Protein AF-A0A521UTF2-F1 (afdb_monomer)

Structure (mmCIF, N/CA/C/O backbone):
data_AF-A0A521UTF2-F1
#
_entry.id   AF-A0A521UTF2-F1
#
loop_
_atom_site.group_PDB
_atom_site.id
_atom_site.type_symbol
_atom_site.label_atom_id
_atom_site.label_alt_id
_atom_site.label_comp_id
_atom_site.label_asym_id
_atom_site.label_entity_id
_atom_site.label_seq_id
_atom_site.pdbx_PDB_ins_code
_atom_site.Cartn_x
_atom_site.Cartn_y
_atom_site.Cartn_z
_atom_site.occupancy
_atom_site.B_iso_or_equiv
_atom_site.auth_seq_id
_atom_site.auth_comp_id
_atom_site.auth_asym_id
_atom_site.auth_atom_id
_atom_site.pdbx_PDB_model_num
ATOM 1 N N . MET A 1 1 ? 46.729 -41.712 20.797 1.00 55.28 1 MET A N 1
ATOM 2 C CA . MET A 1 1 ? 45.863 -40.650 21.369 1.00 55.28 1 MET A CA 1
ATOM 3 C C . MET A 1 1 ? 45.502 -39.550 20.370 1.00 55.28 1 MET A C 1
ATOM 5 O O . MET A 1 1 ? 44.317 -39.401 20.122 1.00 55.28 1 MET A O 1
ATOM 9 N N . ARG A 1 2 ? 46.451 -38.824 19.748 1.00 53.19 2 ARG A N 1
ATOM 10 C CA . ARG A 1 2 ? 46.138 -37.731 18.790 1.00 53.19 2 ARG A CA 1
ATOM 11 C C . ARG A 1 2 ? 45.192 -38.124 17.644 1.00 53.19 2 ARG A C 1
ATOM 13 O O . ARG A 1 2 ? 44.242 -37.402 17.390 1.00 53.19 2 ARG A O 1
ATOM 20 N N . GLN A 1 3 ? 45.408 -39.277 17.011 1.00 50.97 3 GLN A N 1
ATOM 21 C CA . GLN A 1 3 ? 44.581 -39.743 15.888 1.00 50.97 3 GLN A CA 1
ATOM 22 C C . GLN A 1 3 ? 43.122 -40.018 16.299 1.00 50.97 3 GLN A C 1
ATOM 24 O O . GLN A 1 3 ? 42.204 -39.526 15.656 1.00 50.97 3 GLN A O 1
ATOM 29 N N . ARG A 1 4 ? 42.911 -40.663 17.457 1.00 54.97 4 ARG A N 1
ATOM 30 C CA . ARG A 1 4 ? 41.569 -40.903 18.022 1.00 54.97 4 ARG A CA 1
ATOM 31 C C . ARG A 1 4 ? 40.842 -39.603 18.408 1.00 54.97 4 ARG A C 1
ATOM 33 O O . ARG A 1 4 ? 39.630 -39.521 18.269 1.00 54.97 4 ARG A O 1
ATOM 40 N N . TYR A 1 5 ? 41.562 -38.573 18.863 1.00 56.09 5 TYR A N 1
ATOM 41 C CA . TYR A 1 5 ? 40.971 -37.253 19.141 1.00 56.09 5 TYR A CA 1
ATOM 42 C C . TYR A 1 5 ? 40.547 -36.516 17.866 1.00 56.09 5 TYR A C 1
ATOM 44 O O . TYR A 1 5 ? 39.496 -35.881 17.853 1.00 56.09 5 TYR A O 1
ATOM 52 N N . VAL A 1 6 ? 41.339 -36.621 16.796 1.00 61.47 6 VAL A N 1
ATOM 53 C CA . VAL A 1 6 ? 40.999 -36.044 15.487 1.00 61.47 6 VAL A CA 1
ATOM 54 C C . VAL A 1 6 ? 39.773 -36.741 14.894 1.00 61.47 6 VAL A C 1
ATOM 56 O O . VAL A 1 6 ? 38.877 -36.063 14.404 1.00 61.47 6 VAL A O 1
ATOM 59 N N . GLU A 1 7 ? 39.669 -38.066 15.009 1.00 56.97 7 GLU A N 1
ATOM 60 C CA . GLU A 1 7 ? 38.496 -38.833 14.559 1.00 56.97 7 GLU A CA 1
ATOM 61 C C . GLU A 1 7 ? 37.216 -38.428 15.307 1.00 56.97 7 GLU A C 1
ATOM 63 O O . GLU A 1 7 ? 36.192 -38.167 14.676 1.00 56.97 7 GLU A O 1
ATOM 68 N N . ILE A 1 8 ? 37.286 -38.280 16.636 1.00 62.22 8 ILE A N 1
ATOM 69 C CA . ILE A 1 8 ? 36.154 -37.821 17.457 1.00 62.22 8 ILE A CA 1
ATOM 70 C C . ILE A 1 8 ? 35.746 -36.391 17.079 1.00 62.22 8 ILE A C 1
ATOM 72 O O . ILE A 1 8 ? 34.563 -36.125 16.880 1.00 62.22 8 ILE A O 1
ATOM 76 N N . LEU A 1 9 ? 36.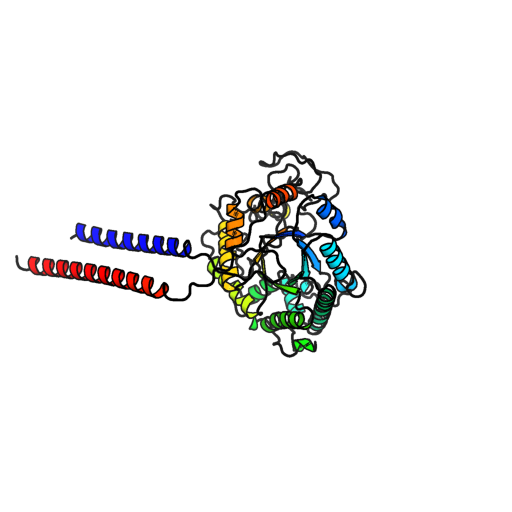706 -35.473 16.935 1.00 59.62 9 LEU A N 1
ATOM 77 C CA . LEU A 1 9 ? 36.421 -34.084 16.572 1.00 59.62 9 LEU A CA 1
ATOM 78 C C . LEU A 1 9 ? 35.811 -33.979 15.165 1.00 59.62 9 LEU A C 1
ATOM 80 O O . LEU A 1 9 ? 34.864 -33.226 14.957 1.00 59.62 9 LEU A O 1
ATOM 84 N N . THR A 1 10 ? 36.303 -34.780 14.219 1.00 63.09 10 THR A N 1
ATOM 85 C CA . THR A 1 10 ? 35.790 -34.820 12.842 1.00 63.09 10 THR A CA 1
ATOM 86 C C . THR A 1 10 ? 34.373 -35.391 12.794 1.00 63.09 10 THR A C 1
ATOM 88 O O . THR A 1 10 ? 33.523 -34.852 12.089 1.00 63.09 10 THR A O 1
ATOM 91 N N . MET A 1 11 ? 34.074 -36.428 13.587 1.00 60.47 11 MET A N 1
ATOM 92 C CA . MET A 1 11 ? 32.711 -36.958 13.717 1.00 60.47 11 MET A CA 1
ATOM 93 C C . MET A 1 11 ? 31.749 -35.942 14.343 1.00 60.47 11 MET A C 1
ATOM 95 O O . MET A 1 11 ? 30.615 -35.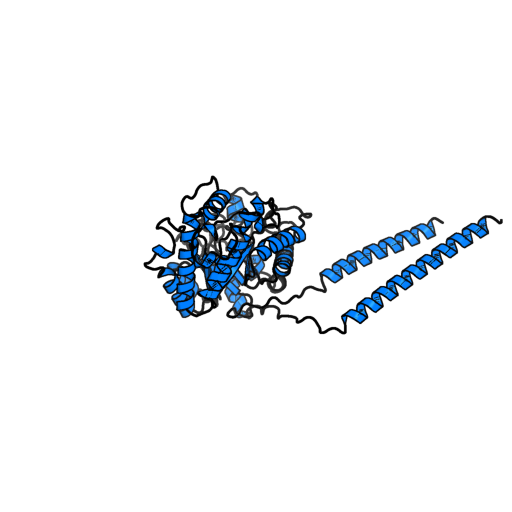827 13.885 1.00 60.47 11 MET A O 1
ATOM 99 N N . VAL A 1 12 ? 32.190 -35.177 15.348 1.00 68.44 12 VAL A N 1
ATOM 100 C CA . VAL A 1 12 ? 31.371 -34.123 15.971 1.00 68.44 12 VAL A CA 1
ATOM 101 C C . VAL A 1 12 ? 31.117 -32.973 14.996 1.00 68.44 12 VAL A C 1
ATOM 103 O O . VAL A 1 12 ? 29.979 -32.535 14.867 1.00 68.44 12 VAL A O 1
ATOM 106 N N . LEU A 1 13 ? 32.134 -32.517 14.259 1.00 62.38 13 LEU A N 1
ATOM 107 C CA . LEU A 1 13 ? 31.978 -31.457 13.257 1.00 62.38 13 LEU A CA 1
ATOM 108 C C . LEU A 1 13 ? 31.089 -31.897 12.089 1.00 62.38 13 LEU A C 1
ATOM 110 O O . LEU A 1 13 ? 30.228 -31.128 11.671 1.00 62.38 13 LEU A O 1
ATOM 114 N N . MET A 1 14 ? 31.226 -33.139 11.608 1.00 60.06 14 MET A N 1
ATOM 115 C CA . MET A 1 14 ? 30.304 -33.691 10.611 1.00 60.06 14 MET A CA 1
ATOM 116 C C . MET A 1 14 ? 28.886 -33.819 11.163 1.00 60.06 14 MET A C 1
ATOM 118 O O . MET A 1 14 ? 27.944 -33.480 10.459 1.00 60.06 14 MET A O 1
ATOM 122 N N . ALA A 1 15 ? 28.709 -34.240 12.417 1.00 59.12 15 ALA A N 1
ATOM 123 C CA . ALA A 1 15 ? 27.390 -34.302 13.035 1.00 59.12 15 ALA A CA 1
ATOM 124 C C . ALA A 1 15 ? 26.753 -32.910 13.144 1.00 59.12 15 ALA A C 1
ATOM 126 O O . ALA A 1 15 ? 25.582 -32.775 12.819 1.00 59.12 15 ALA A O 1
ATOM 127 N N . VAL A 1 16 ? 27.510 -31.874 13.521 1.00 63.78 16 VAL A N 1
ATOM 128 C CA . VAL A 1 16 ? 27.030 -30.482 13.573 1.00 63.78 16 VAL A CA 1
ATOM 129 C C . VAL A 1 16 ? 26.718 -29.943 12.176 1.00 63.78 16 VAL A C 1
ATOM 131 O O . VAL A 1 16 ? 25.666 -29.339 11.993 1.00 63.78 16 VAL A O 1
ATOM 134 N N . ALA A 1 17 ? 27.570 -30.198 11.179 1.00 54.41 17 ALA A N 1
ATOM 135 C CA . ALA A 1 17 ? 27.339 -29.783 9.795 1.00 54.41 17 ALA A CA 1
ATOM 136 C C . ALA A 1 17 ? 26.118 -30.484 9.185 1.00 54.41 17 ALA A C 1
ATOM 138 O O . ALA A 1 17 ? 25.296 -29.838 8.545 1.00 54.41 17 ALA A O 1
ATOM 139 N N . VAL A 1 18 ? 25.946 -31.782 9.445 1.00 53.25 18 VAL A N 1
ATOM 140 C CA . VAL A 1 18 ? 24.755 -32.542 9.048 1.00 53.25 18 VAL A CA 1
ATOM 141 C C . VAL A 1 18 ? 23.530 -32.052 9.815 1.00 53.25 18 VAL A C 1
ATOM 143 O O . VAL A 1 18 ? 22.477 -31.925 9.216 1.00 53.25 18 VAL A O 1
ATOM 146 N N . PHE A 1 19 ? 23.636 -31.698 11.097 1.00 49.88 19 PHE A N 1
ATOM 147 C CA . PHE A 1 19 ? 22.515 -31.131 11.856 1.00 49.88 19 PHE A CA 1
ATOM 148 C C . PHE A 1 19 ? 22.122 -29.734 11.355 1.00 49.88 19 PHE A C 1
ATOM 150 O O . PHE A 1 19 ? 20.937 -29.416 11.307 1.00 49.88 19 PHE A O 1
ATOM 157 N N . ALA A 1 20 ? 23.094 -28.917 10.939 1.00 47.69 20 ALA A N 1
ATOM 158 C CA . ALA A 1 20 ? 22.869 -27.613 10.322 1.00 47.69 20 ALA A CA 1
ATOM 159 C C . ALA A 1 20 ? 22.248 -27.753 8.925 1.00 47.69 20 ALA A C 1
ATOM 161 O O . ALA A 1 20 ? 21.247 -27.103 8.646 1.00 47.69 20 ALA A O 1
ATOM 162 N N . LEU A 1 21 ? 22.761 -28.665 8.092 1.00 45.94 21 LEU A N 1
ATOM 163 C CA . LEU A 1 21 ? 22.208 -28.993 6.774 1.00 45.94 21 LEU A CA 1
ATOM 164 C C . LEU A 1 21 ? 20.837 -29.666 6.864 1.00 45.94 21 LEU A C 1
ATOM 166 O O . LEU A 1 21 ? 20.003 -29.436 6.004 1.00 45.94 21 LEU A O 1
ATOM 170 N N . VAL A 1 22 ? 20.566 -30.460 7.902 1.00 47.03 22 VAL A N 1
ATOM 171 C CA . VAL A 1 22 ? 19.247 -31.054 8.161 1.00 47.03 22 VAL A CA 1
ATOM 172 C C . VAL A 1 22 ? 18.287 -30.006 8.711 1.00 47.03 22 VAL A C 1
ATOM 174 O O . VAL A 1 22 ? 17.135 -30.022 8.305 1.00 47.03 22 VAL A O 1
ATOM 177 N N . ARG A 1 23 ? 18.724 -29.055 9.550 1.00 44.31 23 ARG A N 1
ATOM 178 C CA . ARG A 1 23 ? 17.897 -27.898 9.936 1.00 44.31 23 ARG A CA 1
ATOM 179 C C . ARG A 1 23 ? 17.569 -27.016 8.738 1.00 44.31 23 ARG A C 1
ATOM 181 O O . ARG A 1 23 ? 16.417 -26.637 8.586 1.00 44.31 23 ARG A O 1
ATOM 188 N N . GLN A 1 24 ? 18.551 -26.741 7.885 1.00 40.50 24 GLN A N 1
ATOM 189 C CA . GLN A 1 24 ? 18.365 -25.984 6.651 1.00 40.50 24 GLN A CA 1
ATOM 190 C C . GLN A 1 24 ? 17.451 -26.772 5.697 1.00 40.50 24 GLN A C 1
ATOM 192 O O . GLN A 1 24 ? 16.401 -26.297 5.311 1.00 40.50 24 GLN A O 1
ATOM 197 N N . ALA A 1 25 ? 17.695 -28.054 5.438 1.00 38.38 25 ALA A N 1
ATOM 198 C CA . ALA A 1 25 ? 16.783 -28.871 4.635 1.00 38.38 25 ALA A CA 1
ATOM 199 C C . ALA A 1 25 ? 15.377 -29.015 5.261 1.00 38.38 25 ALA A C 1
ATOM 201 O O . ALA A 1 25 ? 14.401 -29.111 4.526 1.00 38.38 25 ALA A O 1
ATOM 202 N N . GLN A 1 26 ? 15.233 -28.988 6.592 1.00 40.28 26 GLN A N 1
ATOM 203 C CA . GLN A 1 26 ? 13.938 -28.979 7.287 1.00 40.28 26 GLN A CA 1
ATOM 204 C C . GLN A 1 26 ? 13.210 -27.634 7.174 1.00 40.28 26 GLN A C 1
ATOM 206 O O . GLN A 1 26 ? 11.986 -27.648 7.089 1.00 40.28 26 GLN A O 1
ATOM 211 N N . THR A 1 27 ? 13.914 -26.497 7.124 1.00 41.16 27 THR A N 1
ATOM 212 C CA . THR A 1 27 ? 13.288 -25.191 6.854 1.00 41.16 27 THR A CA 1
ATOM 213 C C . THR A 1 27 ? 12.890 -25.023 5.387 1.00 41.16 27 THR A C 1
ATOM 215 O O . THR A 1 27 ? 11.970 -24.258 5.107 1.00 41.16 27 THR A O 1
ATOM 218 N N . TRP A 1 28 ? 13.506 -25.780 4.470 1.00 37.38 28 TRP A N 1
ATOM 219 C CA . TRP A 1 28 ? 13.184 -25.782 3.038 1.00 37.38 28 TRP A CA 1
ATOM 220 C C . TRP A 1 28 ? 12.115 -26.828 2.644 1.00 37.38 28 TRP A C 1
ATOM 222 O O . TRP A 1 28 ? 11.260 -26.532 1.815 1.00 37.38 28 TRP A O 1
ATOM 232 N N . ASN A 1 29 ? 12.073 -28.012 3.275 1.00 35.28 29 ASN A N 1
ATOM 233 C CA . ASN A 1 29 ? 11.091 -29.083 2.987 1.00 35.28 29 ASN A CA 1
ATOM 234 C C . ASN A 1 29 ? 9.815 -29.058 3.868 1.00 35.28 29 ASN A C 1
ATOM 236 O O . ASN A 1 29 ? 9.079 -30.045 3.917 1.00 35.28 29 ASN A O 1
ATOM 240 N N . GLN A 1 30 ? 9.527 -27.947 4.558 1.00 42.53 30 GLN A N 1
ATOM 241 C CA . GLN A 1 30 ? 8.309 -27.736 5.371 1.00 42.53 30 GLN A CA 1
ATOM 242 C C . GLN A 1 30 ? 7.620 -26.384 5.088 1.00 42.53 30 GLN A C 1
ATOM 244 O O . GLN A 1 30 ? 6.975 -25.830 5.973 1.00 42.53 30 GLN A O 1
ATOM 249 N N . ARG A 1 31 ? 7.740 -25.803 3.887 1.00 49.44 31 ARG A N 1
ATOM 250 C CA . ARG A 1 31 ? 7.018 -24.554 3.560 1.00 49.44 31 ARG A CA 1
ATOM 251 C C . ARG A 1 31 ? 5.841 -24.805 2.608 1.00 49.44 31 ARG A C 1
ATOM 253 O O . ARG A 1 31 ? 5.917 -24.479 1.427 1.00 49.44 31 ARG A O 1
ATOM 260 N N . PRO A 1 32 ? 4.742 -25.396 3.110 1.00 46.03 32 PRO A N 1
ATOM 261 C CA . PRO A 1 32 ? 3.440 -24.798 2.804 1.00 46.03 32 PRO A CA 1
ATOM 262 C C . PRO A 1 32 ? 2.499 -24.734 4.021 1.00 46.03 32 PRO A C 1
ATOM 264 O O . PRO A 1 32 ? 2.302 -25.725 4.722 1.00 46.03 32 PRO A O 1
ATOM 267 N N . GLY A 1 33 ? 1.854 -23.577 4.218 1.00 44.78 33 GLY A N 1
ATOM 268 C CA . GLY A 1 33 ? 0.746 -23.383 5.158 1.00 44.78 33 GLY A CA 1
ATOM 269 C C . GLY A 1 33 ? -0.438 -22.662 4.485 1.00 44.78 33 GLY A C 1
ATOM 270 O O . GLY A 1 33 ? -0.227 -21.599 3.910 1.00 44.78 33 GLY A O 1
ATOM 271 N N . PRO A 1 34 ? -1.667 -23.212 4.517 1.00 54.62 34 PRO A N 1
ATOM 272 C CA . PRO A 1 34 ? -2.881 -22.573 4.012 1.00 54.62 34 PRO A CA 1
ATOM 273 C C . PRO A 1 34 ? -3.152 -21.198 4.606 1.00 54.62 34 PRO A C 1
ATOM 275 O O . PRO A 1 34 ? -3.450 -21.109 5.794 1.00 54.62 34 PRO A O 1
ATOM 278 N N . PHE A 1 35 ? -3.248 -20.160 3.787 1.00 72.19 35 PHE A N 1
ATOM 279 C CA . PHE A 1 35 ? -4.102 -19.030 4.151 1.00 72.19 35 PHE A CA 1
ATOM 280 C C . PHE A 1 35 ? -5.300 -19.041 3.227 1.00 72.19 35 PHE A C 1
ATOM 282 O O . PHE A 1 35 ? -5.159 -19.134 1.999 1.00 72.19 35 PHE A O 1
ATOM 289 N N . VAL A 1 36 ? -6.475 -19.051 3.855 1.00 82.25 36 VAL A N 1
ATOM 290 C CA . VAL A 1 36 ? -7.761 -19.023 3.172 1.00 82.25 36 VAL A CA 1
ATOM 291 C C . VAL A 1 36 ? -7.768 -17.782 2.298 1.00 82.25 36 VAL A C 1
ATOM 293 O O . VAL A 1 36 ? -7.482 -16.687 2.771 1.00 82.25 36 VAL A O 1
ATOM 296 N N . ILE A 1 37 ? -8.044 -17.980 1.016 1.00 91.50 37 ILE A N 1
ATOM 297 C CA . ILE A 1 37 ? -8.314 -16.877 0.105 1.00 91.50 37 ILE A CA 1
ATOM 298 C C . ILE A 1 37 ? -9.635 -16.263 0.577 1.00 91.50 37 ILE A C 1
ATOM 300 O O . ILE A 1 37 ? -10.625 -17.003 0.648 1.00 91.50 37 ILE A O 1
ATOM 304 N N . PRO A 1 38 ? -9.665 -14.973 0.968 1.00 92.56 38 PRO A N 1
ATOM 305 C CA . PRO A 1 38 ? -10.907 -14.320 1.350 1.00 92.56 38 PRO A CA 1
ATOM 306 C C . PRO A 1 38 ? -11.984 -14.536 0.290 1.00 92.56 38 PRO A C 1
ATOM 308 O O . PRO A 1 38 ? -11.724 -14.475 -0.914 1.00 92.56 38 PRO A O 1
ATOM 311 N N . ARG A 1 39 ? -13.205 -14.830 0.740 1.00 91.12 39 ARG A N 1
ATOM 312 C CA . ARG A 1 39 ? -14.325 -15.089 -0.164 1.00 91.12 39 ARG A CA 1
ATOM 313 C C . ARG A 1 39 ? -14.530 -13.882 -1.081 1.00 91.12 39 ARG A C 1
ATOM 315 O O . ARG A 1 39 ? -14.626 -12.762 -0.600 1.00 91.12 39 ARG A O 1
ATOM 322 N N . GLY A 1 40 ? -14.660 -14.140 -2.378 1.00 91.12 40 GLY A N 1
ATOM 323 C CA . GLY A 1 40 ? -14.853 -13.098 -3.387 1.00 91.12 40 GLY A CA 1
ATOM 324 C C . GLY A 1 40 ? -13.574 -12.686 -4.110 1.00 91.12 40 GLY A C 1
ATOM 325 O O . GLY A 1 40 ? -13.674 -12.036 -5.142 1.00 91.12 40 GLY A O 1
ATOM 326 N N . LEU A 1 41 ? -12.399 -13.104 -3.627 1.00 96.25 41 LEU A N 1
ATOM 327 C CA . LEU A 1 41 ? -11.150 -12.953 -4.372 1.00 96.25 41 LEU A CA 1
ATOM 328 C C . LEU A 1 41 ? -10.918 -14.138 -5.319 1.00 96.25 41 LEU A C 1
ATOM 330 O O . LEU A 1 41 ? -11.353 -15.255 -5.006 1.00 96.25 41 LEU A O 1
ATOM 334 N N . PRO A 1 42 ? -10.238 -13.912 -6.458 1.00 95.12 42 PRO A N 1
ATOM 335 C CA . PRO A 1 42 ? -9.853 -14.981 -7.368 1.00 95.12 42 PRO A CA 1
ATOM 336 C C . PRO A 1 42 ? -8.868 -15.958 -6.714 1.00 95.12 42 PRO A C 1
ATOM 338 O O . PRO A 1 42 ? -8.195 -15.646 -5.729 1.00 95.12 42 PRO A O 1
ATOM 341 N N . ASP A 1 43 ? -8.779 -17.163 -7.278 1.00 94.12 43 ASP A N 1
ATOM 342 C CA . ASP A 1 43 ? -7.858 -18.207 -6.831 1.00 94.12 43 ASP A CA 1
ATOM 343 C C . ASP A 1 43 ? -6.496 -18.186 -7.544 1.00 94.12 43 ASP A C 1
ATOM 345 O O . ASP A 1 43 ? -5.699 -19.115 -7.387 1.00 94.12 43 ASP A O 1
ATOM 349 N N . HIS A 1 44 ? -6.194 -17.096 -8.252 1.00 96.25 44 HIS A N 1
ATOM 350 C CA . HIS A 1 44 ? -4.900 -16.789 -8.858 1.00 96.25 44 HIS A CA 1
ATOM 351 C C . HIS A 1 44 ? -4.288 -15.504 -8.281 1.00 96.25 44 HIS A C 1
ATOM 353 O O . HIS A 1 44 ? -4.968 -14.702 -7.642 1.00 96.25 44 HIS A O 1
ATOM 359 N N . LEU A 1 45 ? -2.977 -15.332 -8.466 1.00 97.25 45 LEU A N 1
ATOM 360 C CA . LEU A 1 45 ? -2.251 -14.144 -8.019 1.00 97.25 45 LEU A CA 1
ATOM 361 C C . LEU A 1 45 ? -2.685 -12.921 -8.834 1.00 97.25 45 LEU A C 1
ATOM 363 O O . LEU A 1 45 ? -2.478 -12.876 -10.040 1.00 97.25 45 LEU A O 1
ATOM 367 N N . MET A 1 46 ? -3.263 -11.926 -8.169 1.00 98.38 46 MET A N 1
ATOM 368 C CA . MET A 1 46 ? -3.836 -10.765 -8.848 1.00 98.38 46 MET A CA 1
ATOM 369 C C . MET A 1 46 ? -2.781 -9.759 -9.302 1.00 98.38 46 MET A C 1
ATOM 371 O O . MET A 1 46 ? -1.854 -9.466 -8.542 1.00 98.38 46 MET A O 1
ATOM 375 N N . LEU A 1 47 ? -2.976 -9.133 -10.466 1.00 98.69 47 LEU A N 1
ATOM 376 C CA . LEU A 1 47 ? -2.280 -7.886 -10.822 1.00 98.69 47 LEU A CA 1
ATOM 377 C C . LEU A 1 47 ? -3.269 -6.720 -10.895 1.00 98.69 47 LEU A C 1
ATOM 379 O O . LEU A 1 47 ? -4.330 -6.842 -11.512 1.00 98.69 47 LEU A O 1
ATOM 383 N N . GLY A 1 48 ? -2.900 -5.574 -10.324 1.00 98.38 48 GLY A N 1
ATOM 384 C CA . GLY A 1 48 ? -3.729 -4.371 -10.368 1.00 98.38 48 GLY A CA 1
ATOM 385 C C . GLY A 1 48 ? -2.952 -3.060 -10.377 1.00 98.38 48 GLY A C 1
ATOM 386 O O . GLY A 1 48 ? -1.734 -3.055 -10.210 1.00 98.38 48 GLY A O 1
ATOM 387 N N . LEU A 1 49 ? -3.666 -1.952 -10.582 1.00 97.94 49 LEU A N 1
ATOM 388 C CA . LEU A 1 49 ? -3.088 -0.619 -10.803 1.00 97.94 49 LEU A CA 1
ATOM 389 C C . LEU A 1 49 ? -3.721 0.458 -9.914 1.00 97.94 49 LEU A C 1
ATOM 391 O O . LEU A 1 49 ? -4.915 0.394 -9.616 1.00 97.94 49 LEU A O 1
ATOM 395 N N . SER A 1 50 ? -2.946 1.487 -9.567 1.00 97.12 50 SER A N 1
ATOM 396 C CA . SER A 1 50 ? -3.465 2.768 -9.073 1.00 97.12 50 SER A CA 1
ATOM 397 C C . SER A 1 50 ? -4.167 3.483 -10.217 1.00 97.12 50 SER A C 1
ATOM 399 O O . SER A 1 50 ? -3.502 4.087 -11.050 1.00 97.12 50 SER A O 1
ATOM 401 N N . ASN A 1 51 ? -5.492 3.426 -10.289 1.00 96.00 51 ASN A N 1
ATOM 402 C CA . ASN A 1 51 ? -6.223 3.943 -11.444 1.00 96.00 51 ASN A CA 1
ATOM 403 C C . ASN A 1 51 ? -7.149 5.078 -11.038 1.00 96.00 51 ASN A C 1
ATOM 405 O O . ASN A 1 51 ? -8.151 4.847 -10.350 1.00 96.00 51 ASN A O 1
ATOM 409 N N . HIS A 1 52 ? -6.814 6.294 -11.472 1.00 93.62 52 HIS A N 1
ATOM 410 C CA . HIS A 1 52 ? -7.690 7.446 -11.321 1.00 93.62 52 HIS A CA 1
ATOM 411 C C . HIS A 1 52 ? -8.895 7.319 -12.277 1.00 93.62 52 HIS A C 1
ATOM 413 O O . HIS A 1 52 ? -8.759 6.739 -13.355 1.00 93.62 52 HIS A O 1
ATOM 419 N N . PRO A 1 53 ? -10.103 7.807 -11.918 1.00 93.25 53 PRO A N 1
ATOM 420 C CA . PRO A 1 53 ? -11.275 7.712 -12.795 1.00 93.25 53 PRO A CA 1
ATOM 421 C C . PRO A 1 53 ? -11.079 8.179 -14.247 1.00 93.25 53 PRO A C 1
ATOM 423 O O . PRO A 1 53 ? -11.692 7.619 -15.151 1.00 93.25 53 PRO A O 1
ATOM 426 N N . ASP A 1 54 ? -10.239 9.186 -14.482 1.00 92.56 54 ASP A N 1
ATOM 427 C CA . ASP A 1 54 ? -9.906 9.715 -15.813 1.00 92.56 54 ASP A CA 1
ATOM 428 C C . ASP A 1 54 ? -8.850 8.885 -16.564 1.00 92.56 54 ASP A C 1
ATOM 430 O O . ASP A 1 54 ? -8.672 9.072 -17.765 1.00 92.56 54 ASP A O 1
ATOM 434 N N . GLU A 1 55 ? -8.212 7.920 -15.901 1.00 94.12 55 GLU A N 1
ATOM 435 C CA . GLU A 1 55 ? -7.260 6.964 -16.479 1.00 94.12 55 GLU A CA 1
ATOM 436 C C . GLU A 1 55 ? -7.921 5.607 -16.795 1.00 94.12 55 GLU A C 1
ATOM 438 O O . GLU A 1 55 ? -7.262 4.672 -17.255 1.00 94.12 55 GLU A O 1
ATOM 443 N N . LEU A 1 56 ? -9.227 5.447 -16.542 1.00 95.88 56 LEU A N 1
ATOM 444 C CA . LEU A 1 56 ? -9.931 4.177 -16.765 1.00 95.88 56 LEU A CA 1
ATOM 445 C C . LEU A 1 56 ? -9.892 3.733 -18.234 1.00 95.88 56 LEU A C 1
ATOM 447 O O . LEU A 1 56 ? -9.763 2.539 -18.502 1.00 95.88 56 LEU A O 1
ATOM 451 N N . SER A 1 57 ? -9.978 4.667 -19.187 1.00 95.94 57 SER A N 1
ATOM 452 C CA . SER A 1 57 ? -9.916 4.328 -20.615 1.00 95.94 57 SER A CA 1
ATOM 453 C C . SER A 1 57 ? -8.605 3.636 -20.969 1.00 95.94 57 SER A C 1
ATOM 455 O O . SER A 1 57 ? -8.638 2.612 -21.642 1.00 95.94 57 SER A O 1
ATOM 457 N N . TRP A 1 58 ? -7.472 4.116 -20.440 1.00 96.38 58 TRP A N 1
ATOM 458 C CA . TRP A 1 58 ? -6.176 3.471 -20.647 1.00 96.38 58 TRP A CA 1
ATOM 459 C C . TRP A 1 58 ? -6.206 2.023 -20.157 1.00 96.38 58 TRP A C 1
ATOM 461 O O . TRP A 1 58 ? -5.785 1.125 -20.878 1.00 96.38 58 TRP A O 1
ATOM 471 N N . MET A 1 59 ? -6.754 1.777 -18.963 1.00 96.38 59 MET A N 1
ATOM 472 C CA . MET A 1 59 ? -6.785 0.439 -18.362 1.00 96.38 59 MET A CA 1
ATOM 473 C C . MET A 1 59 ? -7.661 -0.541 -19.155 1.00 96.38 59 MET A C 1
ATOM 475 O O . MET A 1 59 ? -7.295 -1.706 -19.301 1.00 96.38 59 MET A O 1
ATOM 479 N N . VAL A 1 60 ? -8.782 -0.067 -19.705 1.00 96.19 60 VAL A N 1
ATOM 480 C CA . VAL A 1 60 ? -9.668 -0.859 -20.577 1.00 96.19 60 VAL A CA 1
ATOM 481 C C . VAL A 1 60 ? -9.017 -1.118 -21.940 1.00 96.19 60 VAL A C 1
ATOM 483 O O . VAL A 1 60 ? -9.085 -2.225 -22.472 1.00 96.19 60 VAL A O 1
ATOM 486 N N . GLU A 1 61 ? -8.358 -0.110 -22.506 1.00 95.56 61 GLU A N 1
ATOM 487 C CA . GLU A 1 61 ? -7.737 -0.163 -23.832 1.00 95.56 61 GLU A CA 1
ATOM 488 C C . GLU A 1 61 ? -6.349 -0.823 -23.821 1.00 95.56 61 GLU A C 1
ATOM 490 O O . GLU A 1 61 ? -5.821 -1.163 -24.882 1.00 95.56 61 GLU A O 1
ATOM 495 N N . SER A 1 62 ? -5.764 -1.083 -22.643 1.00 93.88 62 SER A N 1
ATOM 496 C CA . SER A 1 62 ? -4.445 -1.715 -22.517 1.00 93.88 62 SER A CA 1
ATOM 497 C C . SER A 1 62 ? -4.421 -3.164 -23.009 1.00 93.88 62 SER A C 1
ATOM 499 O O . SER A 1 62 ? -3.342 -3.746 -23.087 1.00 93.88 62 SER A O 1
ATOM 501 N N . ASN A 1 63 ? -5.580 -3.762 -23.315 1.00 87.31 63 ASN A N 1
ATOM 502 C CA . ASN A 1 63 ? -5.732 -5.154 -23.749 1.00 87.31 63 ASN A CA 1
ATOM 503 C C . ASN A 1 63 ? -5.123 -6.168 -22.756 1.00 87.31 63 ASN A C 1
ATOM 505 O O . ASN A 1 63 ? -4.595 -7.209 -23.147 1.00 87.31 63 ASN A O 1
ATOM 509 N N . THR A 1 64 ? -5.174 -5.842 -21.464 1.00 94.31 64 THR A N 1
ATOM 510 C CA . THR A 1 64 ? -4.681 -6.679 -20.367 1.00 94.31 64 THR A CA 1
ATOM 511 C C . THR A 1 64 ? -5.841 -7.037 -19.450 1.00 94.31 64 THR A C 1
ATOM 513 O O . THR A 1 64 ? -6.629 -6.170 -19.079 1.00 94.31 64 THR A O 1
ATOM 516 N N . SER A 1 65 ? -5.910 -8.294 -19.020 1.00 94.88 65 SER A N 1
ATOM 517 C CA . SER A 1 65 ? -6.921 -8.781 -18.075 1.00 94.88 65 SER A CA 1
ATOM 518 C C . SER A 1 65 ? -6.598 -8.403 -16.625 1.00 94.88 65 SER A C 1
ATOM 520 O O . SER A 1 65 ? -6.511 -9.278 -15.774 1.00 94.88 65 SER A O 1
ATOM 522 N N . TRP A 1 66 ? -6.358 -7.119 -16.343 1.00 98.06 66 TRP A N 1
ATOM 523 C CA . TRP A 1 66 ? -6.120 -6.641 -14.978 1.00 98.06 66 TRP A CA 1
ATOM 524 C C . TRP A 1 66 ? -7.229 -7.105 -14.023 1.00 98.06 66 TRP A C 1
ATOM 526 O O . TRP A 1 66 ? -8.406 -7.000 -14.359 1.00 98.06 66 TRP A O 1
ATOM 536 N N . ASP A 1 67 ? -6.864 -7.570 -12.827 1.00 98.50 67 ASP A N 1
ATOM 537 C CA . ASP A 1 67 ? -7.831 -8.089 -11.852 1.00 98.50 67 ASP A CA 1
ATOM 538 C C . ASP A 1 67 ? -8.410 -6.988 -10.967 1.00 98.50 67 ASP A C 1
ATOM 540 O O . ASP A 1 67 ? -9.581 -7.028 -10.591 1.00 98.50 67 ASP A O 1
ATOM 544 N N . ALA A 1 68 ? -7.579 -6.017 -10.587 1.00 98.50 68 ALA A N 1
ATOM 545 C CA . ALA A 1 68 ? -7.922 -5.036 -9.570 1.00 98.50 68 ALA A CA 1
ATOM 546 C C . ALA A 1 68 ? -7.512 -3.625 -9.974 1.00 98.50 68 ALA A C 1
ATOM 548 O O . ALA A 1 68 ? -6.490 -3.405 -10.628 1.00 98.50 68 ALA A O 1
ATOM 549 N N . ARG A 1 69 ? -8.277 -2.650 -9.496 1.00 97.81 69 ARG A N 1
ATOM 550 C CA . ARG A 1 69 ? -7.881 -1.247 -9.534 1.00 97.81 69 ARG A CA 1
ATOM 551 C C . ARG A 1 69 ? -8.051 -0.615 -8.169 1.00 97.81 69 ARG A C 1
ATOM 553 O O . ARG A 1 69 ? -9.023 -0.909 -7.466 1.00 97.81 69 ARG A O 1
ATOM 560 N N . TYR A 1 70 ? -7.094 0.226 -7.799 1.00 98.38 70 TYR A N 1
ATOM 561 C CA . TYR A 1 70 ? -7.092 0.875 -6.503 1.00 98.38 70 TYR A CA 1
ATOM 562 C C . TYR A 1 70 ? -7.085 2.393 -6.587 1.00 98.38 70 TYR A C 1
ATOM 564 O O . TYR A 1 70 ? -6.567 2.982 -7.537 1.00 98.38 70 TYR A O 1
ATOM 572 N N . TYR A 1 71 ? -7.660 3.013 -5.557 1.00 98.06 71 TYR A N 1
ATOM 573 C CA . TYR A 1 71 ? -7.679 4.458 -5.392 1.00 98.06 71 TYR A CA 1
ATOM 574 C C . TYR A 1 71 ? -7.493 4.856 -3.927 1.00 98.06 71 TYR A C 1
ATOM 576 O O . TYR A 1 71 ? -7.958 4.169 -3.013 1.00 98.06 71 TYR A O 1
ATOM 584 N N . TYR A 1 72 ? -6.814 5.977 -3.703 1.00 97.50 72 TYR A N 1
ATOM 585 C CA . TYR A 1 72 ? -6.614 6.551 -2.377 1.00 97.50 72 TYR A CA 1
ATOM 586 C C . TYR A 1 72 ? -7.828 7.378 -1.964 1.00 97.50 72 TYR A C 1
ATOM 588 O O . TYR A 1 72 ? -8.126 8.393 -2.582 1.00 97.50 72 TYR A O 1
ATOM 596 N N . MET A 1 73 ? -8.483 7.001 -0.873 1.00 97.88 73 MET A N 1
ATOM 597 C CA . MET A 1 73 ? -9.529 7.796 -0.236 1.00 97.88 73 MET A CA 1
ATOM 598 C C . MET A 1 73 ? -8.850 8.705 0.787 1.00 97.88 73 MET A C 1
ATOM 600 O O . MET A 1 73 ? -8.474 8.241 1.863 1.00 97.88 73 MET A O 1
ATOM 604 N N . THR A 1 74 ? -8.645 9.984 0.444 1.00 96.94 74 THR A N 1
ATOM 605 C CA . THR A 1 74 ? -7.824 10.941 1.227 1.00 96.94 74 THR A CA 1
ATOM 606 C C . THR A 1 74 ? -8.571 12.243 1.532 1.00 96.94 74 THR A C 1
ATOM 608 O O . THR A 1 74 ? -9.782 12.318 1.344 1.00 96.94 74 THR A O 1
ATOM 611 N N . GLY A 1 75 ? -7.873 13.249 2.068 1.00 96.44 75 GLY A N 1
ATOM 612 C CA . GLY A 1 75 ? -8.414 14.585 2.349 1.00 96.44 75 GLY A CA 1
ATOM 613 C C . GLY A 1 75 ? -8.640 14.880 3.831 1.00 96.44 75 GLY A C 1
ATOM 614 O O . GLY A 1 75 ? -8.754 16.046 4.204 1.00 96.44 75 GLY A O 1
ATOM 615 N N . GLY A 1 76 ? -8.616 13.844 4.666 1.00 97.50 76 GLY A N 1
ATOM 616 C CA . GLY A 1 76 ? -8.771 13.936 6.108 1.00 97.50 76 GLY A CA 1
ATOM 617 C C . GLY A 1 76 ? -10.215 14.149 6.528 1.00 97.50 76 GLY A C 1
ATOM 618 O O . GLY A 1 76 ? -10.949 14.940 5.930 1.00 97.50 76 GLY A O 1
ATOM 619 N N . VAL A 1 77 ? -10.627 13.476 7.600 1.00 97.62 77 VAL A N 1
ATOM 620 C CA . VAL A 1 77 ? -11.937 13.745 8.191 1.00 97.62 77 VAL A CA 1
ATOM 621 C C . VAL A 1 77 ? -11.959 15.149 8.765 1.00 97.62 77 VAL A C 1
ATOM 623 O O . VAL A 1 77 ? -10.905 15.728 8.979 1.00 97.62 77 VAL A O 1
ATOM 626 N N . ASN A 1 78 ? -13.153 15.704 8.993 1.00 96.12 78 ASN A N 1
ATOM 627 C CA . ASN A 1 78 ? -13.391 17.024 9.599 1.00 96.12 78 ASN A CA 1
ATOM 628 C C . ASN A 1 78 ? -12.711 18.250 8.928 1.00 96.12 78 ASN A C 1
ATOM 630 O O . ASN A 1 78 ? -12.794 19.349 9.471 1.00 96.12 78 ASN A O 1
ATOM 634 N N . THR A 1 79 ? -12.121 18.108 7.735 1.00 95.06 79 THR A N 1
ATOM 635 C CA . THR A 1 79 ? -11.416 19.188 7.007 1.00 95.06 79 THR A CA 1
ATOM 636 C C . THR A 1 79 ? -12.262 19.861 5.918 1.00 95.06 79 THR A C 1
ATOM 638 O O . THR A 1 79 ? -11.873 20.892 5.374 1.00 95.06 79 THR A O 1
ATOM 641 N N . GLY A 1 80 ? -13.394 19.251 5.548 1.00 93.19 80 GLY A N 1
ATOM 642 C CA . GLY A 1 80 ? -14.164 19.586 4.342 1.00 93.19 80 GLY A CA 1
ATOM 643 C C . GLY A 1 80 ? -13.569 19.034 3.037 1.00 93.19 80 GLY A C 1
ATOM 644 O O . GLY A 1 80 ? -14.249 19.057 2.017 1.00 93.19 80 GLY A O 1
ATOM 645 N N . ALA A 1 81 ? -12.346 18.494 3.067 1.00 95.69 81 ALA A N 1
ATOM 646 C CA . ALA A 1 81 ? -11.644 17.938 1.910 1.00 95.69 81 ALA A CA 1
ATOM 647 C C . ALA A 1 81 ? -11.644 16.397 1.854 1.00 95.69 81 ALA A C 1
ATOM 649 O O . ALA A 1 81 ? -11.162 15.855 0.859 1.00 95.69 81 ALA A O 1
ATOM 650 N N . SER A 1 82 ? -12.176 15.704 2.881 1.00 96.31 82 SER A N 1
ATOM 651 C CA . SER A 1 82 ? -12.398 14.240 2.871 1.00 96.31 82 SER A CA 1
ATOM 652 C C . SER A 1 82 ? -13.015 13.776 1.547 1.00 96.31 82 SER A C 1
ATOM 654 O O . SER A 1 82 ? -13.862 14.473 0.979 1.00 96.31 82 SER A O 1
ATOM 656 N N . TRP A 1 83 ? -12.655 12.565 1.116 1.00 97.56 83 TRP A N 1
ATOM 657 C CA . TRP A 1 83 ? -13.278 11.844 0.005 1.00 97.56 83 TRP A CA 1
ATOM 658 C C . TRP A 1 83 ? -14.808 11.879 0.046 1.00 97.56 83 TRP A C 1
ATOM 660 O O . TRP A 1 83 ? -15.453 11.973 -1.001 1.00 97.56 83 TRP A O 1
ATOM 670 N N . ALA A 1 84 ? -15.390 11.885 1.250 1.00 97.06 84 ALA A N 1
ATOM 671 C CA . ALA A 1 84 ? -16.827 11.962 1.476 1.00 97.06 84 ALA A CA 1
ATOM 672 C C . ALA A 1 84 ? -17.466 13.234 0.882 1.00 97.06 84 ALA A C 1
ATOM 674 O O . ALA A 1 84 ? -18.674 13.259 0.639 1.00 97.06 84 ALA A O 1
ATOM 675 N N . ASN A 1 85 ? -16.659 14.274 0.637 1.00 96.56 85 ASN A N 1
ATOM 676 C CA . ASN A 1 85 ? -17.069 15.576 0.114 1.00 96.56 85 ASN A CA 1
ATOM 677 C C . ASN A 1 85 ? -16.613 15.840 -1.329 1.00 96.56 85 ASN A C 1
ATOM 679 O O . ASN A 1 85 ? -16.980 16.876 -1.880 1.00 96.56 85 ASN A O 1
ATOM 683 N N . TRP A 1 86 ? -15.836 14.949 -1.961 1.00 96.94 86 TRP A N 1
ATOM 684 C CA . TRP A 1 86 ? -15.443 15.133 -3.369 1.00 96.94 86 TRP A CA 1
ATOM 685 C C . TRP A 1 86 ? -16.658 15.127 -4.294 1.00 96.94 86 TRP A C 1
ATOM 687 O O . TRP A 1 86 ? -16.729 15.909 -5.238 1.00 96.94 86 TRP A O 1
ATOM 697 N N . LEU A 1 87 ? -17.635 14.275 -3.975 1.00 97.06 87 LEU A N 1
ATOM 698 C CA . LEU A 1 87 ? -18.986 14.307 -4.521 1.00 97.06 87 LEU A CA 1
ATOM 699 C C . LEU A 1 87 ? -19.996 14.156 -3.373 1.00 97.06 87 LEU A C 1
ATOM 701 O O . LEU A 1 87 ? -19.680 13.490 -2.383 1.00 97.06 87 LEU A O 1
ATOM 705 N N . PRO A 1 88 ? -21.207 14.738 -3.484 1.00 95.94 88 PRO A N 1
ATOM 706 C CA . PRO A 1 88 ? -22.189 14.725 -2.402 1.00 95.94 88 PRO A CA 1
ATOM 707 C C . PRO A 1 88 ? -22.463 13.321 -1.852 1.00 95.94 88 PRO A C 1
ATOM 709 O O . PRO A 1 88 ? -22.648 12.378 -2.617 1.00 95.94 88 PRO A O 1
ATOM 712 N N . ASN A 1 89 ? -22.546 13.199 -0.524 1.00 93.19 89 ASN A N 1
ATOM 713 C CA . ASN A 1 89 ? -22.887 11.956 0.181 1.00 93.19 89 ASN A CA 1
ATOM 714 C C . ASN A 1 89 ? -21.966 10.763 -0.155 1.00 93.19 89 ASN A C 1
ATOM 716 O O . ASN A 1 89 ? -22.433 9.623 -0.208 1.00 93.19 89 ASN A O 1
ATOM 720 N N . GLY A 1 90 ? -20.680 11.011 -0.427 1.00 96.94 90 GLY A N 1
ATOM 721 C CA . GLY A 1 90 ? -19.726 9.953 -0.769 1.00 96.94 90 GLY A CA 1
ATOM 722 C C . GLY A 1 90 ? -19.977 9.288 -2.129 1.00 96.94 90 GLY A C 1
ATOM 723 O O . GLY A 1 90 ? -19.472 8.191 -2.362 1.00 96.94 90 GLY A O 1
ATOM 724 N N . GLN A 1 91 ? -20.729 9.929 -3.036 1.00 98.25 91 GLN A N 1
ATOM 725 C CA . GLN A 1 91 ? -21.091 9.370 -4.351 1.00 98.25 91 GLN A CA 1
ATOM 726 C C . GLN A 1 91 ? -19.873 8.933 -5.181 1.00 98.25 91 GLN A C 1
ATOM 728 O O . GLN A 1 91 ? -19.976 7.999 -5.971 1.00 98.25 91 GLN A O 1
ATOM 733 N N . PHE A 1 92 ? -18.705 9.540 -4.955 1.00 98.50 92 PHE A N 1
ATOM 734 C CA . PHE A 1 92 ? -17.451 9.121 -5.579 1.00 98.50 92 PHE A CA 1
ATOM 735 C C . PHE A 1 92 ? -17.160 7.628 -5.377 1.00 98.50 92 PHE A C 1
ATOM 737 O O . PHE A 1 92 ? -16.815 6.941 -6.336 1.00 98.50 92 PHE A O 1
ATOM 744 N N . ALA A 1 93 ? -17.335 7.108 -4.155 1.00 98.56 93 ALA A N 1
ATOM 745 C CA . ALA A 1 93 ? -17.079 5.699 -3.867 1.00 98.56 93 ALA A CA 1
ATOM 746 C C . ALA A 1 93 ? -18.019 4.796 -4.677 1.00 98.56 93 ALA A C 1
ATOM 748 O O . ALA A 1 93 ? -17.568 3.835 -5.299 1.00 98.56 93 ALA A O 1
ATOM 749 N N . THR A 1 94 ? -19.310 5.140 -4.719 1.00 98.50 94 THR A N 1
ATOM 750 C CA . THR A 1 94 ? -20.317 4.433 -5.519 1.00 98.50 94 THR A CA 1
ATOM 751 C C . THR A 1 94 ? -19.955 4.442 -7.001 1.00 98.50 94 THR A C 1
ATOM 753 O O . THR A 1 94 ? -19.913 3.383 -7.622 1.00 98.50 94 THR A O 1
ATOM 756 N N . ASP A 1 95 ? -19.636 5.609 -7.563 1.00 98.50 95 ASP A N 1
ATOM 757 C CA . ASP A 1 95 ? -19.306 5.745 -8.983 1.00 98.50 95 ASP A CA 1
ATOM 758 C C . ASP A 1 95 ? -18.041 4.966 -9.348 1.00 98.50 95 ASP A C 1
ATOM 760 O O . ASP A 1 95 ? -17.989 4.339 -10.409 1.00 98.50 95 ASP A O 1
ATOM 764 N N . TYR A 1 96 ? -17.031 4.975 -8.474 1.00 98.75 96 TYR A N 1
ATOM 765 C CA . TYR A 1 96 ? -15.813 4.201 -8.669 1.00 98.75 96 TYR A CA 1
ATOM 766 C C . TYR A 1 96 ? -16.105 2.697 -8.623 1.00 98.75 96 TYR A C 1
ATOM 768 O O . TYR A 1 96 ? -15.749 1.988 -9.559 1.00 98.75 96 TYR A O 1
ATOM 776 N N . MET A 1 97 ? -16.801 2.197 -7.599 1.00 98.69 97 MET A N 1
ATOM 777 C CA . MET A 1 97 ? -17.141 0.771 -7.492 1.00 98.69 97 MET A CA 1
ATOM 778 C C . MET A 1 97 ? -17.964 0.277 -8.689 1.00 98.69 97 MET A C 1
ATOM 780 O O . MET A 1 97 ? -17.653 -0.755 -9.288 1.00 98.69 97 MET A O 1
ATOM 784 N N . GLU A 1 98 ? -18.963 1.053 -9.106 1.00 98.44 98 GLU A N 1
ATOM 785 C CA . GLU A 1 98 ? -19.808 0.750 -10.260 1.00 98.44 98 GLU A CA 1
ATOM 786 C C . GLU A 1 98 ? -19.026 0.706 -11.574 1.00 98.44 98 GLU A C 1
ATOM 788 O O . GLU A 1 98 ? -19.226 -0.194 -12.394 1.00 98.44 98 GLU A O 1
ATOM 793 N N . GLN A 1 99 ? -18.107 1.649 -11.780 1.00 98.00 99 GLN A N 1
ATOM 794 C CA . GLN A 1 99 ? -17.227 1.645 -12.946 1.00 98.00 99 GLN A CA 1
ATOM 795 C C . GLN A 1 99 ? -16.258 0.458 -12.935 1.00 98.00 99 GLN A C 1
ATOM 797 O O . GLN A 1 99 ? -16.029 -0.127 -13.993 1.00 98.00 99 GLN A O 1
ATOM 802 N N . SER A 1 100 ? -15.735 0.061 -11.769 1.00 98.38 100 SER A N 1
ATOM 803 C CA . SER A 1 100 ? -14.889 -1.134 -11.644 1.00 98.38 100 SER A CA 1
ATOM 804 C C . SER A 1 100 ? -15.673 -2.377 -12.058 1.00 98.38 100 SER A C 1
ATOM 806 O O . SER A 1 100 ? -15.255 -3.106 -12.954 1.00 98.38 100 SER A O 1
ATOM 808 N N . ARG A 1 101 ? -16.865 -2.566 -11.473 1.00 97.81 101 ARG A N 1
ATOM 809 C CA . ARG A 1 101 ? -17.743 -3.717 -11.719 1.00 97.81 101 ARG A CA 1
ATOM 810 C C . ARG A 1 101 ? -18.115 -3.866 -13.187 1.00 97.81 101 ARG A C 1
ATOM 812 O O . ARG A 1 101 ? -18.040 -4.962 -13.732 1.00 97.81 101 ARG A O 1
ATOM 819 N N . ARG A 1 102 ? -18.484 -2.762 -13.848 1.00 97.56 102 ARG A N 1
ATOM 820 C CA . ARG A 1 102 ? -18.849 -2.759 -15.278 1.00 97.56 102 ARG A CA 1
ATOM 821 C C . ARG A 1 102 ? -17.711 -3.203 -16.194 1.00 97.56 102 ARG A C 1
ATOM 823 O O . ARG A 1 102 ? -17.996 -3.708 -17.274 1.00 97.56 102 ARG A O 1
ATOM 830 N N . ASN A 1 103 ? -16.463 -3.024 -15.765 1.00 96.94 103 ASN A N 1
ATOM 831 C CA . ASN A 1 103 ? -15.270 -3.401 -16.520 1.00 96.94 103 ASN A CA 1
ATOM 832 C C . ASN A 1 103 ? -14.570 -4.652 -15.954 1.00 96.94 103 ASN A C 1
ATOM 834 O O . ASN A 1 103 ? -13.502 -5.016 -16.432 1.00 96.94 103 ASN A O 1
ATOM 838 N N . GLY A 1 104 ? -15.176 -5.334 -14.974 1.00 96.50 104 GLY A N 1
ATOM 839 C CA . GLY A 1 104 ? -14.659 -6.591 -14.426 1.00 96.50 104 GLY A CA 1
ATOM 840 C C . GLY A 1 104 ? -13.498 -6.448 -13.439 1.00 96.50 104 GLY A C 1
ATOM 841 O O . GLY A 1 104 ? -12.799 -7.427 -13.208 1.00 96.50 104 GLY A O 1
ATOM 842 N N . TYR A 1 105 ? -13.296 -5.269 -12.844 1.00 98.12 105 TYR A N 1
ATOM 843 C CA . TYR A 1 105 ? -12.219 -5.030 -11.881 1.00 98.12 105 TYR A CA 1
ATOM 844 C C . TYR A 1 105 ? -12.703 -5.141 -10.432 1.00 98.12 105 TYR A C 1
ATOM 846 O O . TYR A 1 105 ? -13.723 -4.556 -10.054 1.00 98.12 105 TYR A O 1
ATOM 854 N N . LEU A 1 106 ? -11.917 -5.810 -9.589 1.00 98.56 106 LEU A N 1
ATOM 855 C CA . LEU A 1 106 ? -12.036 -5.727 -8.137 1.00 98.56 106 LEU A CA 1
ATOM 856 C C . LEU A 1 106 ? -11.686 -4.305 -7.677 1.00 98.56 106 LEU A C 1
ATOM 858 O O . LEU A 1 106 ? -10.626 -3.772 -8.014 1.00 98.56 106 LEU A O 1
ATOM 862 N N . THR A 1 107 ? -12.562 -3.700 -6.875 1.00 98.75 107 THR A N 1
ATOM 863 C CA . THR A 1 107 ? -12.291 -2.383 -6.285 1.00 98.75 107 THR A CA 1
ATOM 864 C C . THR A 1 107 ? -11.444 -2.522 -5.028 1.00 98.75 107 THR A C 1
ATOM 866 O O . THR A 1 107 ? -11.789 -3.282 -4.120 1.00 98.75 107 THR A O 1
ATOM 869 N N . VAL A 1 108 ? -10.378 -1.729 -4.952 1.00 98.88 108 VAL A N 1
ATOM 870 C CA . VAL A 1 108 ? -9.565 -1.561 -3.747 1.00 98.88 108 VAL A CA 1
ATOM 871 C C . VAL A 1 108 ? -9.549 -0.083 -3.350 1.00 98.88 108 VAL A C 1
ATOM 873 O O . VAL A 1 108 ? -9.157 0.776 -4.134 1.00 98.88 108 VAL A O 1
ATOM 876 N N . PHE A 1 109 ? -9.942 0.235 -2.123 1.00 98.88 109 PHE A N 1
ATOM 877 C CA . PHE A 1 109 ? -9.776 1.577 -1.570 1.00 98.88 109 PHE A CA 1
ATOM 878 C C . PHE A 1 109 ? -8.677 1.574 -0.517 1.00 98.88 109 PHE A C 1
ATOM 880 O O . PHE A 1 109 ? -8.795 0.885 0.495 1.00 98.88 109 PHE A O 1
ATOM 887 N N . THR A 1 110 ? -7.634 2.375 -0.731 1.00 98.62 110 THR A N 1
ATOM 888 C CA . THR A 1 110 ? -6.684 2.729 0.328 1.00 98.62 110 THR A CA 1
ATOM 889 C C . THR A 1 110 ? -7.290 3.878 1.126 1.00 98.62 110 THR A C 1
ATOM 891 O O . THR A 1 110 ? -7.263 5.027 0.689 1.00 98.62 110 THR A O 1
ATOM 894 N N . TYR A 1 111 ? -7.893 3.566 2.269 1.00 98.81 111 TYR A N 1
ATOM 895 C CA . TYR A 1 111 ? -8.506 4.532 3.172 1.00 98.81 111 TYR A CA 1
ATOM 896 C C . TYR A 1 111 ? -7.426 5.202 4.023 1.00 98.81 111 TYR A C 1
ATOM 898 O O . TYR A 1 111 ? -6.900 4.582 4.938 1.00 98.81 111 TYR A O 1
ATOM 906 N N . TYR A 1 112 ? -7.069 6.439 3.686 1.00 97.94 112 TYR A N 1
ATOM 907 C CA . TYR A 1 112 ? -5.938 7.166 4.266 1.00 97.94 112 TYR A CA 1
ATOM 908 C C . TYR A 1 112 ? -6.384 8.570 4.677 1.00 97.94 112 TYR A C 1
ATOM 910 O O . TYR A 1 112 ? -6.216 9.560 3.955 1.00 97.94 112 TYR A O 1
ATOM 918 N N . GLN A 1 113 ? -7.069 8.631 5.815 1.00 98.31 113 GLN A N 1
ATOM 919 C CA . GLN A 1 113 ? -7.707 9.837 6.325 1.00 98.31 113 GLN A CA 1
ATOM 920 C C . GLN A 1 113 ? -6.961 10.432 7.513 1.00 98.31 113 GLN A C 1
ATOM 922 O O . GLN A 1 113 ? -6.999 11.652 7.692 1.00 98.31 113 GLN A O 1
ATOM 927 N N . LEU A 1 114 ? -6.316 9.625 8.354 1.00 96.94 114 LEU A N 1
ATOM 928 C CA . LEU A 1 114 ? -5.981 10.089 9.694 1.00 96.94 114 LEU A CA 1
ATOM 929 C C . LEU A 1 114 ? -4.952 11.223 9.685 1.00 96.94 114 LEU A C 1
ATOM 931 O O . LEU A 1 114 ? -5.227 12.265 10.284 1.00 96.94 114 LEU A O 1
ATOM 935 N N . VAL A 1 115 ? -3.854 11.095 8.938 1.00 95.75 115 VAL A N 1
ATOM 936 C CA . VAL A 1 115 ? -2.784 12.107 8.887 1.00 95.75 115 VAL A CA 1
ATOM 937 C C . VAL A 1 115 ? -3.296 13.500 8.497 1.00 95.75 115 VAL A C 1
ATOM 939 O O . VAL A 1 115 ? -2.957 14.489 9.143 1.00 95.75 115 VAL A O 1
ATOM 942 N N . LYS A 1 116 ? -4.184 13.596 7.494 1.00 94.56 116 LYS A N 1
ATOM 943 C CA . LYS A 1 116 ? -4.697 14.881 6.970 1.00 94.56 116 LYS A CA 1
ATOM 944 C C . LYS A 1 116 ? -5.882 15.444 7.755 1.00 94.56 116 LYS A C 1
ATOM 946 O O . LYS A 1 116 ? -6.419 16.481 7.377 1.00 94.56 116 LYS A O 1
ATOM 951 N N . SER A 1 117 ? -6.331 14.766 8.808 1.00 98.06 117 SER A N 1
ATOM 952 C CA . SER A 1 117 ? -7.483 15.203 9.603 1.00 98.06 117 SER A CA 1
ATOM 953 C C . SER A 1 117 ? -7.116 16.354 10.542 1.00 98.06 117 SER A C 1
ATOM 955 O O . SER A 1 117 ? -5.992 16.418 11.039 1.00 98.06 117 SER A O 1
ATOM 957 N N . LEU A 1 118 ? -8.051 17.259 10.850 1.00 97.12 118 LEU A N 1
ATOM 958 C CA . LEU A 1 118 ? -7.799 18.308 11.844 1.00 97.12 118 LEU A CA 1
ATOM 959 C C . LEU A 1 118 ? -7.793 17.705 13.258 1.00 97.12 118 LEU A C 1
ATOM 961 O O . LEU A 1 118 ? -8.607 16.821 13.545 1.00 97.12 118 LEU A O 1
ATOM 965 N N . PRO A 1 119 ? -6.921 18.197 14.160 1.00 96.12 119 PRO A N 1
ATOM 966 C CA . PRO A 1 119 ? -6.157 19.443 14.038 1.00 96.12 119 PRO A CA 1
ATOM 967 C C . PRO A 1 119 ? -4.853 19.356 13.227 1.00 96.12 119 PRO A C 1
ATOM 969 O O . PRO A 1 119 ? -4.256 20.404 13.001 1.00 96.12 119 PRO A O 1
ATOM 972 N N . MET A 1 120 ? -4.419 18.167 12.785 1.00 93.50 120 MET A N 1
ATOM 973 C CA . MET A 1 120 ? -3.188 17.972 11.997 1.00 93.50 120 MET A CA 1
ATOM 974 C C . MET A 1 120 ? -1.950 18.559 12.702 1.00 93.50 120 MET A C 1
ATOM 976 O O . MET A 1 120 ? -1.169 19.324 12.138 1.00 93.50 120 MET A O 1
ATOM 980 N N . VAL A 1 121 ? -1.803 18.247 13.992 1.00 96.06 121 VAL A N 1
ATOM 981 C CA . VAL A 1 121 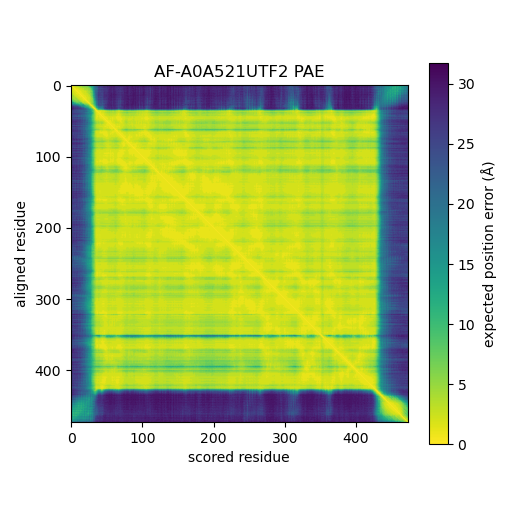? -0.721 18.772 14.839 1.00 96.06 121 VAL A CA 1
ATOM 982 C C . VAL A 1 121 ? 0.421 17.765 14.906 1.00 96.06 121 VAL A C 1
ATOM 984 O O . VAL A 1 121 ? 0.221 16.633 15.332 1.00 96.06 121 VAL A O 1
ATOM 987 N N . GLY A 1 122 ? 1.622 18.202 14.533 1.00 95.69 122 GLY A N 1
ATOM 988 C CA . GLY A 1 122 ? 2.841 17.393 14.546 1.00 95.69 122 GLY A CA 1
ATOM 989 C C . GLY A 1 122 ? 3.834 17.874 13.490 1.00 95.69 122 GLY A C 1
ATOM 990 O O . GLY A 1 122 ? 3.431 18.451 12.478 1.00 95.69 122 GLY A O 1
ATOM 991 N N . ALA A 1 123 ? 5.126 17.659 13.728 1.00 95.62 1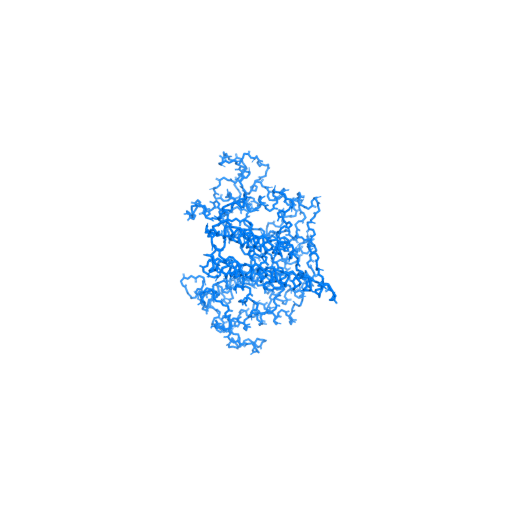23 ALA A N 1
ATOM 992 C CA . ALA A 1 123 ? 6.201 18.052 12.816 1.00 95.62 123 ALA A CA 1
ATOM 993 C C . ALA A 1 123 ? 6.316 17.136 11.587 1.00 95.62 123 ALA A C 1
ATOM 995 O O . ALA A 1 123 ? 6.890 17.527 10.573 1.00 95.62 123 ALA A O 1
ATOM 996 N N . ASN A 1 124 ? 5.792 15.918 11.686 1.00 96.19 124 ASN A N 1
ATOM 997 C CA . ASN A 1 124 ? 5.796 14.904 10.641 1.00 96.19 124 ASN A CA 1
ATOM 998 C C . ASN A 1 124 ? 4.517 14.061 10.731 1.00 96.19 124 ASN A C 1
ATOM 1000 O O . ASN A 1 124 ? 3.739 14.190 11.679 1.00 96.19 124 ASN A O 1
ATOM 1004 N N . GLU A 1 125 ? 4.326 13.189 9.747 1.00 96.06 125 GLU A N 1
ATOM 1005 C CA . GLU A 1 125 ? 3.182 12.284 9.657 1.00 96.06 125 GLU A CA 1
ATOM 1006 C C . GLU A 1 125 ? 2.984 11.439 10.919 1.00 96.06 125 GLU A C 1
ATOM 1008 O O . GLU A 1 125 ? 1.908 11.478 11.505 1.00 96.06 125 GLU A O 1
ATOM 1013 N N . ALA A 1 126 ? 4.040 10.795 11.426 1.00 97.31 126 ALA A N 1
ATOM 1014 C CA . ALA A 1 126 ? 3.966 9.965 12.629 1.00 97.31 126 ALA A CA 1
ATOM 1015 C C . ALA A 1 126 ? 3.384 10.710 13.846 1.00 97.31 126 ALA A C 1
ATOM 1017 O O . ALA A 1 126 ? 2.697 10.126 14.693 1.00 97.31 126 ALA A O 1
ATOM 1018 N N . GLU A 1 127 ? 3.704 11.999 13.992 1.00 97.88 127 GLU A N 1
ATOM 1019 C CA . GLU A 1 127 ? 3.171 12.882 15.035 1.00 97.88 127 GLU A CA 1
ATOM 1020 C C . GLU A 1 127 ? 1.740 13.340 14.764 1.00 97.88 127 GLU A C 1
ATOM 1022 O O . GLU A 1 127 ? 0.936 13.365 15.700 1.00 97.88 127 GLU A O 1
ATOM 1027 N N . GLN A 1 128 ? 1.421 13.657 13.511 1.00 98.06 128 GLN A N 1
ATOM 1028 C CA . GLN A 1 128 ? 0.079 14.060 13.092 1.00 98.06 128 GLN A CA 1
ATOM 1029 C C . GLN A 1 128 ? -0.915 12.916 13.274 1.00 98.06 128 GLN A C 1
ATOM 1031 O O . GLN A 1 128 ? -1.928 13.096 13.951 1.00 98.06 128 GLN A O 1
ATOM 1036 N N . ASP A 1 129 ? -0.572 11.725 12.791 1.00 97.81 129 ASP A N 1
ATOM 1037 C CA . ASP A 1 129 ? -1.337 10.497 12.982 1.00 97.81 129 ASP A CA 1
ATOM 1038 C C . ASP A 1 129 ? -1.611 10.227 14.450 1.00 97.81 129 ASP A C 1
ATOM 1040 O O . ASP A 1 129 ? -2.758 10.080 14.858 1.00 97.81 129 ASP A O 1
ATOM 1044 N N . PHE A 1 130 ? -0.569 10.214 15.279 1.00 98.31 130 PHE A N 1
ATOM 1045 C CA . PHE A 1 130 ? -0.729 9.929 16.700 1.00 98.31 130 PHE A CA 1
ATOM 1046 C C . PHE A 1 130 ? -1.601 10.960 17.414 1.00 98.31 130 PHE A C 1
ATOM 1048 O O . PHE A 1 130 ? -2.419 10.604 18.267 1.00 98.31 130 PHE A O 1
ATOM 1055 N N . THR A 1 131 ? -1.437 12.239 17.079 1.00 98.25 131 THR A N 1
ATOM 1056 C CA . THR A 1 131 ? -2.227 13.310 17.688 1.00 98.25 131 THR A CA 1
ATOM 1057 C C . THR A 1 131 ? -3.690 13.213 17.267 1.00 98.25 131 THR A C 1
ATOM 1059 O O . THR A 1 131 ? -4.579 13.330 18.113 1.00 98.25 131 THR A O 1
ATOM 1062 N N . ASN A 1 132 ? -3.949 12.932 15.991 1.00 98.50 132 ASN A N 1
ATOM 1063 C CA . ASN A 1 132 ? -5.291 12.738 15.453 1.00 98.50 132 ASN A CA 1
ATOM 1064 C C . ASN A 1 132 ? -5.949 11.470 16.018 1.00 98.50 132 ASN A C 1
ATOM 1066 O O . ASN A 1 132 ? -7.096 11.535 16.460 1.00 98.50 132 ASN A O 1
ATOM 1070 N N . LEU A 1 133 ? -5.198 10.369 16.137 1.00 98.44 133 LEU A N 1
ATOM 1071 C CA . LEU A 1 133 ? -5.634 9.109 16.746 1.00 98.44 133 LEU A CA 1
ATOM 1072 C C . LEU A 1 133 ? -6.103 9.295 18.195 1.00 98.44 133 LEU A C 1
ATOM 1074 O O . LEU A 1 133 ? -6.976 8.574 18.669 1.00 98.44 133 LEU A O 1
ATOM 1078 N N . ASN A 1 134 ? -5.540 10.269 18.913 1.00 98.56 134 ASN A N 1
ATOM 1079 C CA . ASN A 1 134 ? -5.878 10.576 20.305 1.00 98.56 134 ASN A CA 1
ATOM 1080 C C . ASN A 1 134 ? -6.894 11.718 20.460 1.00 98.56 134 ASN A C 1
ATOM 1082 O O . ASN A 1 134 ? -7.362 11.992 21.571 1.00 98.56 134 ASN A O 1
ATOM 1086 N N . ASN A 1 135 ? -7.275 12.383 19.369 1.00 98.75 135 ASN A N 1
ATOM 1087 C CA . ASN A 1 135 ? -8.256 13.454 19.403 1.00 98.75 135 ASN A CA 1
ATOM 1088 C C . ASN A 1 135 ? -9.678 12.886 19.295 1.00 98.75 135 ASN A C 1
ATOM 1090 O O . ASN A 1 135 ? -10.071 12.298 18.293 1.00 98.75 135 ASN A O 1
ATOM 1094 N N . ARG A 1 136 ? -10.494 13.110 20.331 1.00 98.69 136 ARG A N 1
ATOM 1095 C CA . ARG A 1 136 ? -11.864 12.570 20.411 1.00 98.69 136 ARG A CA 1
ATOM 1096 C C . ARG A 1 136 ? -12.776 13.049 19.282 1.00 98.69 136 ARG A C 1
ATOM 1098 O O . ARG A 1 136 ? -13.574 12.265 18.786 1.00 98.69 136 ARG A O 1
ATOM 1105 N N . GLN A 1 137 ? -12.672 14.320 18.894 1.00 98.56 137 GLN A N 1
ATOM 1106 C CA . GLN A 1 137 ? -13.509 14.910 17.843 1.00 98.56 137 GLN A CA 1
ATOM 1107 C C . GLN A 1 137 ? -13.087 14.390 16.470 1.00 98.56 137 GLN A C 1
ATOM 1109 O O . GLN A 1 137 ? -13.944 14.030 15.665 1.00 98.56 137 GLN A O 1
ATOM 1114 N N . THR A 1 138 ? -11.776 14.294 16.235 1.00 98.75 138 THR A N 1
ATOM 1115 C CA . THR A 1 138 ? -11.211 13.673 15.035 1.00 98.75 138 THR A CA 1
ATOM 1116 C C . THR A 1 138 ? -11.667 12.230 14.918 1.00 98.75 138 THR A C 1
ATOM 1118 O O . THR A 1 138 ? -12.254 11.870 13.907 1.00 98.75 138 THR A O 1
ATOM 1121 N N . MET A 1 139 ? -11.516 11.430 15.973 1.00 98.88 139 MET A N 1
ATOM 1122 C CA . MET A 1 139 ? -11.899 10.021 15.929 1.00 98.88 139 MET A CA 1
ATOM 1123 C C . MET A 1 139 ? -13.410 9.806 15.813 1.00 98.88 139 MET A C 1
ATOM 1125 O O . MET A 1 139 ? -13.841 8.890 15.122 1.00 98.88 139 MET A O 1
ATOM 1129 N N . ALA A 1 140 ? -14.243 10.668 16.403 1.00 98.88 140 ALA A N 1
ATOM 1130 C CA . ALA A 1 140 ? -15.687 10.609 16.177 1.00 98.88 140 ALA A CA 1
ATOM 1131 C C . ALA A 1 140 ? -16.048 10.854 14.701 1.00 98.88 140 ALA A C 1
ATOM 1133 O O . ALA A 1 140 ? -16.880 10.137 14.147 1.00 98.88 140 ALA A O 1
ATOM 1134 N N . ALA A 1 141 ? -15.406 11.840 14.062 1.00 98.69 141 ALA A N 1
ATOM 1135 C CA . ALA A 1 141 ? -15.571 12.104 12.633 1.00 98.69 141 ALA A CA 1
ATOM 1136 C C . ALA A 1 141 ? -14.999 10.965 11.774 1.00 98.69 141 ALA A C 1
ATOM 1138 O O . ALA A 1 141 ? -15.609 10.594 10.779 1.00 98.69 141 ALA A O 1
ATOM 1139 N N . TYR A 1 142 ? -13.881 10.376 12.198 1.00 98.88 142 TYR A N 1
ATOM 1140 C CA . TYR A 1 142 ? -13.230 9.245 11.548 1.00 98.88 142 TYR A CA 1
ATOM 1141 C C . TYR A 1 142 ? -14.146 8.026 11.458 1.00 98.88 142 TYR A C 1
ATOM 1143 O O . TYR A 1 142 ? -14.323 7.475 10.377 1.00 98.88 142 TYR A O 1
ATOM 1151 N N . TYR A 1 143 ? -14.771 7.620 12.569 1.00 98.94 143 TYR A N 1
ATOM 1152 C CA . TYR A 1 143 ? -15.687 6.477 12.546 1.00 98.94 143 TYR A CA 1
ATOM 1153 C C . TYR A 1 143 ? -16.936 6.758 11.705 1.00 98.94 143 TYR A C 1
ATOM 1155 O O . TYR A 1 143 ? -17.399 5.862 11.009 1.00 98.94 143 TYR A O 1
ATOM 1163 N N . ALA A 1 144 ? -17.457 7.990 11.721 1.00 98.75 144 ALA A N 1
ATOM 1164 C CA . ALA A 1 144 ? -18.593 8.370 10.882 1.00 98.75 144 ALA A CA 1
ATOM 1165 C C . ALA A 1 144 ? -18.259 8.328 9.378 1.00 98.75 144 ALA A C 1
ATOM 1167 O O . ALA A 1 144 ? -19.055 7.828 8.588 1.00 98.75 144 ALA A O 1
ATOM 1168 N N . ASP A 1 145 ? -17.087 8.834 8.993 1.00 98.75 145 ASP A N 1
ATOM 1169 C CA . ASP A 1 145 ? -16.585 8.828 7.614 1.00 98.75 145 ASP A CA 1
ATOM 1170 C C . ASP A 1 145 ? -16.300 7.395 7.130 1.00 98.75 145 ASP A C 1
ATOM 1172 O O . ASP A 1 145 ? -16.726 7.003 6.045 1.00 98.75 145 ASP A O 1
ATOM 1176 N N . PHE A 1 146 ? -15.705 6.560 7.987 1.00 98.88 146 PHE A N 1
ATOM 1177 C CA . PHE A 1 146 ? -15.489 5.146 7.695 1.00 98.88 146 PHE A CA 1
ATOM 1178 C C . PHE A 1 146 ? -16.810 4.378 7.534 1.00 98.88 146 PHE A C 1
ATOM 1180 O O . PHE A 1 146 ? -16.959 3.609 6.586 1.00 98.88 146 PHE A O 1
ATOM 1187 N N . VAL A 1 147 ? -17.800 4.614 8.405 1.00 98.88 147 VAL A N 1
ATOM 1188 C CA . VAL A 1 147 ? -19.144 4.023 8.270 1.00 98.88 147 VAL A CA 1
ATOM 1189 C C . VAL A 1 147 ? -19.820 4.455 6.973 1.00 98.88 147 VAL A C 1
ATOM 1191 O O . VAL A 1 147 ? -20.415 3.612 6.312 1.00 98.88 147 VAL A O 1
ATOM 1194 N N . LEU A 1 148 ? -19.662 5.710 6.539 1.00 98.81 148 LEU A N 1
ATOM 1195 C CA . LEU A 1 148 ? -20.176 6.144 5.238 1.00 98.81 148 LEU A CA 1
ATOM 1196 C C . LEU A 1 148 ? -19.579 5.318 4.085 1.00 98.81 148 LEU A C 1
ATOM 1198 O O . LEU A 1 148 ? -20.315 4.923 3.181 1.00 98.81 148 LEU A O 1
ATOM 1202 N N . LEU A 1 149 ? -18.272 5.026 4.109 1.00 98.88 149 LEU A N 1
ATOM 1203 C CA . LEU A 1 149 ? -17.653 4.154 3.104 1.00 98.88 149 LEU A CA 1
ATOM 1204 C C . LEU A 1 149 ? -18.235 2.738 3.150 1.00 98.88 149 LEU A C 1
ATOM 1206 O O . LEU A 1 149 ? -18.534 2.166 2.102 1.00 98.88 149 LEU A O 1
ATOM 1210 N N . LEU A 1 150 ? -18.403 2.178 4.350 1.00 98.94 150 LEU A N 1
ATOM 1211 C CA . LEU A 1 150 ? -18.975 0.845 4.528 1.00 98.94 150 LEU A CA 1
ATOM 1212 C C . LEU A 1 150 ? -20.423 0.787 4.035 1.00 98.94 150 LEU A C 1
ATOM 1214 O O . LEU A 1 150 ? -20.761 -0.118 3.282 1.00 98.94 150 LEU A O 1
ATOM 1218 N N . ASP A 1 151 ? -21.256 1.772 4.362 1.00 98.81 151 ASP A N 1
ATOM 1219 C CA . ASP A 1 151 ? -22.631 1.847 3.865 1.00 98.81 151 ASP A CA 1
ATOM 1220 C C . ASP A 1 151 ? -22.655 1.881 2.328 1.00 98.81 151 ASP A C 1
ATOM 1222 O O . ASP A 1 151 ? -23.427 1.145 1.708 1.00 98.81 151 ASP A O 1
ATOM 1226 N N . LYS A 1 152 ? -21.746 2.639 1.691 1.00 98.81 152 LYS A N 1
ATOM 1227 C CA . LYS A 1 152 ? -21.590 2.617 0.225 1.00 98.81 152 LYS A CA 1
ATOM 1228 C C . LYS A 1 152 ? -21.154 1.258 -0.306 1.00 98.81 152 LYS A C 1
ATOM 1230 O O . LYS A 1 152 ? -21.673 0.814 -1.330 1.00 98.81 152 LYS A O 1
ATOM 1235 N N . ALA A 1 153 ? -20.225 0.588 0.365 1.00 98.75 153 ALA A N 1
ATOM 1236 C CA . ALA A 1 153 ? -19.774 -0.740 -0.031 1.00 98.75 153 ALA A CA 1
ATOM 1237 C C . ALA A 1 153 ? -20.876 -1.801 0.134 1.00 98.75 153 ALA A C 1
ATOM 1239 O O . ALA A 1 153 ? -20.992 -2.707 -0.689 1.00 98.75 153 ALA A O 1
ATOM 1240 N N . ASN A 1 154 ? -21.719 -1.680 1.157 1.00 98.62 154 ASN A N 1
ATOM 1241 C CA . ASN A 1 154 ? -22.865 -2.558 1.366 1.00 98.62 154 ASN A CA 1
ATOM 1242 C C . ASN A 1 154 ? -23.969 -2.326 0.325 1.00 98.62 154 ASN A C 1
ATOM 1244 O O . ASN A 1 154 ? -24.526 -3.290 -0.193 1.00 98.62 154 ASN A O 1
ATOM 1248 N N . GLU A 1 155 ? -24.245 -1.064 -0.033 1.00 98.50 155 GLU A N 1
ATOM 1249 C CA . GLU A 1 155 ? -25.134 -0.714 -1.154 1.00 98.50 155 GLU A CA 1
ATOM 1250 C C . GLU A 1 155 ? -24.636 -1.309 -2.483 1.00 98.50 155 GLU A C 1
ATOM 1252 O O . GLU A 1 155 ? -25.441 -1.774 -3.290 1.00 98.50 155 GLU A O 1
ATOM 1257 N N . PHE A 1 156 ? -23.317 -1.314 -2.702 1.00 98.31 156 PHE A N 1
ATOM 1258 C CA . PHE A 1 156 ? -22.686 -1.915 -3.879 1.00 98.31 156 PHE A CA 1
ATOM 1259 C C . PHE A 1 156 ? -22.838 -3.447 -3.918 1.00 98.31 156 PHE A C 1
ATOM 1261 O O . PHE A 1 156 ? -23.081 -4.014 -4.982 1.00 98.31 156 PHE A O 1
ATOM 1268 N N . GLY A 1 157 ? -22.736 -4.118 -2.767 1.00 97.56 157 GLY A N 1
ATOM 1269 C CA . GLY A 1 157 ? -23.076 -5.535 -2.579 1.00 97.56 157 GLY A CA 1
ATOM 1270 C C . GLY A 1 157 ? -22.044 -6.557 -3.076 1.00 97.56 157 GLY A C 1
ATOM 1271 O O . GLY A 1 157 ? -22.019 -7.681 -2.568 1.00 97.56 157 GLY A O 1
ATOM 1272 N N . ASP A 1 158 ? -21.164 -6.184 -4.006 1.00 97.25 158 ASP A N 1
ATOM 1273 C CA . ASP A 1 158 ? -20.071 -7.044 -4.474 1.00 97.25 158 ASP A CA 1
ATOM 1274 C C . ASP A 1 158 ? -18.857 -6.997 -3.518 1.00 97.25 158 ASP A C 1
ATOM 1276 O O . ASP A 1 158 ? -18.683 -6.030 -2.765 1.00 97.25 158 ASP A O 1
ATOM 1280 N N . PRO A 1 159 ? -17.994 -8.032 -3.513 1.00 97.50 159 PRO A N 1
ATOM 1281 C CA . PRO A 1 159 ? -16.751 -8.013 -2.749 1.00 97.50 159 PRO A CA 1
ATOM 1282 C C . PRO A 1 159 ? -15.825 -6.869 -3.177 1.00 97.50 159 PRO A C 1
ATOM 1284 O O . PRO A 1 159 ? -15.617 -6.627 -4.366 1.00 97.50 159 PRO A O 1
ATOM 1287 N N . MET A 1 160 ? -15.220 -6.197 -2.201 1.00 98.38 160 MET A N 1
ATOM 1288 C CA . MET A 1 160 ? -14.218 -5.152 -2.425 1.00 98.38 160 MET A CA 1
ATOM 1289 C C . MET A 1 160 ? -13.203 -5.124 -1.275 1.00 98.38 160 MET A C 1
ATOM 1291 O O . MET A 1 160 ? -13.498 -5.632 -0.193 1.00 98.38 160 MET A O 1
ATOM 1295 N N . ILE A 1 161 ? -12.019 -4.543 -1.484 1.00 98.88 161 ILE A N 1
ATOM 1296 C CA . ILE A 1 161 ? -10.976 -4.460 -0.448 1.00 98.88 161 ILE A CA 1
ATOM 1297 C C . ILE A 1 161 ? -10.870 -3.038 0.098 1.00 98.88 161 ILE A C 1
ATOM 1299 O O . ILE A 1 161 ? -10.653 -2.102 -0.667 1.00 98.88 161 ILE A O 1
ATOM 1303 N N . VAL A 1 162 ? -10.963 -2.871 1.417 1.00 98.94 162 VAL A N 1
ATOM 1304 C CA . VAL A 1 162 ? -10.565 -1.624 2.084 1.00 98.94 162 VAL A CA 1
ATOM 1305 C C . VAL A 1 162 ? -9.234 -1.860 2.792 1.00 98.94 162 VAL A C 1
ATOM 1307 O O . VAL A 1 162 ? -9.150 -2.638 3.741 1.00 98.94 162 VAL A O 1
ATOM 1310 N N . HIS A 1 163 ? -8.192 -1.194 2.310 1.00 98.81 163 HIS A N 1
ATOM 1311 C CA . HIS A 1 163 ? -6.862 -1.147 2.904 1.00 98.81 163 HIS A CA 1
ATOM 1312 C C . HIS A 1 163 ? -6.777 0.074 3.822 1.00 98.81 163 HIS A C 1
ATOM 1314 O O . HIS A 1 163 ? -6.934 1.200 3.356 1.00 98.81 163 HIS A O 1
ATOM 1320 N N . VAL A 1 164 ? -6.606 -0.146 5.127 1.00 98.69 164 VAL A N 1
ATOM 1321 C CA . VAL A 1 164 ? -6.827 0.901 6.135 1.00 98.69 164 VAL A CA 1
ATOM 1322 C C . VAL A 1 164 ? -5.528 1.524 6.618 1.00 98.69 164 VAL A C 1
ATOM 1324 O O . VAL A 1 164 ? -4.688 0.824 7.180 1.00 98.69 164 VAL A O 1
ATOM 1327 N N . GLU A 1 165 ? -5.459 2.849 6.496 1.00 98.50 165 GLU A N 1
ATOM 1328 C CA . GLU A 1 165 ? -4.443 3.745 7.051 1.00 98.50 165 GLU A CA 1
ATOM 1329 C C . GLU A 1 165 ? -3.025 3.209 6.815 1.00 98.50 165 GLU A C 1
ATOM 1331 O O . GLU A 1 165 ? -2.395 2.709 7.754 1.00 98.50 165 GLU A O 1
ATOM 1336 N N . PRO A 1 166 ? -2.530 3.244 5.559 1.00 97.62 166 PRO A N 1
ATOM 1337 C CA . PRO A 1 166 ? -1.121 2.969 5.299 1.00 97.62 166 PRO A CA 1
ATOM 1338 C C . PRO A 1 166 ? -0.231 3.851 6.180 1.00 97.62 166 PRO A C 1
ATOM 1340 O O . PRO A 1 166 ? -0.644 4.933 6.590 1.00 97.62 166 PRO A O 1
ATOM 1343 N N . ASP A 1 167 ? 0.963 3.349 6.492 1.00 96.38 167 ASP A N 1
ATOM 1344 C CA . ASP A 1 167 ? 1.992 3.968 7.343 1.00 96.38 167 ASP A CA 1
ATOM 1345 C C . ASP A 1 167 ? 1.631 4.157 8.829 1.00 96.38 167 ASP A C 1
ATOM 1347 O O . ASP A 1 167 ? 2.480 3.897 9.691 1.00 96.38 167 ASP A O 1
ATOM 1351 N N . LEU A 1 168 ? 0.373 4.474 9.168 1.00 98.56 168 LEU A N 1
ATOM 1352 C CA . LEU A 1 168 ? -0.112 4.666 10.543 1.00 98.56 168 LEU A CA 1
ATOM 1353 C C . LEU A 1 168 ? 0.352 3.538 11.469 1.00 98.56 168 LEU A C 1
ATOM 1355 O O . LEU A 1 168 ? 0.933 3.777 12.529 1.00 98.56 168 LEU A O 1
ATOM 1359 N N . TRP A 1 169 ? 0.096 2.288 11.077 1.00 98.75 169 TRP A N 1
ATOM 1360 C CA . TRP A 1 169 ? 0.426 1.114 11.888 1.00 98.75 169 TRP A CA 1
ATOM 1361 C C . TRP A 1 169 ? 1.933 0.981 12.108 1.00 98.75 169 TRP A C 1
ATOM 1363 O O . TRP A 1 169 ? 2.360 0.666 13.222 1.00 98.75 169 TRP A O 1
ATOM 1373 N N . GLY A 1 170 ? 2.731 1.267 11.076 1.00 98.44 170 GLY A N 1
ATOM 1374 C CA . GLY A 1 170 ? 4.187 1.275 11.150 1.00 98.44 170 GLY A CA 1
ATOM 1375 C C . GLY A 1 170 ? 4.690 2.338 12.121 1.00 98.44 170 GLY A C 1
ATOM 1376 O O . GLY A 1 170 ? 5.444 2.019 13.042 1.00 98.44 170 GLY A O 1
ATOM 1377 N N . TYR A 1 171 ? 4.200 3.573 12.002 1.00 98.69 171 TYR A N 1
ATOM 1378 C CA . TYR A 1 171 ? 4.544 4.658 12.921 1.00 98.69 171 TYR A CA 1
ATOM 1379 C C . TYR A 1 171 ? 4.120 4.375 14.359 1.00 98.69 171 TYR A C 1
ATOM 1381 O O . TYR A 1 171 ? 4.863 4.659 15.300 1.00 98.69 171 TYR A O 1
ATOM 1389 N N . MET A 1 172 ? 2.949 3.773 14.560 1.00 98.81 172 MET A N 1
ATOM 1390 C CA . MET A 1 172 ? 2.516 3.360 15.889 1.00 98.81 172 MET A CA 1
ATOM 1391 C C . MET A 1 172 ? 3.456 2.293 16.466 1.00 98.81 172 MET A C 1
ATOM 1393 O O . MET A 1 172 ? 3.868 2.402 17.621 1.00 98.81 172 MET A O 1
ATOM 1397 N N . GLN A 1 173 ? 3.887 1.312 15.673 1.00 98.75 173 GLN A N 1
ATOM 1398 C CA . GLN A 1 173 ? 4.857 0.320 16.136 1.00 98.75 173 GLN A CA 1
ATOM 1399 C C . GLN A 1 173 ? 6.217 0.954 16.488 1.00 98.75 173 GLN A C 1
ATOM 1401 O O . GLN A 1 173 ? 6.819 0.620 17.515 1.00 98.75 173 GLN A O 1
ATOM 1406 N N . GLN A 1 174 ? 6.685 1.932 15.709 1.00 98.62 174 GLN A N 1
ATOM 1407 C CA . GLN A 1 174 ? 7.916 2.672 16.008 1.00 98.62 174 GLN A CA 1
ATOM 1408 C C . GLN A 1 174 ? 7.839 3.442 17.334 1.00 98.62 174 GLN A C 1
ATOM 1410 O O . GLN A 1 174 ? 8.842 3.521 18.048 1.00 98.62 174 GLN A O 1
ATOM 1415 N N . ARG A 1 175 ? 6.657 3.945 17.726 1.00 97.06 175 ARG A N 1
ATOM 1416 C CA . ARG A 1 175 ? 6.458 4.649 19.013 1.00 97.06 175 ARG A CA 1
ATOM 1417 C C . ARG A 1 175 ? 6.745 3.789 20.233 1.00 97.06 175 ARG A C 1
ATOM 1419 O O . ARG A 1 175 ? 7.128 4.318 21.272 1.00 97.06 175 ARG A O 1
ATOM 1426 N N . ILE A 1 176 ? 6.600 2.477 20.098 1.00 97.62 176 ILE A N 1
ATOM 1427 C CA . ILE A 1 176 ? 6.967 1.500 21.127 1.00 97.62 176 ILE A CA 1
ATOM 1428 C C . ILE A 1 176 ? 8.300 0.820 20.798 1.00 97.62 176 ILE A C 1
ATOM 1430 O O . ILE A 1 176 ? 8.544 -0.322 21.183 1.00 97.62 176 ILE A O 1
ATOM 1434 N N . ASN A 1 177 ? 9.166 1.533 20.072 1.00 97.19 177 ASN A N 1
ATOM 1435 C CA . ASN A 1 177 ? 10.494 1.110 19.647 1.00 97.19 177 ASN A CA 1
ATOM 1436 C C . ASN A 1 177 ? 10.496 -0.223 18.875 1.00 97.19 177 ASN A C 1
ATOM 1438 O O . ASN A 1 177 ? 11.307 -1.112 19.140 1.00 97.19 177 ASN A O 1
ATOM 1442 N N . GLY A 1 178 ? 9.540 -0.391 17.958 1.00 97.06 178 GLY A N 1
ATOM 1443 C CA . GLY A 1 178 ? 9.392 -1.627 17.191 1.00 97.06 178 GLY A CA 1
ATOM 1444 C C . GLY A 1 178 ? 8.877 -2.811 18.014 1.00 97.06 178 GLY A C 1
ATOM 1445 O O . GLY A 1 178 ? 9.053 -3.962 17.611 1.00 97.06 178 GLY A O 1
ATOM 1446 N N . GLY A 1 179 ? 8.305 -2.540 19.190 1.00 96.69 179 GLY A N 1
ATOM 1447 C CA . GLY A 1 179 ? 7.699 -3.528 20.073 1.00 96.69 179 GLY A CA 1
ATOM 1448 C C . GLY A 1 179 ? 6.402 -4.123 19.521 1.00 96.69 179 GLY A C 1
ATOM 1449 O O . GLY A 1 179 ? 5.979 -3.845 18.403 1.00 96.69 179 GLY A O 1
ATOM 1450 N N . GLU A 1 180 ? 5.768 -4.969 20.330 1.00 97.00 180 GLU A N 1
ATOM 1451 C CA . GLU A 1 180 ? 4.600 -5.769 19.927 1.00 97.00 180 GLU A CA 1
ATOM 1452 C C . GLU A 1 180 ? 3.314 -5.365 20.663 1.00 97.00 180 GLU A C 1
ATOM 1454 O O . GLU A 1 180 ? 2.220 -5.781 20.291 1.00 97.00 180 GLU A O 1
ATOM 1459 N N . ASP A 1 181 ? 3.435 -4.559 21.721 1.00 97.25 181 ASP A N 1
ATOM 1460 C CA . ASP A 1 181 ? 2.330 -4.208 22.611 1.00 97.25 181 ASP A CA 1
ATOM 1461 C C . ASP A 1 181 ? 1.499 -3.040 22.061 1.00 97.25 181 ASP A C 1
ATOM 1463 O O . ASP A 1 181 ? 1.567 -1.908 22.546 1.00 97.25 181 ASP A O 1
ATOM 1467 N N . ALA A 1 182 ? 0.678 -3.321 21.048 1.00 98.25 182 ALA A N 1
ATOM 1468 C CA . ALA A 1 182 ? -0.253 -2.348 20.479 1.00 98.25 182 ALA A CA 1
ATOM 1469 C C . ALA A 1 182 ? -1.226 -1.760 21.524 1.00 98.25 182 ALA A C 1
ATOM 1471 O O . ALA A 1 182 ? -1.725 -0.650 21.352 1.00 98.25 182 ALA A O 1
ATOM 1472 N N . ALA A 1 183 ? -1.518 -2.469 22.620 1.00 98.38 183 ALA A N 1
ATOM 1473 C CA . ALA A 1 183 ? -2.432 -1.983 23.654 1.00 98.38 183 ALA A CA 1
ATOM 1474 C C . ALA A 1 183 ? -1.838 -0.841 24.499 1.00 98.38 183 ALA A C 1
ATOM 1476 O O . ALA A 1 183 ? -2.599 -0.101 25.127 1.00 98.38 183 ALA A O 1
ATOM 1477 N N . SER A 1 184 ? -0.510 -0.676 24.488 1.00 98.44 184 SER A N 1
ATOM 1478 C CA . SER A 1 184 ? 0.185 0.436 25.150 1.00 98.44 184 SER A CA 1
ATOM 1479 C C . SER A 1 184 ? 0.056 1.777 24.414 1.00 98.44 184 SER A C 1
ATOM 1481 O O . SER A 1 184 ? 0.351 2.826 24.988 1.00 98.44 184 SER A O 1
ATOM 1483 N N . ILE A 1 185 ? -0.408 1.762 23.161 1.00 98.81 185 ILE A N 1
ATOM 1484 C CA . ILE A 1 185 ? -0.542 2.952 22.321 1.00 98.81 185 ILE A CA 1
ATOM 1485 C C . ILE A 1 185 ? -1.966 3.491 22.468 1.00 98.81 185 ILE A C 1
ATOM 1487 O O . ILE A 1 185 ? -2.910 2.800 22.077 1.00 98.81 185 ILE A O 1
ATOM 1491 N N . PRO A 1 186 ? -2.159 4.697 23.027 1.00 98.81 186 PRO A N 1
ATOM 1492 C CA . PRO A 1 186 ? -3.491 5.246 23.237 1.00 98.81 186 PRO A CA 1
ATOM 1493 C C . PRO A 1 186 ? -4.141 5.659 21.909 1.00 98.81 186 PRO A C 1
ATOM 1495 O O . PRO A 1 186 ? -3.465 6.085 20.969 1.00 98.81 186 PRO A O 1
ATOM 1498 N N . ALA A 1 187 ? -5.465 5.522 21.855 1.00 98.81 187 ALA A N 1
ATOM 1499 C CA . ALA A 1 187 ? -6.311 5.935 20.741 1.00 98.81 187 ALA A CA 1
ATOM 1500 C C . ALA A 1 187 ? -7.703 6.292 21.274 1.00 98.81 187 ALA A C 1
ATOM 1502 O O . ALA A 1 187 ? -8.218 5.611 22.159 1.00 98.81 187 ALA A O 1
ATOM 1503 N N . ALA A 1 188 ? -8.347 7.325 20.737 1.00 98.81 188 ALA A N 1
ATOM 1504 C CA . ALA A 1 188 ? -9.711 7.672 21.105 1.00 98.81 188 ALA A CA 1
ATOM 1505 C C . ALA A 1 188 ? -10.700 6.735 20.390 1.00 98.81 188 ALA A C 1
ATOM 1507 O O . ALA A 1 188 ? -11.036 6.913 19.220 1.00 98.81 188 ALA A O 1
ATOM 1508 N N . VAL A 1 189 ? -11.190 5.726 21.108 1.00 98.88 189 VAL A N 1
ATOM 1509 C CA . VAL A 1 189 ? -12.157 4.737 20.617 1.00 98.88 189 VAL A CA 1
ATOM 1510 C C . VAL A 1 189 ? -13.470 4.910 21.368 1.00 98.88 189 VAL A C 1
ATOM 1512 O O . VAL A 1 189 ? -14.346 5.626 20.889 1.00 98.88 189 VAL A O 1
ATOM 1515 N N . SER A 1 190 ? -13.602 4.374 22.583 1.00 98.69 190 SER A N 1
ATOM 1516 C CA . SER A 1 190 ? -14.785 4.603 23.424 1.00 98.69 190 SER A CA 1
ATOM 1517 C C . SER A 1 190 ? -14.917 6.074 23.823 1.00 98.69 190 SER A C 1
ATOM 1519 O O . SER A 1 190 ? -16.004 6.656 23.770 1.00 98.69 190 SER A O 1
ATOM 1521 N N . SER A 1 191 ? -13.791 6.717 24.132 1.00 98.75 191 SER A N 1
ATOM 1522 C CA . SER A 1 191 ? -13.722 8.136 24.469 1.00 98.75 191 SER A CA 1
ATOM 1523 C C . SER A 1 191 ? -14.001 9.078 23.296 1.00 98.75 191 SER A C 1
ATOM 1525 O O . SER A 1 191 ? -14.254 10.258 23.545 1.00 98.75 191 SER A O 1
ATOM 1527 N N . SER A 1 192 ? -14.017 8.590 22.045 1.00 98.75 192 SER A N 1
ATOM 1528 C CA . SER A 1 192 ? -14.468 9.389 20.892 1.00 98.75 192 SER A CA 1
ATOM 1529 C C . SER A 1 192 ? -15.929 9.830 21.041 1.00 98.75 192 SER A C 1
ATOM 1531 O O . SER A 1 192 ? -16.326 10.869 20.524 1.00 98.75 192 SER A O 1
ATOM 1533 N N . GLY A 1 193 ? -16.737 9.058 21.778 1.00 98.56 193 GLY A N 1
ATOM 1534 C CA . GLY A 1 193 ? -18.177 9.273 21.895 1.00 98.56 193 GLY A CA 1
ATOM 1535 C C . GLY A 1 193 ? -18.985 8.731 20.712 1.00 98.56 193 GLY A C 1
ATOM 1536 O O . GLY A 1 193 ? -20.213 8.825 20.743 1.00 98.56 193 GLY A O 1
ATOM 1537 N N . TYR A 1 194 ? -18.345 8.126 19.703 1.00 98.69 194 TYR A N 1
ATOM 1538 C CA . TYR A 1 194 ? -19.056 7.448 18.623 1.00 98.69 194 TYR A CA 1
ATOM 1539 C C . TYR A 1 194 ? -19.717 6.168 19.154 1.00 98.69 194 TYR A C 1
ATOM 1541 O O . TYR A 1 194 ? -19.067 5.278 19.708 1.00 98.69 194 TYR A O 1
ATOM 1549 N N . LYS A 1 195 ? -21.049 6.099 19.052 1.00 98.44 195 LYS A N 1
ATOM 1550 C CA . LYS A 1 195 ? -21.880 5.148 19.809 1.00 98.44 195 LYS A CA 1
ATOM 1551 C C . LYS A 1 195 ? -21.509 3.685 19.553 1.00 98.44 195 LYS A C 1
ATOM 1553 O O . LYS A 1 195 ? -21.503 2.895 20.496 1.00 98.44 195 LYS A O 1
ATOM 1558 N N . GLU A 1 196 ? -21.212 3.341 18.305 1.00 98.38 196 GLU A N 1
ATOM 1559 C CA . GLU A 1 196 ? -21.037 1.954 17.853 1.00 98.38 196 GLU A CA 1
ATOM 1560 C C . GLU A 1 196 ? -19.689 1.354 18.269 1.00 98.38 196 GLU A C 1
ATOM 1562 O O . GLU A 1 196 ? -19.546 0.140 18.341 1.00 98.38 196 GLU A O 1
ATOM 1567 N N . VAL A 1 197 ? -18.725 2.187 18.676 1.00 98.69 197 VAL A N 1
ATOM 1568 C CA . VAL A 1 197 ? -17.393 1.727 19.107 1.00 98.69 197 VAL A CA 1
ATOM 1569 C C . VAL A 1 197 ? -17.180 1.818 20.622 1.00 98.69 197 VAL A C 1
ATOM 1571 O O . VAL A 1 197 ? -16.105 1.502 21.127 1.00 98.69 197 VAL A O 1
ATOM 1574 N N . ARG A 1 198 ? -18.214 2.196 21.389 1.00 97.12 198 ARG A N 1
ATOM 1575 C CA . ARG A 1 198 ? -18.132 2.406 22.848 1.00 97.12 198 ARG A CA 1
ATOM 1576 C C . ARG A 1 198 ? -17.651 1.175 23.633 1.00 97.12 198 ARG A C 1
ATOM 1578 O O . ARG A 1 198 ? -17.129 1.332 24.736 1.00 97.12 198 ARG A O 1
ATOM 1585 N N . GLY A 1 199 ? -17.845 -0.029 23.089 1.00 97.75 199 GLY A N 1
ATOM 1586 C CA . GLY A 1 199 ? -17.437 -1.302 23.697 1.00 97.75 199 GLY A CA 1
ATOM 1587 C C . GLY A 1 199 ? -15.945 -1.637 23.576 1.00 97.75 199 GLY A C 1
ATOM 1588 O O . GLY A 1 199 ? -15.500 -2.606 24.190 1.00 97.75 199 GLY A O 1
ATOM 1589 N N . TYR A 1 200 ? -15.175 -0.862 22.810 1.00 98.75 200 TYR A N 1
ATOM 1590 C CA . TYR A 1 200 ? -13.758 -1.114 22.548 1.00 98.75 200 TYR A CA 1
ATOM 1591 C C . TYR A 1 200 ? -12.854 -0.202 23.385 1.00 98.75 200 TYR A C 1
ATOM 1593 O O . TYR A 1 200 ? -13.225 0.914 23.738 1.00 98.75 200 TYR A O 1
ATOM 1601 N N . ALA A 1 201 ? -11.665 -0.691 23.740 1.00 98.69 201 ALA A N 1
ATOM 1602 C CA . ALA A 1 201 ? -10.727 0.038 24.594 1.00 98.69 201 ALA A CA 1
ATOM 1603 C C . ALA A 1 201 ? -10.140 1.279 23.895 1.00 98.69 201 ALA A C 1
ATOM 1605 O O . ALA A 1 201 ? -9.939 1.265 22.687 1.00 98.69 201 ALA A O 1
ATOM 1606 N N . ASP A 1 202 ? -9.805 2.322 24.660 1.00 98.88 202 ASP A N 1
ATOM 1607 C CA . ASP A 1 202 ? -9.126 3.533 24.167 1.00 98.88 202 ASP A CA 1
ATOM 1608 C C . ASP A 1 202 ? -7.619 3.303 23.914 1.00 98.88 202 ASP A C 1
ATOM 1610 O O . ASP A 1 202 ? -6.748 3.901 24.548 1.00 98.88 202 ASP A O 1
ATOM 1614 N N . ASN A 1 203 ? -7.304 2.383 23.005 1.00 98.88 203 ASN A N 1
ATOM 1615 C CA . ASN A 1 203 ? -5.949 2.081 22.546 1.00 98.88 203 ASN A CA 1
ATOM 1616 C C . ASN A 1 203 ? -5.960 1.507 21.122 1.00 98.88 203 ASN A C 1
ATOM 1618 O O . ASN A 1 203 ? -7.020 1.202 20.573 1.00 98.88 203 ASN A O 1
ATOM 1622 N N . LEU A 1 204 ? -4.784 1.328 20.520 1.00 98.81 204 LEU A N 1
ATOM 1623 C CA . LEU A 1 204 ? -4.662 0.863 19.136 1.00 98.81 204 LEU A CA 1
ATOM 1624 C C . LEU A 1 204 ? -5.253 -0.542 18.920 1.00 98.81 204 LEU A C 1
ATOM 1626 O O . LEU A 1 204 ? -5.807 -0.837 17.862 1.00 98.81 204 LEU A O 1
ATOM 1630 N N . THR A 1 205 ? -5.208 -1.401 19.946 1.00 98.81 205 THR A N 1
ATOM 1631 C CA . THR A 1 205 ? -5.916 -2.693 19.922 1.00 98.81 205 THR A CA 1
ATOM 1632 C C . THR A 1 205 ? -7.429 -2.507 19.794 1.00 98.81 205 THR A C 1
ATOM 1634 O O . THR A 1 205 ? -8.080 -3.217 19.029 1.00 98.81 205 THR A O 1
ATOM 1637 N N . GLY A 1 206 ? -8.008 -1.567 20.542 1.00 98.88 206 GLY A N 1
ATOM 1638 C CA . GLY A 1 206 ? -9.420 -1.224 20.433 1.00 98.88 206 GLY A CA 1
ATOM 1639 C C . GLY A 1 206 ? -9.768 -0.563 19.103 1.00 98.88 206 GLY A C 1
ATOM 1640 O O . GLY A 1 206 ? -10.818 -0.876 18.555 1.00 98.88 206 GLY A O 1
ATOM 1641 N N . PHE A 1 207 ? -8.878 0.266 18.551 1.00 98.94 207 PHE A N 1
ATOM 1642 C CA . PHE A 1 207 ? -9.064 0.917 17.253 1.00 98.94 207 PHE A CA 1
ATOM 1643 C C . PHE A 1 207 ? -9.223 -0.101 16.115 1.00 98.94 207 PHE A C 1
ATOM 1645 O O . PHE A 1 207 ? -10.230 -0.076 15.409 1.00 98.94 207 PHE A O 1
ATOM 1652 N N . GLY A 1 208 ? -8.296 -1.058 15.986 1.00 98.88 208 GLY A N 1
ATOM 1653 C CA . GLY A 1 208 ? -8.405 -2.103 14.961 1.00 98.88 208 GLY A CA 1
ATOM 1654 C C . GLY A 1 208 ? -9.658 -2.973 15.127 1.00 98.88 208 GLY A C 1
ATOM 1655 O O . GLY A 1 208 ? -10.389 -3.217 14.167 1.00 98.88 208 GLY A O 1
ATOM 1656 N N . LYS A 1 209 ? -9.989 -3.369 16.363 1.00 98.94 209 LYS A N 1
ATOM 1657 C CA . LYS A 1 209 ? -11.195 -4.168 16.644 1.00 98.94 209 LYS A CA 1
ATOM 1658 C C . LYS A 1 209 ? -12.489 -3.399 16.375 1.00 98.94 209 LYS A C 1
ATOM 1660 O O . LYS A 1 209 ? -13.463 -4.008 15.939 1.00 98.94 209 LYS A O 1
ATOM 1665 N N . ALA A 1 210 ? -12.500 -2.091 16.620 1.00 98.94 210 ALA A N 1
ATOM 1666 C CA . ALA A 1 210 ? -13.625 -1.220 16.310 1.00 98.94 210 ALA A CA 1
ATOM 1667 C C . ALA A 1 210 ? -13.853 -1.121 14.795 1.00 98.94 210 ALA A C 1
ATOM 1669 O O . ALA A 1 210 ? -14.986 -1.253 14.349 1.00 98.94 210 ALA A O 1
ATOM 1670 N N . LEU A 1 211 ? -12.793 -0.973 13.996 1.00 98.94 211 LEU A N 1
ATOM 1671 C CA . LEU A 1 211 ? -12.890 -0.967 12.532 1.00 98.94 211 LEU A CA 1
ATOM 1672 C C . LEU A 1 211 ? -13.472 -2.272 11.975 1.00 98.94 211 LEU A C 1
ATOM 1674 O O . LEU A 1 211 ? -14.385 -2.242 11.151 1.00 98.94 211 LEU A O 1
ATOM 1678 N N . ILE A 1 212 ? -12.985 -3.416 12.467 1.00 98.88 212 ILE A N 1
ATOM 1679 C CA . ILE A 1 212 ? -13.507 -4.736 12.086 1.00 98.88 212 ILE A CA 1
ATOM 1680 C C . ILE A 1 212 ? -14.983 -4.862 12.477 1.00 98.88 212 ILE A C 1
ATOM 1682 O O . ILE A 1 212 ? -15.789 -5.318 11.674 1.00 98.88 212 ILE A O 1
ATOM 1686 N N . HIS A 1 213 ? -15.356 -4.406 13.675 1.00 98.81 213 HIS A N 1
ATOM 1687 C CA . HIS A 1 213 ? -16.748 -4.415 14.121 1.00 98.81 213 HIS A CA 1
ATOM 1688 C C . HIS A 1 213 ? -17.667 -3.596 13.220 1.00 98.81 213 HIS A C 1
ATOM 1690 O O . HIS A 1 213 ? -18.721 -4.087 12.824 1.00 98.81 213 HIS A O 1
ATOM 1696 N N . LEU A 1 214 ? -17.262 -2.369 12.883 1.00 98.94 214 LEU A N 1
ATOM 1697 C CA . LEU A 1 214 ? -18.031 -1.514 11.985 1.00 98.94 214 LEU A CA 1
ATOM 1698 C C . LEU A 1 214 ? -18.204 -2.194 10.625 1.00 98.94 214 LEU A C 1
ATOM 1700 O O . LEU A 1 214 ? -19.323 -2.254 10.122 1.00 98.94 214 LEU A O 1
ATOM 1704 N N . ARG A 1 215 ? -17.141 -2.795 10.070 1.00 98.75 215 ARG A N 1
ATOM 1705 C CA . ARG A 1 215 ? -17.246 -3.589 8.838 1.00 98.75 215 ARG A CA 1
ATOM 1706 C C . ARG A 1 215 ? -18.252 -4.724 8.992 1.00 98.75 215 ARG A C 1
ATOM 1708 O O . ARG A 1 215 ? -19.134 -4.854 8.150 1.00 98.75 215 ARG A O 1
ATOM 1715 N N . ASP A 1 216 ? -18.139 -5.535 10.040 1.00 98.44 216 ASP A N 1
ATOM 1716 C CA . ASP A 1 216 ? -18.997 -6.709 10.247 1.00 98.44 216 ASP A CA 1
ATOM 1717 C C . ASP A 1 216 ? -20.489 -6.335 10.354 1.00 98.44 216 ASP A C 1
ATOM 1719 O O . ASP A 1 216 ? -21.350 -7.113 9.939 1.00 98.44 216 ASP A O 1
ATOM 1723 N N . VAL A 1 217 ? -20.796 -5.153 10.901 1.00 98.25 217 VAL A N 1
ATOM 1724 C CA . VAL A 1 217 ? -22.166 -4.638 11.052 1.00 98.25 217 VAL A CA 1
ATOM 1725 C C . VAL A 1 217 ? -22.688 -4.005 9.763 1.00 98.25 217 VAL A C 1
ATOM 1727 O O . VAL A 1 217 ? -23.823 -4.281 9.374 1.00 98.25 217 VAL A O 1
ATOM 1730 N N . HIS A 1 218 ? -21.888 -3.157 9.116 1.00 98.75 218 HIS A N 1
ATOM 1731 C CA . HIS A 1 218 ? -22.353 -2.327 8.005 1.00 98.75 218 HIS A CA 1
ATOM 1732 C C . HIS A 1 218 ? -22.157 -2.976 6.640 1.00 98.75 218 HIS A C 1
ATOM 1734 O O . HIS A 1 218 ? -23.023 -2.828 5.788 1.00 98.75 218 HIS A O 1
ATOM 1740 N N . ALA A 1 219 ? -21.046 -3.683 6.421 1.00 98.44 219 ALA A N 1
ATOM 1741 C CA . ALA A 1 219 ? -20.640 -4.164 5.101 1.00 98.44 219 ALA A CA 1
ATOM 1742 C C . ALA A 1 219 ? -19.838 -5.477 5.176 1.00 98.44 219 ALA A C 1
ATOM 1744 O O . ALA A 1 219 ? -18.631 -5.499 4.916 1.00 98.44 219 ALA A O 1
ATOM 1745 N N . PRO A 1 220 ? -20.480 -6.613 5.503 1.00 96.56 220 PRO A N 1
ATOM 1746 C CA . PRO A 1 220 ? -19.804 -7.910 5.593 1.00 96.56 220 PRO A CA 1
ATOM 1747 C C . PRO A 1 220 ? -19.246 -8.421 4.248 1.00 96.56 220 PRO A C 1
ATOM 1749 O O . PRO A 1 220 ? -18.524 -9.416 4.228 1.00 96.56 220 PRO A O 1
ATOM 1752 N N . ASN A 1 221 ? -19.573 -7.770 3.125 1.00 95.75 221 ASN A N 1
ATOM 1753 C CA . ASN A 1 221 ? -18.974 -8.013 1.808 1.00 95.75 221 ASN A CA 1
ATOM 1754 C C . ASN A 1 221 ? -17.579 -7.380 1.644 1.00 95.75 221 ASN A C 1
ATOM 1756 O O . ASN A 1 221 ? -16.838 -7.779 0.746 1.00 95.75 221 ASN A O 1
ATOM 1760 N N . VAL A 1 222 ? -17.206 -6.416 2.490 1.00 98.75 222 VAL A N 1
ATOM 1761 C CA . VAL A 1 222 ? -15.886 -5.776 2.449 1.00 98.75 222 VAL A CA 1
ATOM 1762 C C . VAL A 1 222 ? -14.835 -6.708 3.033 1.00 98.75 222 VAL A C 1
ATOM 1764 O O . VAL A 1 222 ? -14.985 -7.213 4.141 1.00 98.75 222 VAL A O 1
ATOM 1767 N N . ILE A 1 223 ? -13.730 -6.877 2.317 1.00 98.81 223 ILE A N 1
ATOM 1768 C CA . ILE A 1 223 ? -12.508 -7.526 2.787 1.00 98.81 223 ILE A CA 1
ATOM 1769 C C . ILE A 1 223 ? -11.633 -6.432 3.397 1.00 98.81 223 ILE A C 1
ATOM 1771 O O . ILE A 1 223 ? -11.202 -5.512 2.700 1.00 98.81 223 ILE A O 1
ATOM 1775 N N . LEU A 1 224 ? -11.391 -6.504 4.703 1.00 98.75 224 LEU A N 1
ATOM 1776 C CA . LEU A 1 224 ? -10.694 -5.457 5.438 1.00 98.75 224 LEU A CA 1
ATOM 1777 C C . LEU A 1 224 ? -9.225 -5.834 5.648 1.00 98.75 224 LEU A C 1
ATOM 1779 O O . LEU A 1 224 ? -8.912 -6.890 6.212 1.00 98.75 224 LEU A O 1
ATOM 1783 N N . ALA A 1 225 ? -8.324 -4.963 5.200 1.00 98.75 225 ALA A N 1
ATOM 1784 C CA . ALA A 1 225 ? -6.889 -5.198 5.229 1.00 98.75 225 ALA A CA 1
ATOM 1785 C C . ALA A 1 225 ? -6.159 -4.218 6.152 1.00 98.75 225 ALA A C 1
ATOM 1787 O O . ALA A 1 225 ? -6.362 -3.004 6.073 1.00 98.75 225 ALA A O 1
ATOM 1788 N N . VAL A 1 226 ? -5.275 -4.764 6.988 1.00 98.75 226 VAL A N 1
ATOM 1789 C CA . VAL A 1 226 ? -4.323 -3.981 7.786 1.00 98.75 226 VAL A CA 1
ATOM 1790 C C . VAL A 1 226 ? -3.041 -3.764 6.998 1.00 98.75 226 VAL A C 1
ATOM 1792 O O . VAL A 1 226 ? -2.654 -4.611 6.192 1.00 98.75 226 VAL A O 1
ATOM 1795 N N . HIS A 1 227 ? -2.365 -2.653 7.245 1.00 98.75 227 HIS A N 1
ATOM 1796 C CA . HIS A 1 227 ? -1.086 -2.362 6.621 1.00 98.75 227 HIS A CA 1
ATOM 1797 C C . HIS A 1 227 ? 0.087 -2.812 7.506 1.00 98.75 227 HIS A C 1
ATOM 1799 O O . HIS A 1 227 ? 0.064 -2.640 8.727 1.00 98.75 227 HIS A O 1
ATOM 1805 N N . ALA A 1 228 ? 1.116 -3.388 6.893 1.00 98.75 228 ALA A N 1
ATOM 1806 C CA . ALA A 1 228 ? 2.340 -3.823 7.543 1.00 98.75 228 ALA A CA 1
ATOM 1807 C C . ALA A 1 228 ? 3.547 -3.208 6.837 1.00 98.75 228 ALA A C 1
ATOM 1809 O O . ALA A 1 228 ? 3.981 -3.701 5.799 1.00 98.75 228 ALA A O 1
ATOM 1810 N N . SER A 1 229 ? 4.117 -2.174 7.449 1.00 98.19 229 SER A N 1
ATOM 1811 C CA . SER A 1 229 ? 5.279 -1.506 6.881 1.00 98.19 229 SER A CA 1
ATOM 1812 C C . SER A 1 229 ? 6.571 -2.268 7.205 1.00 98.19 229 SER A C 1
ATOM 1814 O O . SER A 1 229 ? 6.828 -2.571 8.382 1.00 98.19 229 SER A O 1
ATOM 1816 N N . PRO A 1 230 ? 7.436 -2.559 6.218 1.00 97.75 230 PRO A N 1
ATOM 1817 C CA . PRO A 1 230 ? 8.668 -3.331 6.417 1.00 97.75 230 PRO A CA 1
ATOM 1818 C C . PRO A 1 230 ? 9.740 -2.595 7.240 1.00 97.75 230 PRO A C 1
ATOM 1820 O O . PRO A 1 230 ? 10.725 -3.204 7.653 1.00 97.75 230 PRO A O 1
ATOM 1823 N N . TRP A 1 231 ? 9.526 -1.309 7.523 1.00 97.69 231 TRP A N 1
ATOM 1824 C CA . TRP A 1 231 ? 10.363 -0.427 8.346 1.00 97.69 231 TRP A CA 1
ATOM 1825 C C . TRP A 1 231 ? 9.804 -0.170 9.762 1.00 97.69 231 TRP A C 1
ATOM 1827 O O . TRP A 1 231 ? 10.413 0.531 10.580 1.00 97.69 231 TRP A O 1
ATOM 1837 N N . SER A 1 232 ? 8.652 -0.762 10.094 1.00 97.88 232 SER A N 1
ATOM 1838 C CA . SER A 1 232 ? 7.890 -0.538 11.339 1.00 97.88 232 SER A CA 1
ATOM 1839 C C . SER A 1 232 ? 8.657 -0.822 12.639 1.00 97.88 232 SER A C 1
ATOM 1841 O O . SER A 1 232 ? 8.329 -0.282 13.696 1.00 97.88 232 SER A O 1
ATOM 1843 N N . THR A 1 233 ? 9.713 -1.642 12.587 1.00 98.00 233 THR A N 1
ATOM 1844 C CA . THR A 1 233 ? 10.524 -1.989 13.768 1.00 98.00 233 THR A CA 1
ATOM 1845 C C . THR A 1 233 ? 11.732 -1.075 14.013 1.00 98.00 233 THR A C 1
ATOM 1847 O O . THR A 1 233 ? 12.593 -1.425 14.821 1.00 98.00 233 THR A O 1
ATOM 1850 N N . ASN A 1 234 ? 11.807 0.076 13.328 1.00 97.06 234 ASN A N 1
ATOM 1851 C CA . ASN A 1 234 ? 13.005 0.932 13.216 1.00 97.06 234 ASN A CA 1
ATOM 1852 C C . ASN A 1 234 ? 14.190 0.257 12.495 1.00 97.06 234 ASN A C 1
ATOM 1854 O O . ASN A 1 234 ? 15.322 0.730 12.566 1.00 97.06 234 ASN A O 1
ATOM 1858 N N . LEU A 1 235 ? 13.925 -0.852 11.807 1.00 96.81 235 LEU A N 1
ATOM 1859 C CA . LEU A 1 235 ? 14.844 -1.558 10.924 1.00 96.81 235 LEU A CA 1
ATOM 1860 C C . LEU A 1 235 ? 14.109 -1.760 9.605 1.00 96.81 235 LEU A C 1
ATOM 1862 O O . LEU A 1 235 ? 13.013 -2.320 9.615 1.00 96.81 235 LEU A O 1
ATOM 1866 N N . ASP A 1 236 ? 14.692 -1.288 8.509 1.00 97.25 236 ASP A N 1
ATOM 1867 C CA . ASP A 1 236 ? 14.046 -1.279 7.200 1.00 97.25 236 ASP A CA 1
ATOM 1868 C C . ASP A 1 236 ? 14.532 -2.439 6.329 1.00 97.25 236 ASP A C 1
ATOM 1870 O O . ASP A 1 236 ? 15.646 -2.441 5.805 1.00 97.25 236 ASP A O 1
ATOM 1874 N N . VAL A 1 237 ? 13.666 -3.437 6.146 1.00 98.00 237 VAL A N 1
ATOM 1875 C CA . VAL A 1 237 ? 13.964 -4.621 5.326 1.00 98.00 237 VAL A CA 1
ATOM 1876 C C . VAL A 1 237 ? 14.181 -4.267 3.850 1.00 98.00 237 VAL A C 1
ATOM 1878 O O . VAL A 1 237 ? 14.881 -5.002 3.143 1.00 98.00 237 VAL A O 1
ATOM 1881 N N . THR A 1 238 ? 13.614 -3.156 3.379 1.00 96.88 238 THR A N 1
ATOM 1882 C CA . THR A 1 238 ? 13.631 -2.766 1.964 1.00 96.88 238 THR A CA 1
ATOM 1883 C C . THR A 1 238 ? 14.914 -2.058 1.547 1.00 96.88 238 THR A C 1
ATOM 1885 O O . THR A 1 238 ? 15.268 -2.136 0.374 1.00 96.88 238 THR A O 1
ATOM 1888 N N . THR A 1 239 ? 15.642 -1.438 2.480 1.00 97.38 239 THR A N 1
ATOM 1889 C CA . THR A 1 239 ? 16.842 -0.639 2.166 1.00 97.38 239 THR A CA 1
ATOM 1890 C C . THR A 1 239 ? 18.096 -1.058 2.937 1.00 97.38 239 THR A C 1
ATOM 1892 O O . THR A 1 239 ? 19.206 -0.751 2.503 1.00 97.38 239 THR A O 1
ATOM 1895 N N . ASP A 1 240 ? 17.980 -1.797 4.049 1.00 97.56 240 ASP A N 1
ATOM 1896 C CA . ASP A 1 240 ? 19.144 -2.157 4.867 1.00 97.56 240 ASP A CA 1
ATOM 1897 C C . ASP A 1 240 ? 20.079 -3.133 4.111 1.00 97.56 240 ASP A C 1
ATOM 1899 O O . ASP A 1 240 ? 19.661 -4.235 3.734 1.00 97.56 240 ASP A O 1
ATOM 1903 N N . PRO A 1 241 ? 21.361 -2.790 3.884 1.00 97.00 241 PRO A N 1
ATOM 1904 C CA . PRO A 1 241 ? 22.281 -3.608 3.094 1.00 97.00 241 PRO A CA 1
ATOM 1905 C C . PRO A 1 241 ? 22.954 -4.724 3.908 1.00 97.00 241 PRO A C 1
ATOM 1907 O O . PRO A 1 241 ? 23.789 -5.469 3.385 1.00 97.00 241 PRO A O 1
ATOM 1910 N N . SER A 1 242 ? 22.658 -4.835 5.204 1.00 97.62 242 SER A N 1
ATOM 1911 C CA . SER A 1 242 ? 23.326 -5.767 6.097 1.00 97.62 242 SER A CA 1
ATOM 1912 C C . SER A 1 242 ? 22.899 -7.211 5.819 1.00 97.62 242 SER A C 1
ATOM 1914 O O . SER A 1 242 ? 21.711 -7.543 5.906 1.00 97.62 242 SER A O 1
ATOM 1916 N N . PRO A 1 243 ? 23.856 -8.128 5.579 1.00 95.69 243 PRO A N 1
ATOM 1917 C CA . PRO A 1 243 ? 23.561 -9.553 5.474 1.00 95.69 243 PRO A CA 1
ATOM 1918 C C . PRO A 1 243 ? 23.155 -10.183 6.810 1.00 95.69 243 PRO A C 1
ATOM 1920 O O . PRO A 1 243 ? 22.712 -11.327 6.827 1.00 95.69 243 PRO A O 1
ATOM 1923 N N . SER A 1 244 ? 23.336 -9.472 7.928 1.00 96.44 244 SER A N 1
ATOM 1924 C CA . SER A 1 244 ? 22.994 -9.948 9.268 1.00 96.44 244 SER A CA 1
ATOM 1925 C C . SER A 1 244 ? 21.665 -9.394 9.786 1.00 96.44 244 SER A C 1
ATOM 1927 O O . SER A 1 244 ? 21.397 -9.520 10.981 1.00 96.44 244 SER A O 1
ATOM 1929 N N . LEU A 1 245 ? 20.873 -8.728 8.939 1.00 97.81 245 LEU A N 1
ATOM 1930 C CA . LEU A 1 245 ? 19.549 -8.244 9.318 1.00 97.81 245 LEU A CA 1
ATOM 1931 C C . LEU A 1 245 ? 18.639 -9.436 9.646 1.00 97.81 245 LEU A C 1
ATOM 1933 O O . LEU A 1 245 ? 18.404 -10.298 8.801 1.00 97.81 245 LEU A O 1
ATOM 1937 N N . ASP A 1 246 ? 18.122 -9.476 10.871 1.00 96.81 246 ASP A N 1
ATOM 1938 C CA . ASP A 1 246 ? 17.251 -10.552 11.351 1.00 96.81 246 ASP A CA 1
ATOM 1939 C C . ASP A 1 246 ? 15.801 -10.317 10.897 1.00 96.81 246 ASP A C 1
ATOM 1941 O O . ASP A 1 246 ? 14.968 -9.778 11.633 1.00 96.81 246 ASP A O 1
ATOM 1945 N N . VAL A 1 247 ? 15.518 -10.668 9.640 1.00 97.00 247 VAL A N 1
ATOM 1946 C CA . VAL A 1 247 ? 14.207 -10.433 9.019 1.00 97.00 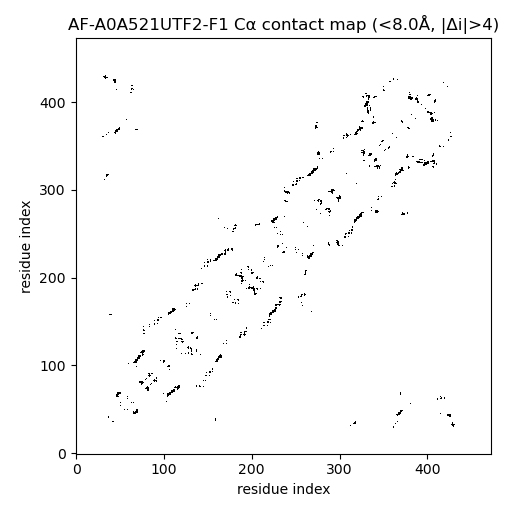247 VAL A CA 1
ATOM 1947 C C . VAL A 1 247 ? 13.093 -11.284 9.620 1.00 97.00 247 VAL A C 1
ATOM 1949 O O . VAL A 1 247 ? 11.971 -10.792 9.726 1.00 97.00 247 VAL A O 1
ATOM 1952 N N . ASP A 1 248 ? 13.401 -12.487 10.105 1.00 94.19 248 ASP A N 1
ATOM 1953 C CA . ASP A 1 248 ? 12.447 -13.366 10.789 1.00 94.19 248 ASP A CA 1
ATOM 1954 C C . ASP A 1 248 ? 11.954 -12.703 12.091 1.00 94.19 248 ASP A C 1
ATOM 1956 O O . ASP A 1 248 ? 10.756 -12.679 12.393 1.00 94.19 248 ASP A O 1
ATOM 1960 N N . SER A 1 249 ? 12.869 -12.102 12.865 1.00 96.12 249 SER A N 1
ATOM 1961 C CA . SER A 1 249 ? 12.535 -11.357 14.086 1.00 96.12 249 SER A CA 1
ATOM 1962 C C . SER A 1 249 ? 11.738 -10.082 13.801 1.00 96.12 249 SER A C 1
ATOM 1964 O O . SER A 1 249 ? 10.787 -9.768 14.526 1.00 96.12 249 SER A O 1
ATOM 1966 N N . ILE A 1 250 ? 12.086 -9.342 12.741 1.00 98.50 250 ILE A N 1
ATOM 1967 C CA . ILE A 1 250 ? 11.321 -8.168 12.290 1.00 98.50 250 ILE A CA 1
ATOM 1968 C C . ILE A 1 250 ? 9.896 -8.596 11.912 1.00 98.50 250 ILE A C 1
ATOM 1970 O O . ILE A 1 250 ? 8.939 -8.091 12.500 1.00 98.50 250 ILE A O 1
ATOM 1974 N N . ALA A 1 251 ? 9.752 -9.573 11.013 1.00 98.44 251 ALA A N 1
ATOM 1975 C CA . ALA A 1 251 ? 8.463 -10.093 10.565 1.00 98.44 251 ALA A CA 1
ATOM 1976 C C . ALA A 1 251 ? 7.615 -10.603 11.734 1.00 98.44 251 ALA A C 1
ATOM 1978 O O . ALA A 1 251 ? 6.438 -10.264 11.849 1.00 98.44 251 ALA A O 1
ATOM 1979 N N . GLY A 1 252 ? 8.216 -11.368 12.649 1.00 97.75 252 GLY A N 1
ATOM 1980 C CA . GLY A 1 252 ? 7.531 -11.901 13.822 1.00 97.75 252 GLY A CA 1
ATOM 1981 C C . GLY A 1 252 ? 7.011 -10.815 14.767 1.00 97.75 252 GLY A C 1
ATOM 1982 O O . GLY A 1 252 ? 5.902 -10.951 15.288 1.00 97.75 252 GLY A O 1
ATOM 1983 N N . ARG A 1 253 ? 7.776 -9.736 14.983 1.00 98.56 253 ARG A N 1
ATOM 1984 C CA . ARG A 1 253 ? 7.345 -8.596 15.812 1.00 98.56 253 ARG A CA 1
ATOM 1985 C C . ARG A 1 253 ? 6.187 -7.845 15.168 1.00 98.56 253 ARG A C 1
ATOM 1987 O O . ARG A 1 253 ? 5.162 -7.657 15.818 1.00 98.56 253 ARG A O 1
ATOM 1994 N N . THR A 1 254 ? 6.318 -7.482 13.892 1.00 98.81 254 THR A N 1
ATOM 1995 C CA . THR A 1 254 ? 5.243 -6.828 13.129 1.00 98.81 254 THR A CA 1
ATOM 1996 C C . THR A 1 254 ? 3.986 -7.702 13.093 1.00 98.81 254 THR A C 1
ATOM 1998 O O . THR A 1 254 ? 2.891 -7.223 13.370 1.00 98.81 254 THR A O 1
ATOM 2001 N N . ALA A 1 255 ? 4.119 -9.014 12.881 1.00 98.50 255 ALA A N 1
ATOM 2002 C CA . ALA A 1 255 ? 2.982 -9.928 12.882 1.00 98.50 255 ALA A CA 1
ATOM 2003 C C . ALA A 1 255 ? 2.241 -9.975 14.229 1.00 98.50 255 ALA A C 1
ATOM 2005 O O . ALA A 1 255 ? 1.008 -9.938 14.252 1.00 98.50 255 ALA A O 1
ATOM 2006 N N . ARG A 1 256 ? 2.968 -10.044 15.355 1.00 98.62 256 ARG A N 1
ATOM 2007 C CA . ARG A 1 256 ? 2.367 -10.041 16.702 1.00 98.62 256 ARG A CA 1
ATOM 2008 C C . ARG A 1 256 ? 1.713 -8.701 17.028 1.00 98.62 256 ARG A C 1
ATOM 2010 O O . ARG A 1 256 ? 0.595 -8.698 17.540 1.00 98.62 256 ARG A O 1
ATOM 2017 N N . PHE A 1 257 ? 2.361 -7.596 16.656 1.00 98.88 257 PHE A N 1
ATOM 2018 C CA . PHE A 1 257 ? 1.814 -6.248 16.787 1.00 98.88 257 PHE A CA 1
ATOM 2019 C C . PHE A 1 257 ? 0.469 -6.106 16.059 1.00 98.88 257 PHE A C 1
ATOM 2021 O O . PHE A 1 257 ? -0.528 -5.727 16.670 1.00 98.88 257 PHE A O 1
ATOM 2028 N N . LEU A 1 258 ? 0.408 -6.484 14.779 1.00 98.69 258 LEU A N 1
ATOM 2029 C CA . LEU A 1 258 ? -0.810 -6.360 13.972 1.00 98.69 258 LEU A CA 1
ATOM 2030 C C . LEU A 1 258 ? -1.896 -7.359 14.385 1.00 98.69 258 LEU A C 1
ATOM 2032 O O . LEU A 1 258 ? -3.073 -7.014 14.424 1.00 98.69 258 LEU A O 1
ATOM 2036 N N . SER A 1 259 ? -1.527 -8.582 14.769 1.00 97.94 259 SER A N 1
ATOM 2037 C CA . SER A 1 259 ? -2.502 -9.575 15.249 1.00 97.94 259 SER A CA 1
ATOM 2038 C C . SER A 1 259 ? -3.190 -9.138 16.548 1.00 97.94 259 SER A C 1
ATOM 2040 O O . SER A 1 259 ? -4.332 -9.521 16.806 1.00 97.94 259 SER A O 1
ATOM 2042 N N . ALA A 1 260 ? -2.531 -8.309 17.366 1.00 98.12 260 ALA A N 1
ATOM 2043 C CA . ALA A 1 260 ? -3.137 -7.741 18.566 1.00 98.12 260 ALA A CA 1
ATOM 2044 C C . ALA A 1 260 ? -4.285 -6.767 18.239 1.00 98.12 260 ALA A C 1
ATOM 2046 O O . ALA A 1 260 ? -5.209 -6.628 19.046 1.00 98.12 260 ALA A O 1
ATOM 2047 N N . THR A 1 261 ? -4.280 -6.141 17.055 1.00 98.44 261 THR A N 1
ATOM 2048 C CA . THR A 1 261 ? -5.285 -5.143 16.652 1.00 98.44 261 THR A CA 1
ATOM 2049 C C . THR A 1 261 ? -6.569 -5.756 16.099 1.00 98.44 261 THR A C 1
ATOM 2051 O O . THR A 1 261 ? -7.570 -5.056 15.995 1.00 98.44 261 THR A O 1
ATOM 2054 N N . GLY A 1 262 ? -6.602 -7.066 15.843 1.00 96.81 262 GLY A N 1
ATOM 2055 C CA . GLY A 1 262 ? -7.825 -7.785 15.494 1.00 96.81 262 GLY A CA 1
ATOM 2056 C C . GLY A 1 262 ? -7.629 -8.870 14.441 1.00 96.81 262 GLY A C 1
ATOM 2057 O O . GLY A 1 262 ? -6.525 -9.135 13.973 1.00 96.81 262 GLY A O 1
ATOM 2058 N N . ASN A 1 263 ? -8.731 -9.528 14.078 1.00 95.44 263 ASN A N 1
ATOM 2059 C CA . ASN A 1 263 ? -8.745 -10.572 13.058 1.00 95.44 263 ASN A CA 1
ATOM 2060 C C . ASN A 1 263 ? -9.087 -9.982 11.681 1.00 95.44 263 ASN A C 1
ATOM 2062 O O . ASN A 1 263 ? -10.220 -10.098 11.223 1.00 95.44 263 ASN A O 1
ATOM 2066 N N . TRP A 1 264 ? -8.101 -9.351 11.050 1.00 97.88 264 TRP A N 1
ATOM 2067 C CA . TRP A 1 264 ? -8.183 -8.826 9.681 1.00 97.88 264 TRP A CA 1
ATOM 2068 C C . TRP A 1 264 ? -8.333 -9.945 8.639 1.00 97.88 264 TRP A C 1
ATOM 2070 O O . TRP A 1 264 ? -8.081 -11.116 8.943 1.00 97.88 264 TRP A O 1
ATOM 2080 N N . ASP A 1 265 ? -8.702 -9.606 7.404 1.00 98.00 265 ASP A N 1
ATOM 2081 C CA . ASP A 1 265 ? -8.814 -10.591 6.316 1.00 98.00 265 ASP A CA 1
ATOM 2082 C C . ASP A 1 265 ? -7.533 -10.696 5.488 1.00 98.00 265 ASP A C 1
ATOM 2084 O O . ASP A 1 265 ? -7.166 -11.783 5.037 1.00 98.00 265 ASP A O 1
ATOM 2088 N N . LEU A 1 266 ? -6.844 -9.567 5.315 1.00 98.19 266 LEU A N 1
ATOM 2089 C CA . LEU A 1 266 ? -5.624 -9.426 4.525 1.00 98.19 266 LEU A CA 1
ATOM 2090 C C . LEU A 1 266 ? -4.598 -8.544 5.237 1.00 98.19 266 LEU A C 1
ATOM 2092 O O . LEU A 1 266 ? -4.929 -7.768 6.136 1.00 98.19 266 LEU A O 1
ATOM 2096 N N . VAL A 1 267 ? -3.356 -8.647 4.774 1.00 98.69 267 VAL A N 1
ATOM 2097 C CA . VAL A 1 267 ? -2.271 -7.714 5.085 1.00 98.69 267 VAL A CA 1
ATOM 2098 C C . VAL A 1 267 ? -1.811 -7.049 3.789 1.00 98.69 267 VAL A C 1
ATOM 2100 O O . VAL A 1 267 ? -1.684 -7.718 2.766 1.00 98.69 267 VAL A O 1
ATOM 2103 N N . PHE A 1 268 ? -1.571 -5.744 3.814 1.00 98.81 268 PHE A N 1
ATOM 2104 C CA . PHE A 1 268 ? -0.909 -5.007 2.735 1.00 98.81 268 PHE A CA 1
ATOM 2105 C C . PHE A 1 268 ? 0.525 -4.681 3.159 1.00 98.81 268 PHE A C 1
ATOM 2107 O O . PHE A 1 268 ? 0.744 -4.386 4.331 1.00 98.81 268 PHE A O 1
ATOM 2114 N N . VAL A 1 269 ? 1.488 -4.758 2.237 1.00 98.81 269 VAL A N 1
ATOM 2115 C CA . VAL A 1 269 ? 2.910 -4.463 2.503 1.00 98.81 269 VAL A CA 1
ATOM 2116 C C . VAL A 1 269 ? 3.488 -3.611 1.382 1.00 98.81 269 VAL A C 1
ATOM 2118 O O . VAL A 1 269 ? 3.475 -4.050 0.225 1.00 98.81 269 VAL A O 1
ATOM 2121 N N . ASP A 1 270 ? 4.035 -2.448 1.742 1.00 96.25 270 ASP A N 1
ATOM 2122 C CA . ASP A 1 270 ? 4.727 -1.514 0.848 1.00 96.25 270 ASP A CA 1
ATOM 2123 C C . ASP A 1 270 ? 6.135 -1.952 0.489 1.00 96.25 270 ASP A C 1
ATOM 2125 O O . ASP A 1 270 ? 6.836 -2.618 1.250 1.00 96.25 270 ASP A O 1
ATOM 2129 N N . LEU A 1 271 ? 6.509 -1.636 -0.752 1.00 95.06 271 LEU A N 1
ATOM 2130 C CA . LEU A 1 271 ? 7.836 -1.906 -1.286 1.00 95.06 271 LEU A CA 1
ATOM 2131 C C . LEU A 1 271 ? 8.613 -0.612 -1.498 1.00 95.06 271 LEU A C 1
ATOM 2133 O O . LEU A 1 271 ? 9.806 -0.590 -1.201 1.00 95.06 271 LEU A O 1
ATOM 2137 N N . ALA A 1 272 ? 7.963 0.395 -2.088 1.00 95.69 272 ALA A N 1
ATOM 2138 C CA . ALA A 1 272 ? 8.429 1.774 -2.198 1.00 95.69 272 ALA A CA 1
ATOM 2139 C C . ALA A 1 272 ? 7.309 2.650 -2.786 1.00 95.69 272 ALA A C 1
ATOM 2141 O O . ALA A 1 272 ? 6.543 2.204 -3.641 1.00 95.69 272 ALA A O 1
ATOM 2142 N N . ASP A 1 273 ? 7.237 3.914 -2.379 1.00 93.50 273 ASP A N 1
ATOM 2143 C CA . ASP A 1 273 ? 6.267 4.876 -2.912 1.00 93.50 273 ASP A CA 1
ATOM 2144 C C . ASP A 1 273 ? 6.754 5.563 -4.207 1.00 93.50 273 ASP A C 1
ATOM 2146 O O . ASP A 1 273 ? 5.995 6.287 -4.860 1.00 93.50 273 ASP A O 1
ATOM 2150 N N . ARG A 1 274 ? 8.012 5.327 -4.609 1.00 97.50 274 ARG A N 1
ATOM 2151 C CA . ARG A 1 274 ? 8.640 5.844 -5.837 1.00 97.50 274 ARG A CA 1
ATOM 2152 C C . ARG A 1 274 ? 9.608 4.824 -6.430 1.00 97.50 274 ARG A C 1
ATOM 2154 O O . ARG A 1 274 ? 10.065 3.913 -5.746 1.00 97.50 274 ARG A O 1
ATOM 2161 N N . ASP A 1 275 ? 9.945 5.011 -7.701 1.00 98.62 275 ASP A N 1
ATOM 2162 C CA . ASP A 1 275 ? 10.952 4.204 -8.389 1.00 98.62 275 ASP A CA 1
ATOM 2163 C C . ASP A 1 275 ? 12.341 4.357 -7.749 1.00 98.62 275 ASP A C 1
ATOM 2165 O O . ASP A 1 275 ? 12.722 5.446 -7.306 1.00 98.62 275 ASP A O 1
ATOM 2169 N N . ALA A 1 276 ? 13.138 3.290 -7.750 1.00 98.50 276 ALA A N 1
ATOM 2170 C CA . ALA A 1 276 ? 14.507 3.304 -7.235 1.00 98.50 276 ALA A CA 1
ATOM 2171 C C . ALA A 1 276 ? 15.373 4.404 -7.880 1.00 98.50 276 ALA A C 1
ATOM 2173 O O . ALA A 1 276 ? 16.107 5.102 -7.181 1.00 98.50 276 ALA A O 1
ATOM 2174 N N . GLY A 1 277 ? 15.217 4.642 -9.186 1.00 98.31 277 GLY A N 1
ATOM 2175 C CA . GLY A 1 277 ? 15.881 5.733 -9.899 1.00 98.31 277 GLY A CA 1
ATOM 2176 C C . GLY A 1 277 ? 15.476 7.127 -9.406 1.00 98.31 277 GLY A C 1
ATOM 2177 O O . GLY A 1 277 ? 16.303 8.038 -9.413 1.00 98.31 277 GLY A O 1
ATOM 2178 N N . TYR A 1 278 ? 14.244 7.310 -8.912 1.00 98.44 278 TYR A N 1
ATOM 2179 C CA . TYR A 1 278 ? 13.836 8.564 -8.268 1.00 98.44 278 TYR A CA 1
ATOM 2180 C C . TYR A 1 278 ? 14.590 8.753 -6.952 1.00 98.44 278 TYR A C 1
ATOM 2182 O O . TYR A 1 278 ? 15.151 9.822 -6.700 1.00 98.44 278 TYR A O 1
ATOM 2190 N N . HIS A 1 279 ? 14.615 7.723 -6.103 1.00 98.19 279 HIS A N 1
ATOM 2191 C CA . HIS A 1 279 ? 15.332 7.781 -4.828 1.00 98.19 279 HIS A CA 1
ATOM 2192 C C . HIS A 1 279 ? 16.832 8.029 -5.027 1.00 98.19 279 HIS A C 1
ATOM 2194 O O . HIS A 1 279 ? 17.426 8.798 -4.271 1.00 98.19 279 HIS A O 1
ATOM 2200 N N . GLU A 1 280 ? 17.421 7.471 -6.081 1.00 97.88 280 GLU A N 1
ATOM 2201 C CA . GLU A 1 280 ? 18.827 7.686 -6.405 1.00 97.88 280 GLU A CA 1
ATOM 2202 C C . GLU A 1 280 ? 19.098 9.103 -6.916 1.00 97.88 280 GLU A C 1
ATOM 2204 O O . GLU A 1 280 ? 19.983 9.784 -6.396 1.00 97.88 280 GLU A O 1
ATOM 2209 N N . VAL A 1 281 ? 18.332 9.579 -7.900 1.00 97.50 281 VAL A N 1
ATOM 2210 C CA . VAL A 1 281 ? 18.614 10.859 -8.569 1.00 97.50 281 VAL A CA 1
ATOM 2211 C C . VAL A 1 281 ? 18.115 12.058 -7.766 1.00 97.50 281 VAL A C 1
ATOM 2213 O O . VAL A 1 281 ? 18.829 13.052 -7.635 1.00 97.50 281 VAL A O 1
ATOM 2216 N N . ILE A 1 282 ? 16.898 11.981 -7.225 1.00 97.56 282 ILE A N 1
ATOM 2217 C CA . ILE A 1 282 ? 16.266 13.074 -6.473 1.00 97.56 282 ILE A CA 1
ATOM 2218 C C . ILE A 1 282 ? 16.536 12.932 -4.978 1.00 97.56 282 ILE A C 1
ATOM 2220 O O . ILE A 1 282 ? 16.892 13.907 -4.316 1.00 97.56 282 ILE A O 1
ATOM 2224 N N . GLY A 1 283 ? 16.384 11.719 -4.443 1.00 96.44 283 GLY A N 1
ATOM 2225 C CA . GLY A 1 283 ? 16.619 11.438 -3.025 1.00 96.44 283 GLY A CA 1
ATOM 2226 C C . GLY A 1 283 ? 18.100 11.364 -2.641 1.00 96.44 283 GLY A C 1
ATOM 2227 O O . GLY A 1 283 ? 18.420 11.492 -1.459 1.00 96.44 283 GLY A O 1
ATOM 2228 N N . ASN A 1 284 ? 19.004 11.192 -3.615 1.00 97.19 284 ASN A N 1
ATOM 2229 C CA . ASN A 1 284 ? 20.439 10.989 -3.400 1.00 97.19 284 ASN A CA 1
ATOM 2230 C C . ASN A 1 284 ? 20.733 9.862 -2.388 1.00 97.19 284 ASN A C 1
ATOM 2232 O O . ASN A 1 284 ? 21.660 9.948 -1.576 1.00 97.19 284 ASN A O 1
ATOM 2236 N N . ASP A 1 285 ? 19.928 8.798 -2.428 1.00 96.94 285 ASP A N 1
ATOM 2237 C CA . ASP A 1 285 ? 20.020 7.661 -1.506 1.00 96.94 285 ASP A CA 1
ATOM 2238 C C . ASP A 1 285 ? 21.198 6.716 -1.820 1.00 96.94 285 ASP A C 1
ATOM 2240 O O . ASP A 1 285 ? 21.450 5.764 -1.081 1.00 96.94 285 ASP A O 1
ATOM 2244 N N . ARG A 1 286 ? 21.934 6.996 -2.907 1.00 96.81 286 ARG A N 1
ATOM 2245 C CA . ARG A 1 286 ? 23.060 6.202 -3.428 1.00 96.81 286 ARG A CA 1
ATOM 2246 C C . ARG A 1 286 ? 22.665 4.778 -3.833 1.00 96.81 286 ARG A C 1
ATOM 2248 O O . ARG A 1 286 ? 23.472 3.857 -3.703 1.00 96.81 286 ARG A O 1
ATOM 2255 N N . GLY A 1 287 ? 21.440 4.619 -4.322 1.00 96.56 287 GLY A N 1
ATOM 2256 C CA . GLY A 1 287 ? 20.905 3.377 -4.855 1.00 96.56 287 GLY A CA 1
ATOM 2257 C C . GLY A 1 287 ? 20.405 2.396 -3.797 1.00 96.56 287 GLY A C 1
ATOM 2258 O O . GLY A 1 287 ? 20.322 1.201 -4.071 1.00 96.56 287 GLY A O 1
ATOM 2259 N N . ALA A 1 288 ? 20.075 2.870 -2.593 1.00 97.12 288 ALA A N 1
ATOM 2260 C CA . ALA A 1 288 ? 19.583 2.027 -1.502 1.00 97.12 288 ALA A CA 1
ATOM 2261 C C . ALA A 1 288 ? 18.239 1.342 -1.825 1.00 97.12 288 ALA A C 1
ATOM 2263 O O . ALA A 1 288 ? 17.960 0.272 -1.287 1.00 97.12 288 ALA A O 1
ATOM 2264 N N . HIS A 1 289 ? 17.431 1.919 -2.721 1.00 97.69 289 HIS A N 1
ATOM 2265 C CA . HIS A 1 289 ? 16.148 1.344 -3.151 1.00 97.69 289 HIS A CA 1
ATOM 2266 C C . HIS A 1 289 ? 16.255 0.327 -4.302 1.00 97.69 289 HIS A C 1
ATOM 2268 O O . HIS A 1 289 ? 15.248 -0.308 -4.644 1.00 97.69 289 HIS A O 1
ATOM 2274 N N . TRP A 1 290 ? 17.446 0.131 -4.881 1.00 98.12 290 TRP A N 1
ATOM 2275 C CA . TRP A 1 290 ? 17.691 -0.916 -5.875 1.00 98.12 290 TRP A CA 1
ATOM 2276 C C . TRP A 1 290 ? 17.882 -2.271 -5.202 1.00 98.12 290 TRP A C 1
ATOM 2278 O O . TRP A 1 290 ? 18.771 -2.450 -4.371 1.00 98.12 290 TRP A O 1
ATOM 2288 N N . TRP A 1 291 ? 17.077 -3.256 -5.596 1.00 98.00 291 TRP A N 1
ATOM 2289 C CA . TRP A 1 291 ? 17.205 -4.619 -5.082 1.00 98.00 291 TRP A CA 1
ATOM 2290 C C . TRP A 1 291 ? 18.042 -5.481 -6.017 1.00 98.00 291 TRP A C 1
ATOM 2292 O O . TRP A 1 291 ? 17.868 -5.446 -7.234 1.00 98.00 291 TRP A O 1
ATOM 2302 N N . ASP A 1 292 ? 18.942 -6.293 -5.472 1.00 97.62 292 ASP A N 1
ATOM 2303 C CA . ASP A 1 292 ? 19.755 -7.182 -6.297 1.00 97.62 292 ASP A CA 1
ATOM 2304 C C . ASP A 1 292 ? 18.902 -8.306 -6.908 1.00 97.62 292 ASP A C 1
ATOM 2306 O O . ASP A 1 292 ? 18.472 -9.233 -6.220 1.00 97.62 292 ASP A O 1
ATOM 2310 N N . MET A 1 293 ? 18.709 -8.250 -8.229 1.00 94.94 293 MET A N 1
ATOM 2311 C CA . MET A 1 293 ? 17.950 -9.248 -8.991 1.00 94.94 293 MET A CA 1
ATOM 2312 C C . MET A 1 293 ? 18.591 -10.643 -8.971 1.00 94.94 293 MET A C 1
ATOM 2314 O O . MET A 1 293 ? 17.902 -11.629 -9.230 1.00 94.94 293 MET A O 1
ATOM 2318 N N . SER A 1 294 ? 19.892 -10.748 -8.672 1.00 94.69 294 SER A N 1
ATOM 2319 C CA . SER A 1 294 ? 20.587 -12.037 -8.553 1.00 94.69 294 SER A CA 1
ATOM 2320 C C . SER A 1 294 ? 20.448 -12.685 -7.171 1.00 94.69 294 SER A C 1
ATOM 2322 O O . SER A 1 294 ? 20.850 -13.839 -7.003 1.00 94.69 294 SER A O 1
ATOM 2324 N N . ASN A 1 295 ? 19.867 -11.971 -6.196 1.00 95.38 295 ASN A N 1
ATOM 2325 C CA . ASN A 1 295 ? 19.728 -12.394 -4.800 1.00 95.38 295 ASN A CA 1
ATOM 2326 C C . ASN A 1 295 ? 21.064 -12.767 -4.115 1.00 95.38 295 ASN A C 1
ATOM 2328 O O . ASN A 1 295 ? 21.106 -13.643 -3.252 1.00 95.38 295 ASN A O 1
ATOM 2332 N N . GLN A 1 296 ? 22.168 -12.112 -4.484 1.00 96.25 296 GLN A N 1
ATOM 2333 C CA . GLN A 1 296 ? 23.505 -12.329 -3.912 1.00 96.25 296 GLN A CA 1
ATOM 2334 C C . GLN A 1 296 ? 23.928 -11.231 -2.925 1.00 96.25 296 GLN A C 1
ATOM 2336 O O . GLN A 1 296 ? 24.741 -11.478 -2.032 1.00 96.25 296 GLN A O 1
ATOM 2341 N N . ARG A 1 297 ? 23.406 -10.014 -3.085 1.00 97.31 297 ARG A N 1
ATOM 2342 C CA . ARG A 1 297 ? 23.664 -8.831 -2.249 1.00 97.31 297 ARG A CA 1
ATOM 2343 C C . ARG A 1 297 ? 22.362 -8.303 -1.673 1.00 97.31 297 ARG A C 1
ATOM 2345 O O . ARG A 1 297 ? 21.303 -8.671 -2.155 1.00 97.31 297 ARG A O 1
ATOM 2352 N N . TYR A 1 298 ? 22.436 -7.473 -0.640 1.00 97.44 298 TYR A N 1
ATOM 2353 C CA . TYR A 1 298 ? 21.258 -6.904 0.009 1.00 97.44 298 TYR A CA 1
ATOM 2354 C C . TYR A 1 298 ? 21.158 -5.391 -0.229 1.00 97.44 298 TYR A C 1
ATOM 2356 O O . TYR A 1 298 ? 22.206 -4.745 -0.316 1.00 97.44 298 TYR A O 1
ATOM 2364 N N . PRO A 1 299 ? 19.936 -4.830 -0.269 1.00 97.31 299 PRO A N 1
ATOM 2365 C CA . PRO A 1 299 ? 18.641 -5.526 -0.238 1.00 97.31 299 PRO A CA 1
ATOM 2366 C C . PRO A 1 299 ? 18.388 -6.393 -1.486 1.00 97.31 299 PRO A C 1
ATOM 2368 O O . PRO A 1 299 ? 18.945 -6.149 -2.554 1.00 97.31 299 PRO A O 1
ATOM 2371 N N . ASN A 1 300 ? 17.583 -7.449 -1.342 1.00 97.81 300 ASN A N 1
ATOM 2372 C CA . ASN A 1 300 ? 17.177 -8.308 -2.455 1.00 97.81 300 ASN A CA 1
ATOM 2373 C C . ASN A 1 300 ? 15.785 -8.906 -2.260 1.00 97.81 300 ASN A C 1
ATOM 2375 O O . ASN A 1 300 ? 15.211 -8.877 -1.168 1.00 97.81 300 ASN A O 1
ATOM 2379 N N . PHE A 1 301 ? 15.273 -9.474 -3.346 1.00 97.69 301 PHE A N 1
ATOM 2380 C CA . PHE A 1 301 ? 13.936 -10.039 -3.424 1.00 97.69 301 PHE A CA 1
ATOM 2381 C C . PHE A 1 301 ? 13.784 -11.298 -2.564 1.00 97.69 301 PHE A C 1
ATOM 2383 O O . PHE A 1 301 ? 12.772 -11.437 -1.885 1.00 97.69 301 PHE A O 1
ATOM 2390 N N . ALA A 1 302 ? 14.791 -12.177 -2.513 1.00 96.44 302 ALA A N 1
ATOM 2391 C CA . ALA A 1 302 ? 14.735 -13.397 -1.700 1.00 96.44 302 ALA A CA 1
ATOM 2392 C C . ALA A 1 302 ? 14.570 -13.093 -0.199 1.00 96.44 302 ALA A C 1
ATOM 2394 O O . ALA A 1 302 ? 13.702 -13.660 0.462 1.00 96.44 302 ALA A O 1
ATOM 2395 N N . ARG A 1 303 ? 15.330 -12.130 0.341 1.00 97.56 303 ARG A N 1
ATOM 2396 C CA . ARG A 1 303 ? 15.192 -11.687 1.739 1.00 97.56 303 ARG A CA 1
ATOM 2397 C C . ARG A 1 303 ? 13.816 -11.098 2.014 1.00 97.56 303 ARG A C 1
ATOM 2399 O O . ARG A 1 303 ? 13.245 -11.327 3.078 1.00 97.56 303 ARG A O 1
ATOM 2406 N N . PHE A 1 304 ? 13.291 -10.324 1.069 1.00 98.31 304 PHE A N 1
ATOM 2407 C CA . PHE A 1 304 ? 11.955 -9.766 1.207 1.00 98.31 304 PHE A CA 1
ATOM 2408 C C . PHE A 1 304 ? 10.887 -10.867 1.155 1.00 98.31 304 PHE A C 1
ATOM 2410 O O . PHE A 1 304 ? 9.967 -10.857 1.965 1.00 98.31 304 PHE A O 1
ATOM 2417 N N . ALA A 1 305 ? 11.035 -11.869 0.285 1.00 97.19 305 ALA A N 1
ATOM 2418 C CA . ALA A 1 305 ? 10.159 -13.038 0.254 1.00 97.19 305 ALA A CA 1
ATOM 2419 C C . ALA A 1 305 ? 10.190 -13.822 1.579 1.00 97.19 305 ALA A C 1
ATOM 2421 O O . ALA A 1 305 ? 9.133 -14.242 2.050 1.00 97.19 305 ALA A O 1
ATOM 2422 N N . ASP A 1 306 ? 11.354 -13.964 2.224 1.00 96.56 306 ASP A N 1
ATOM 2423 C CA . ASP A 1 306 ? 11.466 -14.558 3.564 1.00 96.56 306 ASP A CA 1
ATOM 2424 C C . ASP A 1 306 ? 10.708 -13.738 4.624 1.00 96.56 306 ASP A C 1
ATOM 2426 O O . ASP A 1 306 ? 9.875 -14.302 5.341 1.00 96.56 306 ASP A O 1
ATOM 2430 N N . TYR A 1 307 ? 10.896 -12.410 4.649 1.00 98.44 307 TYR A N 1
ATOM 2431 C CA . TYR A 1 307 ? 10.137 -11.497 5.518 1.00 98.44 307 TYR A CA 1
ATOM 2432 C C . TYR A 1 307 ? 8.620 -11.656 5.333 1.00 98.44 307 TYR A C 1
ATOM 2434 O O . TYR A 1 307 ? 7.886 -11.846 6.305 1.00 98.44 307 TYR A O 1
ATOM 2442 N N . LEU A 1 308 ? 8.144 -11.637 4.083 1.00 98.00 308 LEU A N 1
ATOM 2443 C CA . LEU A 1 308 ? 6.728 -11.819 3.754 1.00 98.00 308 LEU A CA 1
ATOM 2444 C C . LEU A 1 308 ? 6.217 -13.188 4.209 1.00 98.00 308 LEU A C 1
ATOM 2446 O O . LEU A 1 308 ? 5.117 -13.293 4.750 1.00 98.00 308 LEU A O 1
ATOM 2450 N N . SER A 1 309 ? 7.027 -14.232 4.030 1.00 95.75 309 SER A N 1
ATOM 2451 C CA . SER A 1 309 ? 6.693 -15.596 4.426 1.00 95.75 309 SER A CA 1
ATOM 2452 C C . SER A 1 309 ? 6.451 -15.703 5.931 1.00 95.75 309 SER A C 1
ATOM 2454 O O . SER A 1 309 ? 5.467 -16.316 6.356 1.00 95.75 309 SER A O 1
ATOM 2456 N N . ASP A 1 310 ? 7.313 -15.093 6.747 1.00 95.38 310 ASP A N 1
ATOM 2457 C CA . ASP A 1 310 ? 7.138 -15.063 8.201 1.00 95.38 310 ASP A CA 1
ATOM 2458 C C . ASP A 1 310 ? 6.018 -14.134 8.655 1.00 95.38 310 ASP A C 1
ATOM 2460 O O . ASP A 1 310 ? 5.268 -14.493 9.564 1.00 95.38 310 ASP A O 1
ATOM 2464 N N . LEU A 1 311 ? 5.834 -12.991 7.994 1.00 97.38 311 LEU A N 1
ATOM 2465 C CA . LEU A 1 311 ? 4.733 -12.076 8.282 1.00 97.38 311 LEU A CA 1
ATOM 2466 C C . LEU A 1 311 ? 3.378 -12.742 8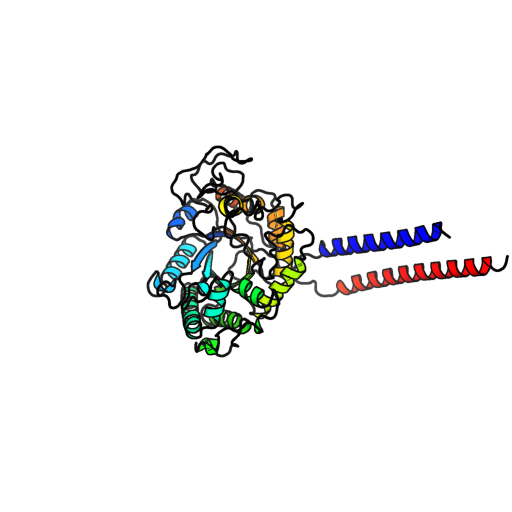.002 1.00 97.38 311 LEU A C 1
ATOM 2468 O O . LEU A 1 311 ? 2.476 -12.713 8.843 1.00 97.38 311 LEU A O 1
ATOM 2472 N N . SER A 1 312 ? 3.245 -13.399 6.849 1.00 95.88 312 SER A N 1
ATOM 2473 C CA . SER A 1 312 ? 2.041 -14.132 6.454 1.00 95.88 312 SER A CA 1
ATOM 2474 C C . SER A 1 312 ? 1.747 -15.273 7.433 1.00 95.88 312 SER A C 1
ATOM 2476 O O . SER A 1 312 ? 0.619 -15.404 7.910 1.00 95.88 312 SER A O 1
ATOM 2478 N N . ARG A 1 313 ? 2.773 -16.039 7.840 1.00 92.62 313 ARG A N 1
ATOM 2479 C CA . ARG A 1 313 ? 2.650 -17.068 8.888 1.00 92.62 313 ARG A CA 1
ATOM 2480 C C . ARG A 1 313 ? 2.235 -16.508 10.239 1.00 92.62 313 ARG A C 1
ATOM 2482 O O . ARG A 1 313 ? 1.354 -17.077 10.877 1.00 92.62 313 ARG A O 1
ATOM 2489 N N . GLY A 1 314 ? 2.878 -15.434 10.681 1.00 93.75 314 GLY A N 1
ATOM 2490 C CA . GLY A 1 314 ? 2.648 -14.856 11.999 1.00 93.75 314 GLY A CA 1
ATOM 2491 C C . GLY A 1 314 ? 1.267 -14.218 12.133 1.00 93.75 314 GLY A C 1
ATOM 2492 O O . GLY A 1 314 ? 0.662 -14.310 13.196 1.00 93.75 314 GLY A O 1
ATOM 2493 N N . THR A 1 315 ? 0.758 -13.610 11.059 1.00 95.25 315 THR A N 1
ATOM 2494 C CA . THR A 1 315 ? -0.588 -13.009 11.021 1.00 95.25 315 THR A CA 1
ATOM 2495 C C . THR A 1 315 ? -1.679 -14.018 10.658 1.00 95.25 315 THR A C 1
ATOM 2497 O O . THR A 1 315 ? -2.854 -13.819 10.970 1.00 95.25 315 THR A O 1
ATOM 2500 N N . GLY A 1 316 ? -1.314 -15.110 9.984 1.00 92.94 316 GLY A N 1
ATOM 2501 C CA . GLY A 1 316 ? -2.262 -16.065 9.424 1.00 92.94 316 GLY A CA 1
ATOM 2502 C C . GLY A 1 316 ? -3.025 -15.529 8.207 1.00 92.94 316 GLY A C 1
ATOM 2503 O O . GLY A 1 316 ? -4.121 -16.023 7.925 1.00 92.94 316 GLY A O 1
ATOM 2504 N N . LYS A 1 317 ? -2.503 -14.499 7.525 1.00 95.31 317 LYS A N 1
ATOM 2505 C CA . LYS A 1 317 ? -3.180 -13.781 6.431 1.00 95.31 317 LYS A CA 1
ATOM 2506 C C . LYS A 1 317 ? -2.384 -13.827 5.137 1.00 95.31 317 LYS A C 1
ATOM 2508 O O . LYS A 1 317 ? -1.155 -13.867 5.145 1.00 95.31 317 LYS A O 1
ATOM 2513 N N . ARG A 1 318 ? -3.105 -13.787 4.014 1.00 96.50 318 ARG A N 1
ATOM 2514 C CA . ARG A 1 318 ? -2.514 -13.519 2.696 1.00 96.50 318 ARG A CA 1
ATOM 2515 C C . ARG A 1 318 ? -2.067 -12.057 2.614 1.00 96.50 318 ARG A C 1
ATOM 2517 O O . ARG A 1 318 ? -2.648 -11.198 3.279 1.00 96.50 318 ARG A O 1
ATOM 2524 N N . ILE A 1 319 ? -1.071 -11.802 1.770 1.00 98.44 319 ILE A N 1
ATOM 2525 C CA . ILE A 1 319 ? -0.457 -10.484 1.601 1.00 98.44 319 ILE A CA 1
ATOM 2526 C C . ILE A 1 319 ? -0.744 -9.918 0.209 1.00 98.44 319 ILE A C 1
ATOM 2528 O O . ILE A 1 319 ? -0.552 -10.603 -0.793 1.00 98.44 319 ILE A O 1
ATOM 2532 N N . VAL A 1 320 ? -1.151 -8.658 0.129 1.00 98.88 320 VAL A N 1
ATOM 2533 C CA . VAL A 1 320 ? -1.117 -7.880 -1.114 1.00 98.88 320 VAL A CA 1
ATOM 2534 C C . VAL A 1 320 ? 0.123 -6.993 -1.087 1.00 98.88 320 VAL A C 1
ATOM 2536 O O . VAL A 1 320 ? 0.336 -6.257 -0.125 1.00 98.88 320 VAL A O 1
ATOM 2539 N N . LEU A 1 321 ? 0.948 -7.068 -2.131 1.00 98.88 321 LEU A N 1
ATOM 2540 C CA . LEU A 1 321 ? 2.040 -6.119 -2.321 1.00 98.88 321 LEU A CA 1
ATOM 2541 C C . LEU A 1 321 ? 1.463 -4.820 -2.871 1.00 98.88 321 LEU A C 1
ATOM 2543 O O . LEU A 1 321 ? 0.790 -4.815 -3.900 1.00 98.88 321 LEU A O 1
ATOM 2547 N N . TRP A 1 322 ? 1.711 -3.740 -2.155 1.00 98.06 322 TRP A N 1
ATOM 2548 C CA . TRP A 1 322 ? 1.206 -2.397 -2.405 1.00 98.06 322 TRP A CA 1
ATOM 2549 C C . TRP A 1 322 ? 2.062 -1.494 -1.547 1.00 98.06 322 TRP A C 1
ATOM 2551 O O . TRP A 1 322 ? 2.113 -1.765 -0.370 1.00 98.06 322 TRP A O 1
ATOM 2561 N N . GLN A 1 323 ? 2.687 -0.414 -1.969 1.00 94.31 323 GLN A N 1
ATOM 2562 C CA . GLN A 1 323 ? 2.708 0.207 -3.272 1.00 94.31 323 GLN A CA 1
ATOM 2563 C C . GLN A 1 323 ? 3.942 -0.259 -4.058 1.00 94.31 323 GLN A C 1
ATOM 2565 O O . GLN A 1 323 ? 5.037 -0.328 -3.496 1.00 94.31 323 GLN A O 1
ATOM 2570 N N . VAL A 1 324 ? 3.753 -0.655 -5.323 1.00 98.19 324 VAL A N 1
ATOM 2571 C CA . VAL A 1 324 ? 4.836 -1.182 -6.171 1.00 98.19 324 VAL A CA 1
ATOM 2572 C C . VAL A 1 324 ? 5.149 -0.202 -7.309 1.00 98.19 324 VAL A C 1
ATOM 2574 O O . VAL A 1 324 ? 4.271 0.030 -8.145 1.00 98.19 324 VAL A O 1
ATOM 2577 N N . PRO A 1 325 ? 6.377 0.347 -7.379 1.00 97.75 325 PRO A N 1
ATOM 2578 C CA . PRO A 1 325 ? 6.811 1.213 -8.475 1.00 97.75 325 PRO A CA 1
ATOM 2579 C C . PRO A 1 325 ? 6.754 0.526 -9.844 1.00 97.75 325 PRO A C 1
ATOM 2581 O O . PRO A 1 325 ? 6.816 -0.704 -9.941 1.00 97.75 325 PRO A O 1
ATOM 2584 N N . ILE A 1 326 ? 6.618 1.328 -10.902 1.00 97.62 326 ILE A N 1
ATOM 2585 C CA . ILE A 1 326 ? 6.286 0.859 -12.259 1.00 97.62 326 ILE A CA 1
ATOM 2586 C C . ILE A 1 326 ? 7.495 0.900 -13.204 1.00 97.62 326 ILE A C 1
ATOM 2588 O O . ILE A 1 326 ? 7.527 0.168 -14.196 1.00 97.62 326 ILE A O 1
ATOM 2592 N N . GLY A 1 327 ? 8.501 1.714 -12.893 1.00 97.69 327 GLY A N 1
ATOM 2593 C CA . GLY A 1 327 ? 9.703 1.873 -13.692 1.00 97.69 327 GLY A CA 1
ATOM 2594 C C . GLY A 1 327 ? 10.411 0.556 -14.010 1.00 97.69 327 GLY A C 1
ATOM 2595 O O . GLY A 1 327 ? 10.238 -0.484 -13.368 1.00 97.69 327 GLY A O 1
ATOM 2596 N N . ASN A 1 328 ? 11.252 0.600 -15.038 1.00 98.06 328 ASN A N 1
ATOM 2597 C CA . ASN A 1 328 ? 12.057 -0.539 -15.461 1.00 98.06 328 ASN A CA 1
ATOM 2598 C C . ASN A 1 328 ? 13.413 -0.072 -16.013 1.00 98.06 328 ASN A C 1
ATOM 2600 O O . ASN A 1 328 ? 13.554 1.063 -16.453 1.00 98.06 328 ASN A O 1
ATOM 2604 N N . THR A 1 329 ? 14.411 -0.951 -16.024 1.00 97.62 329 THR A N 1
ATOM 2605 C CA . THR A 1 329 ? 15.732 -0.711 -16.638 1.00 97.62 329 THR A CA 1
ATOM 2606 C C . THR A 1 329 ? 15.844 -1.225 -18.082 1.00 97.62 329 THR A C 1
ATOM 2608 O O . THR A 1 329 ? 16.950 -1.358 -18.592 1.00 97.62 329 THR A O 1
ATOM 2611 N N . VAL A 1 330 ? 14.732 -1.575 -18.745 1.00 97.44 330 VAL A N 1
ATOM 2612 C CA . VAL A 1 330 ? 14.742 -2.189 -20.092 1.00 97.44 330 VAL A CA 1
ATOM 2613 C C . VAL A 1 330 ? 14.398 -1.176 -21.178 1.00 97.44 330 VAL A C 1
ATOM 2615 O O . VAL A 1 330 ? 15.077 -1.119 -22.200 1.00 97.44 330 VAL A O 1
ATOM 2618 N N . MET A 1 331 ? 13.347 -0.387 -20.977 1.00 98.25 331 MET A N 1
ATOM 2619 C CA . MET A 1 331 ? 12.838 0.535 -21.982 1.00 98.25 331 MET A CA 1
ATOM 2620 C C . MET A 1 331 ? 13.628 1.840 -21.974 1.00 98.25 331 MET A C 1
ATOM 2622 O O . MET A 1 331 ? 13.860 2.435 -20.918 1.00 98.25 331 MET A O 1
ATOM 2626 N N . ARG A 1 332 ? 13.946 2.348 -23.167 1.00 98.00 332 ARG A N 1
ATOM 2627 C CA . ARG A 1 332 ? 14.554 3.673 -23.354 1.00 98.00 332 ARG A CA 1
ATOM 2628 C C . ARG A 1 332 ? 13.715 4.788 -22.745 1.00 98.00 332 ARG A C 1
ATOM 2630 O O . ARG A 1 332 ? 14.290 5.770 -22.294 1.00 98.00 332 ARG A O 1
ATOM 2637 N N . ALA A 1 333 ? 12.389 4.631 -22.731 1.00 97.69 333 ALA A N 1
ATOM 2638 C CA . ALA A 1 333 ? 11.460 5.573 -22.113 1.00 97.69 333 ALA A CA 1
ATOM 2639 C C . ALA A 1 333 ? 11.830 5.869 -20.652 1.00 97.69 333 ALA A C 1
ATOM 2641 O O . ALA A 1 333 ? 11.791 7.023 -20.260 1.00 97.69 333 ALA A O 1
ATOM 2642 N N . SER A 1 334 ? 12.285 4.875 -19.880 1.00 97.81 334 SER A N 1
ATOM 2643 C CA . SER A 1 334 ? 12.718 5.062 -18.491 1.00 97.81 334 SER A CA 1
ATOM 2644 C C . SER A 1 334 ? 14.172 5.549 -18.423 1.00 97.81 334 SER A C 1
ATOM 2646 O O . SER A 1 334 ? 15.111 4.754 -18.368 1.00 97.81 334 SER A O 1
ATOM 2648 N N . ASN A 1 335 ? 14.368 6.866 -18.447 1.00 97.12 335 ASN A N 1
ATOM 2649 C CA . ASN A 1 335 ? 15.659 7.556 -18.555 1.00 97.12 335 ASN A CA 1
ATOM 2650 C C . ASN A 1 335 ? 16.081 8.343 -17.289 1.00 97.12 335 ASN A C 1
ATOM 2652 O O . ASN A 1 335 ? 17.004 9.157 -17.355 1.00 97.12 335 ASN A O 1
ATOM 2656 N N . ASN A 1 336 ? 15.420 8.115 -16.150 1.00 97.75 336 ASN A N 1
ATOM 2657 C CA . ASN A 1 336 ? 15.639 8.807 -14.873 1.00 97.75 336 ASN A CA 1
ATOM 2658 C C . ASN A 1 336 ? 15.426 10.334 -14.906 1.00 97.75 336 ASN A C 1
ATOM 2660 O O . ASN A 1 336 ? 16.047 11.068 -14.132 1.00 97.75 336 ASN A O 1
ATOM 2664 N N . THR A 1 337 ? 14.523 10.818 -15.763 1.00 97.12 337 THR A N 1
ATOM 2665 C CA . THR A 1 337 ? 13.960 12.175 -15.670 1.00 97.12 337 THR A CA 1
ATOM 2666 C C . THR A 1 337 ? 12.564 12.155 -15.048 1.00 97.12 337 THR A C 1
ATOM 2668 O O . THR A 1 337 ? 11.997 11.086 -14.834 1.00 97.12 337 THR A O 1
ATOM 2671 N N . GLU A 1 338 ? 12.005 13.330 -14.743 1.00 97.00 338 GLU A N 1
ATOM 2672 C CA . GLU A 1 338 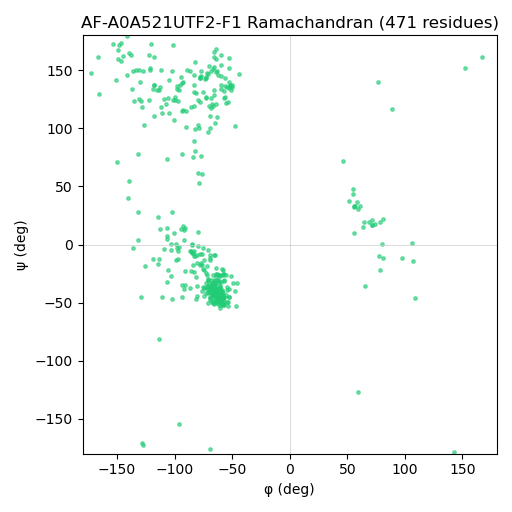? 10.619 13.449 -14.268 1.00 97.00 338 GLU A CA 1
ATOM 2673 C C . GLU A 1 338 ? 9.661 12.699 -15.207 1.00 97.00 338 GLU A C 1
ATOM 2675 O O . GLU A 1 338 ? 9.794 12.810 -16.421 1.00 97.00 338 GLU A O 1
ATOM 2680 N N . GLY A 1 339 ? 8.759 11.892 -14.644 1.00 97.31 339 GLY A N 1
ATOM 2681 C CA . GLY A 1 339 ? 7.855 11.000 -15.376 1.00 97.31 339 GLY A CA 1
ATOM 2682 C C . GLY A 1 339 ? 8.472 9.671 -15.826 1.00 97.31 339 GLY A C 1
ATOM 2683 O O . GLY A 1 339 ? 7.738 8.778 -16.207 1.00 97.31 339 GLY A O 1
ATOM 2684 N N . HIS A 1 340 ? 9.792 9.486 -15.752 1.00 98.19 340 HIS A N 1
ATOM 2685 C CA . HIS A 1 340 ? 10.487 8.418 -16.485 1.00 98.19 340 HIS A CA 1
ATOM 2686 C C . HIS A 1 340 ? 11.612 7.744 -15.681 1.00 98.19 340 HIS A C 1
ATOM 2688 O O . HIS A 1 340 ? 12.689 7.433 -16.194 1.00 98.19 340 HIS A O 1
ATOM 2694 N N . TYR A 1 341 ? 11.401 7.506 -14.392 1.00 98.50 341 TYR A N 1
ATOM 2695 C CA . TYR A 1 341 ? 12.374 6.835 -13.531 1.00 98.50 341 TYR A CA 1
ATOM 2696 C C . TYR A 1 341 ? 12.402 5.314 -13.711 1.00 98.50 341 TYR A C 1
ATOM 2698 O O . TYR A 1 341 ? 11.382 4.660 -13.934 1.00 98.50 341 TYR A O 1
ATOM 2706 N N . GLN A 1 342 ? 13.600 4.744 -13.604 1.00 98.62 342 GLN A N 1
ATOM 2707 C CA . GLN A 1 342 ? 13.829 3.307 -13.654 1.00 98.62 342 GLN A CA 1
ATOM 2708 C C . GLN A 1 342 ? 13.579 2.660 -12.281 1.00 98.62 342 GLN A C 1
ATOM 2710 O O . GLN A 1 342 ? 13.910 3.229 -11.243 1.00 98.62 342 GLN A O 1
ATOM 2715 N N . ASP A 1 343 ? 13.071 1.431 -12.285 1.00 98.44 343 ASP A N 1
ATOM 2716 C CA . ASP A 1 343 ? 12.999 0.520 -11.133 1.00 98.44 343 ASP A CA 1
ATOM 2717 C C . ASP A 1 343 ? 13.299 -0.908 -11.633 1.00 98.44 343 ASP A C 1
ATOM 2719 O O . ASP A 1 343 ? 13.576 -1.108 -12.816 1.00 98.44 343 ASP A O 1
ATOM 2723 N N . ASN A 1 344 ? 13.298 -1.919 -10.767 1.00 97.62 344 ASN A N 1
ATOM 2724 C CA . ASN A 1 344 ? 13.511 -3.312 -11.162 1.00 97.62 344 ASN A CA 1
ATOM 2725 C C . ASN A 1 344 ? 12.493 -4.305 -10.582 1.00 97.62 344 ASN A C 1
ATOM 2727 O O . ASN A 1 344 ? 12.587 -5.506 -10.845 1.00 97.62 344 ASN A O 1
ATOM 2731 N N . ARG A 1 345 ? 11.472 -3.836 -9.857 1.00 97.25 345 ARG A N 1
ATOM 2732 C CA . ARG A 1 345 ? 10.425 -4.693 -9.281 1.00 97.25 345 ARG A CA 1
ATOM 2733 C C . ARG A 1 345 ? 9.522 -5.300 -10.349 1.00 97.25 345 ARG A C 1
ATOM 2735 O O . ARG A 1 345 ? 9.314 -6.512 -10.331 1.00 97.25 345 ARG A O 1
ATOM 2742 N N . VAL A 1 346 ? 9.046 -4.517 -11.324 1.00 96.75 346 VAL A N 1
ATOM 2743 C CA . VAL A 1 346 ? 8.241 -5.055 -12.445 1.00 96.75 346 VAL A CA 1
ATOM 2744 C C . VAL A 1 346 ? 9.034 -6.106 -13.223 1.00 96.75 346 VAL A C 1
ATOM 2746 O O . VAL A 1 346 ? 8.508 -7.164 -13.568 1.00 96.75 346 VAL A O 1
ATOM 2749 N N . GLN A 1 347 ? 10.319 -5.842 -13.462 1.00 95.50 347 GLN A N 1
ATOM 2750 C CA . GLN A 1 347 ? 11.211 -6.760 -14.168 1.00 95.50 347 GLN A CA 1
ATOM 2751 C C . GLN A 1 347 ? 11.426 -8.059 -13.393 1.00 95.50 347 GLN A C 1
ATOM 2753 O O . GLN A 1 347 ? 11.357 -9.134 -13.985 1.00 95.50 347 GLN A O 1
ATOM 2758 N N . TYR A 1 348 ? 11.637 -7.979 -12.079 1.00 96.44 348 TYR A N 1
ATOM 2759 C CA . TYR A 1 348 ? 11.788 -9.167 -11.250 1.00 96.44 348 TYR A CA 1
ATOM 2760 C C . TYR A 1 348 ? 10.501 -9.994 -11.202 1.00 96.44 348 TYR A C 1
ATOM 2762 O O . TYR A 1 348 ? 10.544 -11.208 -11.366 1.00 96.44 348 TYR A O 1
ATOM 2770 N N . PHE A 1 349 ? 9.347 -9.353 -11.003 1.00 95.88 349 PHE A N 1
ATOM 2771 C CA . PHE A 1 349 ? 8.083 -10.070 -10.856 1.00 95.88 349 PHE A CA 1
ATOM 2772 C C . PHE A 1 349 ? 7.551 -10.628 -12.175 1.00 95.88 349 PHE A C 1
ATOM 2774 O O . PHE A 1 349 ? 7.093 -11.764 -12.209 1.00 95.88 349 PHE A O 1
ATOM 2781 N N . LEU A 1 350 ? 7.585 -9.848 -13.256 1.00 95.69 350 LEU A N 1
ATOM 2782 C CA . LEU A 1 350 ? 6.890 -10.192 -14.503 1.00 95.69 350 LEU A CA 1
ATOM 2783 C C . LEU A 1 350 ? 7.831 -10.351 -15.710 1.00 95.69 350 LEU A C 1
ATOM 2785 O O . LEU A 1 350 ? 7.412 -10.831 -16.764 1.00 95.69 350 LEU A O 1
ATOM 2789 N N . GLY A 1 351 ? 9.090 -9.926 -15.592 1.00 88.62 351 GLY A N 1
ATOM 2790 C CA . GLY A 1 351 ? 10.101 -10.047 -16.645 1.00 88.62 351 GLY A CA 1
ATOM 2791 C C . GLY A 1 351 ? 10.925 -11.336 -16.586 1.00 88.62 351 GLY A C 1
ATOM 2792 O O . GLY A 1 351 ? 11.479 -11.733 -17.613 1.00 88.62 351 GLY A O 1
ATOM 2793 N N . GLY A 1 352 ? 11.012 -11.972 -15.414 1.00 77.56 352 GLY A N 1
ATOM 2794 C CA . GLY A 1 352 ? 11.843 -13.149 -15.172 1.00 77.56 352 GLY A CA 1
ATOM 2795 C C . GLY A 1 352 ? 11.119 -14.496 -15.293 1.00 77.56 352 GLY A C 1
ATOM 2796 O O . GLY A 1 352 ? 10.155 -14.656 -16.041 1.00 77.56 352 GLY A O 1
ATOM 2797 N N . ALA A 1 353 ? 11.642 -15.509 -14.599 1.00 76.75 353 ALA A N 1
ATOM 2798 C CA . ALA A 1 353 ? 11.118 -16.871 -14.663 1.00 76.75 353 ALA A CA 1
ATOM 2799 C C . ALA A 1 353 ? 9.837 -17.011 -13.815 1.00 76.75 353 ALA A C 1
ATOM 2801 O O . ALA A 1 353 ? 9.803 -16.488 -12.699 1.00 76.75 353 ALA A O 1
ATOM 2802 N N . PRO A 1 354 ? 8.830 -17.804 -14.247 1.00 79.44 354 PRO A N 1
ATOM 2803 C CA . PRO A 1 354 ? 7.592 -18.023 -13.483 1.00 79.44 354 PRO A CA 1
ATOM 2804 C C . PRO A 1 354 ? 7.810 -18.435 -12.016 1.00 79.44 354 PRO A C 1
ATOM 2806 O O . PRO A 1 354 ? 7.008 -18.114 -11.140 1.00 79.44 354 PRO A O 1
ATOM 2809 N N . THR A 1 355 ? 8.942 -19.082 -11.727 1.00 84.50 355 THR A N 1
ATOM 2810 C CA . THR A 1 355 ? 9.355 -19.511 -10.387 1.00 84.50 355 THR A CA 1
ATOM 2811 C C . THR A 1 355 ? 9.468 -18.370 -9.372 1.00 84.50 355 THR A C 1
ATOM 2813 O O . THR A 1 355 ? 9.301 -18.630 -8.182 1.00 84.50 355 THR A O 1
ATOM 2816 N N . GLN A 1 356 ? 9.731 -17.128 -9.803 1.00 89.81 356 GLN A N 1
ATOM 2817 C CA . GLN A 1 356 ? 9.804 -15.962 -8.910 1.00 89.81 356 GLN A CA 1
ATOM 2818 C C . GLN A 1 356 ? 8.422 -15.598 -8.351 1.00 89.81 356 GLN A C 1
ATOM 2820 O O . GLN A 1 356 ? 8.262 -15.459 -7.141 1.00 89.81 356 GLN A O 1
ATOM 2825 N N . LEU A 1 357 ? 7.390 -15.521 -9.198 1.00 92.75 357 LEU A N 1
ATOM 2826 C CA . LEU A 1 357 ? 6.018 -15.290 -8.727 1.00 92.75 357 LEU A CA 1
ATOM 2827 C C . LEU A 1 357 ? 5.515 -16.451 -7.873 1.00 92.75 357 LEU A C 1
ATOM 2829 O O . LEU A 1 357 ? 4.833 -16.229 -6.876 1.00 92.75 357 LEU A O 1
ATOM 2833 N N . GLU A 1 358 ? 5.877 -17.688 -8.220 1.00 93.06 358 GLU A N 1
ATOM 2834 C CA . GLU A 1 358 ? 5.556 -18.847 -7.387 1.00 93.06 358 GLU A CA 1
ATOM 2835 C C . GLU A 1 358 ? 6.173 -18.759 -5.988 1.00 93.06 358 GLU A C 1
ATOM 2837 O O . GLU A 1 358 ? 5.543 -19.172 -5.014 1.00 93.06 358 GLU A O 1
ATOM 2842 N N . GLU A 1 359 ? 7.398 -18.245 -5.865 1.00 92.06 359 GLU A N 1
ATOM 2843 C CA . GLU A 1 359 ? 8.051 -18.023 -4.574 1.00 92.06 359 GLU A CA 1
ATOM 2844 C C . GLU A 1 359 ? 7.258 -17.036 -3.717 1.00 92.06 359 GLU A C 1
ATOM 2846 O O . GLU A 1 359 ? 6.928 -17.353 -2.574 1.00 92.06 359 GLU A O 1
ATOM 2851 N N . TYR A 1 360 ? 6.854 -15.903 -4.288 1.00 95.50 360 TYR A N 1
ATOM 2852 C CA . TYR A 1 360 ? 6.044 -14.909 -3.587 1.00 95.50 360 TYR A CA 1
ATOM 2853 C C . TYR A 1 360 ? 4.638 -15.434 -3.258 1.00 95.50 360 TYR A C 1
ATOM 2855 O O . TYR A 1 360 ? 4.155 -15.257 -2.137 1.00 95.50 360 TYR A O 1
ATOM 2863 N N . ALA A 1 361 ? 4.004 -16.176 -4.170 1.00 95.00 361 ALA A N 1
ATOM 2864 C CA . ALA A 1 361 ? 2.724 -16.830 -3.909 1.00 95.00 361 ALA A CA 1
ATOM 2865 C C . ALA A 1 361 ? 2.821 -17.856 -2.761 1.00 95.00 361 ALA A C 1
ATOM 2867 O O . ALA A 1 361 ? 1.912 -17.955 -1.930 1.00 95.00 361 ALA A O 1
ATOM 2868 N N . ARG A 1 362 ? 3.938 -18.596 -2.666 1.00 92.56 362 ARG A N 1
ATOM 2869 C CA . ARG A 1 362 ? 4.249 -19.492 -1.533 1.00 92.56 362 ARG A CA 1
ATOM 2870 C C . ARG A 1 362 ? 4.591 -18.734 -0.249 1.00 92.56 362 ARG A C 1
ATOM 2872 O O . ARG A 1 362 ? 4.297 -19.242 0.831 1.00 92.56 362 ARG A O 1
ATOM 2879 N N . ALA A 1 363 ? 5.161 -17.534 -0.349 1.00 94.19 363 ALA A N 1
ATOM 2880 C CA . ALA A 1 363 ? 5.371 -16.629 0.780 1.00 94.19 363 ALA A CA 1
ATOM 2881 C C . ALA A 1 363 ? 4.064 -16.005 1.308 1.00 94.19 363 ALA A C 1
ATOM 2883 O O . ALA A 1 363 ? 4.077 -15.346 2.340 1.00 94.19 363 ALA A O 1
ATOM 2884 N N . GLY A 1 364 ? 2.928 -16.253 0.650 1.00 94.56 364 GLY A N 1
ATOM 2885 C CA . GLY A 1 364 ? 1.609 -15.799 1.088 1.00 94.56 364 GLY A CA 1
ATOM 2886 C C . GLY A 1 364 ? 1.052 -14.640 0.271 1.00 94.56 364 GLY A C 1
ATOM 2887 O O . GLY A 1 364 ? -0.070 -14.208 0.545 1.00 94.56 364 GLY A O 1
ATOM 2888 N N . VAL A 1 365 ? 1.776 -14.171 -0.749 1.00 97.50 365 VAL A N 1
ATOM 2889 C CA . VAL A 1 365 ? 1.289 -13.116 -1.639 1.00 97.50 365 VAL A CA 1
ATOM 2890 C C . VAL A 1 365 ? 0.091 -13.607 -2.450 1.00 97.50 365 VAL A C 1
ATOM 2892 O O . VAL A 1 365 ? 0.097 -14.709 -3.000 1.00 97.50 365 VAL A O 1
ATOM 2895 N N . ILE A 1 366 ? -0.957 -12.789 -2.489 1.00 97.50 366 ILE A N 1
ATOM 2896 C CA . ILE A 1 366 ? -2.192 -13.014 -3.248 1.00 97.50 366 ILE A CA 1
ATOM 2897 C C . ILE A 1 366 ? -2.384 -11.994 -4.374 1.00 97.50 366 ILE A C 1
ATOM 2899 O O . ILE A 1 366 ? -3.158 -12.238 -5.292 1.00 97.50 366 ILE A O 1
ATOM 2903 N N . GLY A 1 367 ? -1.670 -10.871 -4.345 1.00 98.25 367 GLY A N 1
ATOM 2904 C CA . GLY A 1 367 ? -1.732 -9.888 -5.417 1.00 98.25 367 GLY A CA 1
ATOM 2905 C C . GLY A 1 367 ? -0.623 -8.850 -5.346 1.00 98.25 367 GLY A C 1
ATOM 2906 O O . GLY A 1 367 ? 0.005 -8.677 -4.300 1.00 98.25 367 GLY A O 1
ATOM 2907 N N . ILE A 1 368 ? -0.396 -8.178 -6.471 1.00 98.75 368 ILE A N 1
ATOM 2908 C CA . ILE A 1 368 ? 0.586 -7.109 -6.647 1.00 98.75 368 ILE A CA 1
ATOM 2909 C C . ILE A 1 368 ? -0.132 -5.910 -7.267 1.00 98.75 368 ILE A C 1
ATOM 2911 O O . ILE A 1 368 ? -0.684 -6.007 -8.365 1.00 98.75 368 ILE A O 1
ATOM 2915 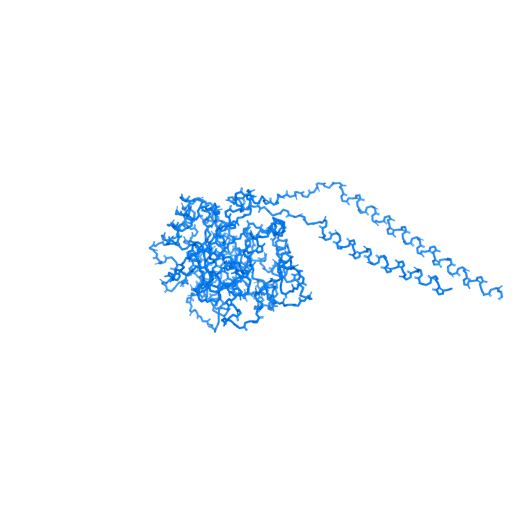N N . LEU A 1 369 ? -0.148 -4.791 -6.547 1.00 98.81 369 LEU A N 1
ATOM 2916 C CA . LEU A 1 369 ? -0.794 -3.551 -6.957 1.00 98.81 369 LEU A CA 1
ATOM 2917 C C . LEU A 1 369 ? 0.266 -2.489 -7.254 1.00 98.81 369 LEU A C 1
ATOM 2919 O O . LEU A 1 369 ? 0.978 -2.032 -6.356 1.00 98.81 369 LEU A O 1
ATOM 2923 N N . PHE A 1 370 ? 0.357 -2.104 -8.524 1.00 98.50 370 PHE A N 1
ATOM 2924 C CA . PHE A 1 370 ? 1.354 -1.163 -9.017 1.00 98.50 370 PHE A CA 1
ATOM 2925 C C . PHE A 1 370 ? 0.836 0.272 -9.021 1.00 98.50 370 PHE A C 1
ATOM 2927 O O . PHE A 1 370 ? -0.304 0.540 -9.401 1.00 98.50 370 PHE A O 1
ATOM 2934 N N . GLY A 1 371 ? 1.691 1.213 -8.649 1.00 96.69 371 GLY A N 1
ATOM 2935 C CA . GLY A 1 371 ? 1.378 2.634 -8.684 1.00 96.69 371 GLY A CA 1
ATOM 2936 C C . GLY A 1 371 ? 2.400 3.459 -7.921 1.00 96.69 371 GLY A C 1
ATOM 2937 O O . GLY A 1 371 ? 3.110 2.946 -7.065 1.00 96.69 371 GLY A O 1
ATOM 2938 N N . ARG A 1 372 ? 2.435 4.759 -8.201 1.00 94.00 372 ARG A N 1
ATOM 2939 C CA . ARG A 1 372 ? 3.292 5.740 -7.516 1.00 94.00 372 ARG A CA 1
ATOM 2940 C C . ARG A 1 372 ? 2.560 6.434 -6.369 1.00 94.00 372 ARG A C 1
ATOM 2942 O O . ARG A 1 372 ? 1.356 6.677 -6.467 1.00 94.00 372 ARG A O 1
ATOM 2949 N N . GLY A 1 373 ? 3.262 6.737 -5.282 1.00 91.38 373 GLY A N 1
ATOM 2950 C CA . GLY A 1 373 ? 2.687 7.364 -4.082 1.00 91.38 373 GLY A CA 1
ATOM 2951 C C . GLY A 1 373 ? 2.584 8.880 -4.178 1.00 91.38 373 GLY A C 1
ATOM 2952 O O . GLY A 1 373 ? 1.813 9.507 -3.455 1.00 91.38 373 GLY A O 1
ATOM 2953 N N . VAL A 1 374 ? 3.325 9.478 -5.112 1.00 92.12 374 VAL A N 1
ATOM 2954 C CA . VAL A 1 374 ? 3.319 10.917 -5.387 1.00 92.12 374 VAL A CA 1
ATOM 2955 C C . VAL A 1 374 ? 3.379 11.193 -6.892 1.00 92.12 374 VAL A C 1
ATOM 2957 O O . VAL A 1 374 ? 3.726 10.292 -7.655 1.00 92.12 374 VAL A O 1
ATOM 2960 N N . PRO A 1 375 ? 3.074 12.422 -7.348 1.00 93.19 375 PRO A N 1
ATOM 2961 C CA . PRO A 1 375 ? 3.389 12.859 -8.707 1.00 93.19 375 PRO A CA 1
ATOM 2962 C C . PRO A 1 375 ? 4.904 12.880 -8.968 1.00 93.19 375 PRO A C 1
ATOM 2964 O O . PRO A 1 375 ? 5.679 13.146 -8.048 1.00 93.19 375 PRO A O 1
ATOM 2967 N N . GLY A 1 376 ? 5.318 12.639 -10.216 1.00 94.44 376 GLY A N 1
ATOM 2968 C CA . GLY A 1 376 ? 6.720 12.724 -10.654 1.00 94.44 376 GLY A CA 1
ATOM 2969 C C . GLY A 1 376 ? 7.400 11.380 -10.969 1.00 94.44 376 GLY A C 1
ATOM 2970 O O . GLY A 1 376 ? 8.036 11.295 -12.013 1.00 94.44 376 GLY A O 1
ATOM 2971 N N . PRO A 1 377 ? 7.289 10.326 -10.136 1.00 97.38 377 PRO A N 1
ATOM 2972 C CA . PRO A 1 377 ? 7.715 8.969 -10.486 1.00 97.38 377 PRO A CA 1
ATOM 2973 C C . PRO A 1 377 ? 6.984 8.415 -11.716 1.00 97.38 377 PRO A C 1
ATOM 2975 O O . PRO A 1 377 ? 5.910 8.917 -12.070 1.00 97.38 377 PRO A O 1
ATOM 2978 N N . SER A 1 378 ? 7.527 7.356 -12.312 1.00 97.69 378 SER A N 1
ATOM 2979 C CA . SER A 1 378 ? 6.934 6.680 -13.468 1.00 97.69 378 SER A CA 1
ATOM 2980 C C . SER A 1 378 ? 5.544 6.137 -13.148 1.00 97.69 378 SER A C 1
ATOM 2982 O O . SER A 1 378 ? 5.277 5.653 -12.042 1.00 97.69 378 SER A O 1
ATOM 2984 N N . THR A 1 379 ? 4.646 6.174 -14.127 1.00 96.62 379 THR A N 1
ATOM 2985 C CA . THR A 1 379 ? 3.380 5.434 -14.083 1.00 96.62 379 THR A CA 1
ATOM 2986 C C . THR A 1 379 ? 3.196 4.575 -15.340 1.00 96.62 379 THR A C 1
ATOM 2988 O O . THR A 1 379 ? 4.120 4.387 -16.120 1.00 96.62 379 THR A O 1
ATOM 2991 N N . TYR A 1 380 ? 2.024 3.971 -15.512 1.00 95.94 380 TYR A N 1
ATOM 2992 C CA . TYR A 1 380 ? 1.711 3.108 -16.654 1.00 95.94 380 TYR A CA 1
ATOM 2993 C C . TYR A 1 380 ? 1.181 3.877 -17.874 1.00 95.94 380 TYR A C 1
ATOM 2995 O O . TYR A 1 380 ? 0.943 3.276 -18.909 1.00 95.94 380 TYR A O 1
ATOM 3003 N N . SER A 1 381 ? 0.941 5.181 -17.763 1.00 95.81 381 SER A N 1
ATOM 3004 C CA . SER A 1 381 ? 0.430 6.052 -18.831 1.00 95.81 381 SER A CA 1
ATOM 3005 C C . SER A 1 381 ? 1.415 7.183 -19.126 1.00 95.81 381 SER A C 1
ATOM 3007 O O . SER A 1 381 ? 2.343 7.373 -18.354 1.00 95.81 381 SER A O 1
ATOM 3009 N N . ASP A 1 382 ? 1.178 7.978 -20.174 1.00 95.75 382 ASP A N 1
ATOM 3010 C CA . ASP A 1 382 ? 1.867 9.263 -20.407 1.00 95.75 382 ASP A CA 1
ATOM 3011 C C . ASP A 1 382 ? 1.279 10.344 -19.482 1.00 95.75 382 ASP A C 1
ATOM 3013 O O . ASP A 1 382 ? 0.418 11.141 -19.880 1.00 95.75 382 ASP A O 1
ATOM 3017 N N . ALA A 1 383 ? 1.635 10.309 -18.197 1.00 93.94 383 ALA A N 1
ATOM 3018 C CA . ALA A 1 383 ? 1.003 11.198 -17.221 1.00 93.94 383 ALA A CA 1
ATOM 3019 C C . ALA A 1 383 ? 1.430 12.659 -17.408 1.00 93.94 383 ALA A C 1
ATOM 3021 O O . ALA A 1 383 ? 0.642 13.573 -17.139 1.00 93.94 383 ALA A O 1
ATOM 3022 N N . MET A 1 384 ? 2.661 12.874 -17.874 1.00 93.69 384 MET A N 1
ATOM 3023 C CA . MET A 1 384 ? 3.214 14.204 -18.130 1.00 93.69 384 MET A CA 1
ATOM 3024 C C . MET A 1 384 ? 2.751 14.790 -19.472 1.00 93.69 384 MET A C 1
ATOM 3026 O O . MET A 1 384 ? 2.821 16.008 -19.654 1.00 93.69 384 MET A O 1
ATOM 3030 N N . LYS A 1 385 ? 2.200 13.962 -20.372 1.00 95.56 385 LYS A N 1
ATOM 3031 C CA . LYS A 1 385 ? 1.773 14.331 -21.733 1.00 95.56 385 LYS A CA 1
ATOM 3032 C C . LYS A 1 385 ? 2.923 14.891 -22.563 1.00 95.56 385 LYS A C 1
ATOM 3034 O O . LYS A 1 385 ? 2.732 15.840 -23.331 1.00 95.56 385 LYS A O 1
ATOM 3039 N N . ASP A 1 386 ? 4.118 14.346 -22.373 1.00 95.69 386 ASP A N 1
ATOM 3040 C CA . ASP A 1 386 ? 5.332 14.808 -23.044 1.00 95.69 386 ASP A CA 1
ATOM 3041 C C . ASP A 1 386 ? 5.680 13.980 -24.293 1.00 95.69 386 ASP A C 1
ATOM 3043 O O . ASP A 1 386 ? 6.483 14.420 -25.123 1.00 95.69 386 ASP A O 1
ATOM 3047 N N . GLY A 1 387 ? 5.023 12.829 -24.480 1.00 95.81 387 GLY A N 1
ATOM 3048 C CA . GLY A 1 387 ? 5.224 11.945 -25.623 1.00 95.81 387 GLY A CA 1
ATOM 3049 C C . GLY A 1 387 ? 6.622 11.324 -25.696 1.00 95.81 387 GLY A C 1
ATOM 3050 O O . GLY A 1 387 ? 7.046 10.906 -26.782 1.00 95.81 387 GLY A O 1
ATOM 3051 N N . VAL A 1 388 ? 7.368 11.286 -24.589 1.00 96.12 388 VAL A N 1
ATOM 3052 C CA . VAL A 1 388 ? 8.704 10.689 -24.545 1.00 96.12 388 VAL A CA 1
ATOM 3053 C C . VAL A 1 388 ? 8.597 9.172 -24.710 1.00 96.12 388 VAL A C 1
ATOM 3055 O O . VAL A 1 388 ? 7.878 8.479 -24.006 1.00 96.12 388 VAL A O 1
ATOM 3058 N N . THR A 1 389 ? 9.340 8.635 -25.679 1.00 96.75 389 THR A N 1
ATOM 3059 C CA . THR A 1 389 ? 9.336 7.193 -26.000 1.00 96.75 389 THR A CA 1
ATOM 3060 C C . THR A 1 389 ? 10.742 6.608 -26.062 1.00 96.75 389 THR A C 1
ATOM 3062 O O . THR A 1 389 ? 11.007 5.532 -25.533 1.00 96.75 389 THR A O 1
ATOM 3065 N N . ASN A 1 390 ? 11.664 7.307 -26.733 1.00 97.69 390 ASN A N 1
ATOM 3066 C CA . ASN A 1 390 ? 12.973 6.768 -27.107 1.00 97.69 390 ASN A CA 1
ATOM 3067 C C . ASN A 1 390 ? 14.128 7.780 -26.928 1.00 97.69 390 ASN A C 1
ATOM 3069 O O . ASN A 1 390 ? 14.868 8.033 -27.889 1.00 97.69 390 ASN A O 1
ATOM 3073 N N . PRO A 1 391 ? 14.327 8.378 -25.736 1.00 97.12 391 PRO A N 1
ATOM 3074 C CA . PRO A 1 391 ? 15.503 9.207 -25.453 1.00 97.12 391 PRO A CA 1
ATOM 3075 C C . PRO A 1 391 ? 16.791 8.369 -25.521 1.00 97.12 391 PRO A C 1
ATOM 3077 O O . PRO A 1 391 ? 16.740 7.144 -25.643 1.00 97.12 391 PRO A O 1
ATOM 3080 N N . LEU A 1 392 ? 17.973 8.999 -25.528 1.00 96.88 392 LEU A N 1
ATOM 3081 C CA . LEU A 1 392 ? 19.240 8.248 -25.503 1.00 96.88 392 LEU A CA 1
ATOM 3082 C C . LEU A 1 392 ? 19.260 7.288 -24.295 1.00 96.88 392 LEU A C 1
ATOM 3084 O O . LEU A 1 392 ? 18.864 7.714 -23.211 1.00 96.88 392 LEU A O 1
ATOM 3088 N N . PRO A 1 393 ? 19.685 6.024 -24.476 1.00 96.62 393 PRO A N 1
ATOM 3089 C CA . PRO A 1 393 ? 19.688 5.055 -23.388 1.00 96.62 393 PRO A CA 1
ATOM 3090 C C . PRO A 1 393 ? 20.649 5.473 -22.266 1.00 96.62 393 PRO A C 1
ATOM 3092 O O . PRO A 1 393 ? 21.691 6.089 -22.513 1.00 96.62 393 PRO A O 1
ATOM 3095 N N . ILE A 1 394 ? 20.294 5.100 -21.041 1.00 96.50 394 ILE A N 1
ATOM 3096 C CA . ILE A 1 394 ? 21.108 5.167 -19.832 1.00 96.50 394 ILE A CA 1
ATOM 3097 C C . ILE A 1 394 ? 21.311 3.749 -19.274 1.00 96.50 394 ILE A C 1
ATOM 3099 O O . ILE A 1 394 ? 20.377 2.956 -19.165 1.00 96.50 394 ILE A O 1
ATOM 3103 N N . GLY A 1 395 ? 22.546 3.409 -18.905 1.00 91.75 395 GLY A N 1
ATOM 3104 C CA . GLY A 1 395 ? 22.867 2.022 -18.556 1.00 91.75 395 GLY A CA 1
ATOM 3105 C C . GLY A 1 395 ? 22.573 1.081 -19.731 1.00 91.75 395 GLY A C 1
ATOM 3106 O O . GLY A 1 395 ? 23.024 1.345 -20.845 1.00 91.75 395 GLY A O 1
ATOM 3107 N N . ASP A 1 396 ? 21.795 0.026 -19.477 1.00 91.81 396 ASP A N 1
ATOM 3108 C CA . ASP A 1 396 ? 21.507 -1.050 -20.436 1.00 91.81 396 ASP A CA 1
ATOM 3109 C C . ASP A 1 396 ? 20.075 -0.999 -21.024 1.00 91.81 396 ASP A C 1
ATOM 3111 O O . ASP A 1 396 ? 19.619 -1.974 -21.620 1.00 91.81 396 ASP A O 1
ATOM 3115 N N . ASN A 1 397 ? 19.339 0.110 -20.869 1.00 95.88 397 ASN A N 1
ATOM 3116 C CA . ASN A 1 397 ? 17.933 0.218 -21.292 1.00 95.88 397 ASN A CA 1
ATOM 3117 C C . ASN A 1 397 ? 17.759 0.474 -22.806 1.00 95.88 397 ASN A C 1
ATOM 3119 O O . ASN A 1 397 ? 17.250 1.505 -23.238 1.00 95.88 397 ASN A O 1
ATOM 3123 N N . ASP A 1 398 ? 18.207 -0.439 -23.659 1.00 96.19 398 ASP A N 1
ATOM 3124 C CA . ASP A 1 398 ? 18.255 -0.218 -25.109 1.00 96.19 398 ASP A CA 1
ATOM 3125 C C . ASP A 1 398 ? 16.944 -0.508 -25.870 1.00 96.19 398 ASP A C 1
ATOM 3127 O O . ASP A 1 398 ? 16.836 -0.164 -27.055 1.00 96.19 398 ASP A O 1
ATOM 3131 N N . GLN A 1 399 ? 15.920 -1.064 -25.212 1.00 97.81 399 GLN A N 1
ATOM 3132 C CA . GLN A 1 399 ? 14.667 -1.436 -25.868 1.00 97.81 399 GLN A CA 1
ATOM 3133 C C . GLN A 1 399 ? 13.831 -0.200 -26.230 1.00 97.81 399 GLN A C 1
ATOM 3135 O O . GLN A 1 399 ? 13.520 0.643 -25.388 1.00 97.81 399 GLN A O 1
ATOM 3140 N N . MET A 1 400 ? 13.430 -0.099 -27.499 1.00 97.62 400 MET A N 1
ATOM 3141 C CA . MET A 1 400 ? 12.580 0.995 -27.971 1.00 97.62 400 MET A CA 1
ATOM 3142 C C . MET A 1 400 ? 11.130 0.841 -27.498 1.00 97.62 400 MET A C 1
ATOM 3144 O O . MET A 1 400 ? 10.610 -0.274 -27.463 1.00 97.62 400 MET A O 1
ATOM 3148 N N . SER A 1 401 ? 10.490 1.964 -27.165 1.00 96.81 401 SER A N 1
ATOM 3149 C CA . SER A 1 401 ? 9.057 2.042 -26.871 1.00 96.81 401 SER A CA 1
ATOM 3150 C C . SER A 1 401 ? 8.267 2.509 -28.091 1.00 96.81 401 SER A C 1
ATOM 3152 O O . SER A 1 401 ? 8.622 3.510 -28.717 1.00 96.81 401 SER A O 1
ATOM 3154 N N . ASP A 1 402 ? 7.161 1.824 -28.372 1.00 95.38 402 ASP A N 1
ATOM 3155 C CA . ASP A 1 402 ? 6.185 2.210 -29.399 1.00 95.38 402 ASP A CA 1
ATOM 3156 C C . ASP A 1 402 ? 4.991 2.993 -28.815 1.00 95.38 402 ASP A C 1
ATOM 3158 O O . ASP A 1 402 ? 4.105 3.425 -29.554 1.00 95.38 402 ASP A O 1
ATOM 3162 N N . VAL A 1 403 ? 4.951 3.180 -27.490 1.00 95.44 403 VAL A N 1
ATOM 3163 C CA . VAL A 1 403 ? 3.891 3.902 -26.768 1.00 95.44 403 VAL A CA 1
ATOM 3164 C C . VAL A 1 403 ? 4.486 4.986 -25.864 1.00 95.44 403 VAL A C 1
ATOM 3166 O O . VAL A 1 403 ? 5.595 4.804 -25.361 1.00 95.44 403 VAL A O 1
ATOM 3169 N N . PRO A 1 404 ? 3.776 6.103 -25.632 1.00 96.19 404 PRO A N 1
ATOM 3170 C CA . PRO A 1 404 ? 4.278 7.215 -24.824 1.00 96.19 404 PRO A CA 1
ATOM 3171 C C . PRO A 1 404 ? 4.170 6.988 -23.311 1.00 96.19 404 PRO A C 1
ATOM 3173 O O . PRO A 1 404 ? 4.328 7.938 -22.561 1.00 96.19 404 PRO A O 1
ATOM 3176 N N . ASP A 1 405 ? 3.857 5.775 -22.845 1.00 97.19 405 ASP A N 1
ATOM 3177 C CA . ASP A 1 405 ? 3.805 5.529 -21.403 1.00 97.19 405 ASP A CA 1
ATOM 3178 C C . ASP A 1 405 ? 5.129 5.887 -20.733 1.00 97.19 405 ASP A C 1
ATOM 3180 O O . ASP A 1 405 ? 6.201 5.571 -21.256 1.00 97.19 405 ASP A O 1
ATOM 3184 N N . ASP A 1 406 ? 5.025 6.435 -19.528 1.00 97.62 406 ASP A N 1
ATOM 3185 C CA . ASP A 1 406 ? 6.133 6.762 -18.636 1.00 97.62 406 ASP A CA 1
ATOM 3186 C C . ASP A 1 406 ? 7.158 5.598 -18.500 1.00 97.62 406 ASP A C 1
ATOM 3188 O O . ASP A 1 406 ? 8.377 5.806 -18.537 1.00 97.62 406 ASP A O 1
ATOM 3192 N N . ASP A 1 407 ? 6.684 4.345 -18.431 1.00 97.56 407 ASP A N 1
ATOM 3193 C CA . ASP A 1 407 ? 7.501 3.120 -18.351 1.00 97.56 407 ASP A CA 1
ATOM 3194 C C . ASP A 1 407 ? 7.840 2.472 -19.712 1.00 97.56 407 ASP A C 1
ATOM 3196 O O . ASP A 1 407 ? 8.437 1.392 -19.775 1.00 97.56 407 ASP A O 1
ATOM 3200 N N . GLY A 1 408 ? 7.443 3.096 -20.820 1.00 97.56 408 GLY A N 1
ATOM 3201 C CA . GLY A 1 408 ? 7.575 2.563 -22.176 1.00 97.56 408 GLY A CA 1
ATOM 3202 C C . GLY A 1 408 ? 6.637 1.393 -22.490 1.00 97.56 408 GLY A C 1
ATOM 3203 O O . GLY A 1 408 ? 6.878 0.632 -23.426 1.00 97.56 408 GLY A O 1
ATOM 3204 N N . GLY A 1 409 ? 5.587 1.186 -21.698 1.00 96.94 409 GLY A N 1
ATOM 3205 C CA . GLY A 1 409 ? 4.640 0.093 -21.876 1.00 96.94 409 GLY A CA 1
ATOM 3206 C C . GLY A 1 409 ? 5.191 -1.270 -21.453 1.00 96.94 409 GLY A C 1
ATOM 3207 O O . GLY A 1 409 ? 4.648 -2.313 -21.837 1.00 96.94 409 GLY A O 1
ATOM 3208 N N . TYR A 1 410 ? 6.263 -1.298 -20.657 1.00 97.88 410 TYR A N 1
ATOM 3209 C CA . TYR A 1 410 ? 6.852 -2.543 -20.176 1.00 97.88 410 TYR A CA 1
ATOM 3210 C C . TYR A 1 410 ? 5.869 -3.310 -19.290 1.00 97.88 410 TYR A C 1
ATOM 3212 O O . TYR A 1 410 ? 5.607 -4.490 -19.534 1.00 97.88 410 TYR A O 1
ATOM 3220 N N . LEU A 1 411 ? 5.275 -2.647 -18.296 1.00 97.81 411 LEU A N 1
ATOM 3221 C CA . LEU A 1 411 ? 4.336 -3.249 -17.359 1.00 97.81 411 LEU A CA 1
ATOM 3222 C C . LEU A 1 411 ? 3.126 -3.840 -18.086 1.00 97.81 411 LEU A C 1
ATOM 3224 O O . LEU A 1 411 ? 2.794 -5.006 -17.854 1.00 97.81 411 LEU A O 1
ATOM 3228 N N . ARG A 1 412 ? 2.501 -3.093 -19.011 1.00 96.62 412 ARG A N 1
ATOM 3229 C CA . ARG A 1 412 ? 1.360 -3.614 -19.785 1.00 96.62 412 ARG A CA 1
ATOM 3230 C C . ARG A 1 412 ? 1.743 -4.872 -20.569 1.00 96.62 412 ARG A C 1
ATOM 3232 O O . ARG A 1 412 ? 1.012 -5.856 -20.505 1.00 96.62 412 ARG A O 1
ATOM 3239 N N . ALA A 1 413 ? 2.902 -4.890 -21.231 1.00 96.94 413 ALA A N 1
ATOM 3240 C CA . ALA A 1 413 ? 3.340 -6.025 -22.040 1.00 96.94 413 ALA A CA 1
ATOM 3241 C C . ALA A 1 413 ? 3.640 -7.253 -21.170 1.00 96.94 413 ALA A C 1
ATOM 3243 O O . ALA A 1 413 ? 3.286 -8.382 -21.515 1.00 96.94 413 ALA A O 1
ATOM 3244 N N . ARG A 1 414 ? 4.263 -7.052 -20.003 1.00 97.38 414 ARG A N 1
ATOM 3245 C CA . ARG A 1 414 ? 4.546 -8.144 -19.066 1.00 97.38 414 ARG A CA 1
ATOM 3246 C C . ARG A 1 414 ? 3.284 -8.696 -18.411 1.00 97.38 414 ARG A C 1
ATOM 3248 O O . ARG A 1 414 ? 3.146 -9.914 -18.314 1.00 97.38 414 ARG A O 1
ATOM 3255 N N . ALA A 1 415 ? 2.336 -7.839 -18.046 1.00 97.44 415 ALA A N 1
ATOM 3256 C CA . ALA A 1 415 ? 1.044 -8.269 -17.526 1.00 97.44 415 ALA A CA 1
ATOM 3257 C C . ALA A 1 415 ? 0.213 -9.019 -18.586 1.00 97.44 415 ALA A C 1
ATOM 3259 O O . ALA A 1 415 ? -0.372 -10.055 -18.278 1.00 97.44 415 ALA A O 1
ATOM 3260 N N . GLN A 1 416 ? 0.215 -8.575 -19.850 1.00 96.75 416 GLN A N 1
ATOM 3261 C CA . GLN A 1 416 ? -0.414 -9.316 -20.956 1.00 96.75 416 GLN A CA 1
ATOM 3262 C C . GLN A 1 416 ? 0.155 -10.731 -21.079 1.00 96.75 416 GLN A C 1
ATOM 3264 O O . GLN A 1 416 ? -0.603 -11.698 -21.133 1.00 96.75 416 GLN A O 1
ATOM 3269 N N . ASN A 1 417 ? 1.485 -10.862 -21.069 1.00 95.94 417 ASN A N 1
ATOM 3270 C CA . ASN A 1 417 ? 2.147 -12.164 -21.138 1.00 95.94 417 ASN A CA 1
ATOM 3271 C C . ASN A 1 417 ? 1.785 -13.061 -19.948 1.00 95.94 417 ASN A C 1
ATOM 3273 O O . ASN A 1 417 ? 1.551 -14.253 -20.138 1.00 95.94 417 ASN A O 1
ATOM 3277 N N . TYR A 1 418 ? 1.702 -12.491 -18.743 1.00 96.94 418 TYR A N 1
ATOM 3278 C CA . TYR A 1 418 ? 1.290 -13.211 -17.539 1.00 96.94 418 TYR A CA 1
ATOM 3279 C C . TYR A 1 418 ? -0.107 -13.832 -17.691 1.00 96.94 418 TYR A C 1
ATOM 3281 O O . TYR A 1 418 ? -0.267 -15.038 -17.511 1.00 96.94 418 TYR A O 1
ATOM 3289 N N . TYR A 1 419 ? -1.109 -13.045 -18.093 1.00 96.62 419 TYR A N 1
ATOM 3290 C CA . TYR A 1 419 ? -2.468 -13.568 -18.259 1.00 96.62 419 TYR A CA 1
ATOM 3291 C C . TYR A 1 419 ? -2.603 -14.497 -19.470 1.00 96.62 419 TYR A C 1
ATOM 3293 O O . TYR A 1 419 ? -3.317 -15.497 -19.391 1.00 96.62 419 TYR A O 1
ATOM 3301 N N . ALA A 1 420 ? -1.889 -14.226 -20.567 1.00 95.56 420 ALA A N 1
ATOM 3302 C CA . ALA A 1 420 ? -1.885 -15.088 -21.750 1.00 95.56 420 ALA A CA 1
ATOM 3303 C C . ALA A 1 420 ? -1.273 -16.474 -21.472 1.00 95.56 420 ALA A C 1
ATOM 3305 O O . ALA A 1 420 ? -1.707 -17.465 -22.059 1.00 95.56 420 ALA A O 1
ATOM 3306 N N . ALA A 1 421 ? -0.301 -16.558 -20.558 1.00 94.50 421 ALA A N 1
ATOM 3307 C CA . ALA A 1 421 ? 0.277 -17.819 -20.094 1.00 94.50 421 ALA A CA 1
ATOM 3308 C C . ALA A 1 421 ? -0.633 -18.591 -19.114 1.00 94.50 421 ALA A C 1
ATOM 3310 O O . ALA A 1 421 ? -0.344 -19.745 -18.792 1.00 94.50 421 ALA A O 1
ATOM 3311 N N . GLY A 1 422 ? -1.735 -17.977 -18.673 1.00 94.50 422 GLY A N 1
ATOM 3312 C CA . GLY A 1 422 ? -2.581 -18.451 -17.586 1.00 94.50 422 GLY A CA 1
ATOM 3313 C C . GLY A 1 422 ? -2.088 -17.908 -16.249 1.00 94.50 422 GLY A C 1
ATOM 3314 O O . GLY A 1 422 ? -0.984 -18.232 -15.811 1.00 94.50 422 GLY A O 1
ATOM 3315 N N . ALA A 1 423 ? -2.922 -17.093 -15.597 1.00 95.44 423 ALA A N 1
ATOM 3316 C CA . ALA A 1 423 ? -2.594 -16.506 -14.304 1.00 95.44 423 ALA A CA 1
ATOM 3317 C C . ALA A 1 423 ? -2.177 -17.584 -13.289 1.00 95.44 423 ALA A C 1
ATOM 3319 O O . ALA A 1 423 ? -2.752 -18.675 -13.223 1.00 95.44 423 ALA A O 1
ATOM 3320 N N . LEU A 1 424 ? -1.155 -17.271 -12.494 1.00 95.69 424 LEU A N 1
ATOM 3321 C CA . LEU A 1 424 ? -0.575 -18.181 -11.516 1.00 95.69 424 LEU A CA 1
ATOM 3322 C C . LEU A 1 424 ? -1.612 -18.548 -10.452 1.00 95.69 424 LEU A C 1
ATOM 3324 O O . LEU A 1 424 ? -1.935 -17.735 -9.587 1.00 95.69 424 LEU A O 1
ATOM 3328 N N . ALA A 1 425 ? -2.070 -19.797 -10.474 1.00 95.00 425 ALA A N 1
ATOM 3329 C CA . ALA A 1 425 ? -2.940 -20.336 -9.440 1.00 95.00 425 ALA A CA 1
ATOM 3330 C C . ALA A 1 425 ? -2.258 -20.272 -8.064 1.00 95.00 425 ALA A C 1
ATOM 3332 O O . ALA A 1 425 ? -1.100 -20.665 -7.891 1.00 95.00 425 ALA A O 1
ATOM 3333 N N . LEU A 1 426 ? -2.995 -19.809 -7.061 1.00 93.00 426 LEU A N 1
ATOM 3334 C CA . LEU A 1 426 ? -2.485 -19.691 -5.705 1.00 93.00 426 LEU A CA 1
ATOM 3335 C C . LEU A 1 426 ? -2.355 -21.074 -5.060 1.00 93.00 426 LEU A C 1
ATOM 3337 O O . LEU A 1 426 ? -3.218 -21.941 -5.245 1.00 93.00 426 LEU A O 1
ATOM 3341 N N . PRO A 1 427 ? -1.321 -21.292 -4.224 1.00 87.06 427 PRO A N 1
ATOM 3342 C CA . PRO A 1 427 ? -1.197 -22.522 -3.458 1.00 87.06 427 PRO A CA 1
ATOM 3343 C C . PRO A 1 427 ? -2.467 -22.785 -2.644 1.00 87.06 427 PRO A C 1
ATOM 3345 O O . PRO A 1 427 ? -2.880 -21.951 -1.829 1.00 87.06 427 PRO A O 1
ATOM 3348 N N . LYS A 1 428 ? -3.089 -23.950 -2.862 1.00 70.69 428 LYS A N 1
ATOM 3349 C CA . LYS A 1 428 ? -4.283 -24.359 -2.119 1.00 70.69 428 LYS A CA 1
ATOM 3350 C C . LYS A 1 428 ? -3.949 -24.601 -0.647 1.00 70.69 428 LYS A C 1
ATOM 3352 O O . LYS A 1 428 ? -2.850 -25.064 -0.332 1.00 70.69 428 LYS A O 1
ATOM 3357 N N . PRO A 1 429 ? -4.921 -24.393 0.253 1.00 62.97 429 PRO A N 1
ATOM 3358 C CA . PRO A 1 429 ? -4.872 -24.911 1.604 1.00 62.97 429 PRO A CA 1
ATOM 3359 C C . PRO A 1 429 ? -4.485 -26.395 1.704 1.00 62.97 429 PRO A C 1
ATOM 3361 O O . PRO A 1 429 ? -5.320 -27.275 1.515 1.00 62.97 429 PRO A O 1
ATOM 3364 N N . VAL A 1 430 ? -3.237 -26.696 2.066 1.00 53.94 430 VAL A N 1
ATOM 3365 C CA . VAL A 1 430 ? -2.865 -28.005 2.616 1.00 53.94 430 VAL A CA 1
ATOM 3366 C C . VAL A 1 430 ? -3.443 -28.157 4.031 1.00 53.94 430 VAL A C 1
ATOM 3368 O O . VAL A 1 430 ? -2.864 -27.676 5.004 1.00 53.94 430 VAL A O 1
ATOM 3371 N N . LEU A 1 431 ? -4.602 -28.812 4.165 1.00 43.06 431 LEU A N 1
ATOM 3372 C CA . LEU A 1 431 ? -5.095 -29.251 5.477 1.00 43.06 431 LEU A CA 1
ATOM 3373 C C . LEU A 1 431 ? -3.990 -30.069 6.171 1.00 43.06 431 LEU A C 1
ATOM 3375 O O . LEU A 1 431 ? -3.389 -30.925 5.512 1.00 43.06 431 LEU A O 1
ATOM 3379 N N . PRO A 1 432 ? -3.705 -29.846 7.468 1.00 42.34 432 PRO A N 1
ATOM 3380 C CA . PRO A 1 432 ? -2.722 -30.660 8.164 1.00 42.34 432 PRO A CA 1
ATOM 3381 C C . PRO A 1 432 ? -3.130 -32.136 8.046 1.00 42.34 432 PRO A C 1
ATOM 3383 O O . PRO A 1 432 ? -4.319 -32.450 8.194 1.00 42.34 432 PRO A O 1
ATOM 3386 N N . PRO A 1 433 ? -2.188 -33.054 7.764 1.00 38.41 433 PRO A N 1
ATOM 3387 C CA . PRO A 1 433 ? -2.514 -34.468 7.710 1.00 38.41 433 PRO A CA 1
ATOM 3388 C C . PRO A 1 433 ? -3.131 -34.869 9.051 1.00 38.41 433 PRO A C 1
ATOM 3390 O O . PRO A 1 433 ? -2.547 -34.616 10.108 1.00 38.41 433 PRO A O 1
ATOM 3393 N N . GLN A 1 434 ? -4.317 -35.487 9.014 1.00 36.81 434 GLN A N 1
ATOM 3394 C CA . GLN A 1 434 ? -4.891 -36.127 10.197 1.00 36.81 434 GLN A CA 1
ATOM 3395 C C . GLN A 1 434 ? -3.814 -37.035 10.804 1.00 36.81 434 GLN A C 1
ATOM 3397 O O . GLN A 1 434 ? -3.085 -37.698 10.068 1.00 36.81 434 GLN A O 1
ATOM 3402 N N . ALA A 1 435 ? -3.648 -37.001 12.125 1.00 40.66 435 ALA A N 1
ATOM 3403 C CA . ALA A 1 435 ? -2.553 -37.662 12.827 1.00 40.66 435 ALA A CA 1
ATOM 3404 C C . ALA A 1 435 ? -2.636 -39.198 12.696 1.00 40.66 435 ALA A C 1
ATOM 3406 O O . ALA A 1 435 ? -3.459 -39.834 13.351 1.00 40.66 435 ALA A O 1
ATOM 3407 N N . PRO A 1 436 ? -1.787 -39.817 11.853 1.00 42.22 436 PRO A N 1
ATOM 3408 C CA . PRO A 1 436 ? -0.935 -40.890 12.374 1.00 42.22 436 PRO A CA 1
ATOM 3409 C C . PRO A 1 436 ? 0.535 -40.835 11.910 1.00 42.22 436 PRO A C 1
ATOM 3411 O O . PRO A 1 436 ? 1.343 -41.650 12.356 1.00 42.22 436 PRO A O 1
ATOM 3414 N N . GLN A 1 437 ? 0.930 -39.890 11.047 1.00 46.09 437 GLN A N 1
ATOM 3415 C CA . GLN A 1 437 ? 2.303 -39.847 10.508 1.00 46.09 437 GLN A CA 1
ATOM 3416 C C . GLN A 1 437 ? 3.329 -39.192 11.456 1.00 46.09 437 GLN A C 1
ATOM 3418 O O . GLN A 1 437 ? 4.493 -39.596 11.470 1.00 46.09 437 GLN A O 1
ATOM 3423 N N . PHE A 1 438 ? 2.898 -38.269 12.323 1.00 41.66 438 PHE A N 1
ATOM 3424 C CA . PHE A 1 438 ? 3.774 -37.565 13.274 1.00 41.66 438 PHE A CA 1
ATOM 3425 C C . PHE A 1 438 ? 4.400 -38.476 14.348 1.00 41.66 438 PHE A C 1
ATOM 3427 O O . PHE A 1 438 ? 5.542 -38.259 14.754 1.00 41.66 438 PHE A O 1
ATOM 3434 N N . LEU A 1 439 ? 3.716 -39.552 14.756 1.00 42.38 439 LEU A N 1
ATOM 3435 C CA . LEU A 1 439 ? 4.249 -40.512 15.735 1.00 42.38 439 LEU A CA 1
ATOM 3436 C C . LEU A 1 439 ? 5.384 -41.387 15.174 1.00 42.38 439 LEU A C 1
ATOM 3438 O O . LEU A 1 439 ? 6.251 -41.821 15.931 1.00 42.38 439 LEU A O 1
ATOM 3442 N N . ARG A 1 440 ? 5.431 -41.623 13.855 1.00 44.78 440 ARG A N 1
ATOM 3443 C CA . ARG A 1 440 ? 6.486 -42.450 13.239 1.00 44.78 440 ARG A CA 1
ATOM 3444 C C . ARG A 1 440 ? 7.826 -41.721 13.156 1.00 44.78 440 ARG A C 1
ATOM 3446 O O . ARG A 1 440 ? 8.861 -42.334 13.393 1.00 44.78 440 ARG A O 1
ATOM 3453 N N . VAL A 1 441 ? 7.810 -40.417 12.878 1.00 47.12 441 VAL A N 1
ATOM 3454 C CA . VAL A 1 441 ? 9.034 -39.605 12.750 1.00 47.12 441 VAL A CA 1
ATOM 3455 C C . VAL A 1 441 ? 9.693 -39.365 14.115 1.00 47.12 441 VAL A C 1
ATOM 3457 O O . VAL A 1 441 ? 10.913 -39.470 14.233 1.00 47.12 441 VAL A O 1
ATOM 3460 N N . LEU A 1 442 ? 8.898 -39.149 15.171 1.00 46.41 442 LEU A N 1
ATOM 3461 C CA . LEU A 1 442 ? 9.401 -39.062 16.550 1.00 46.41 442 LEU A CA 1
ATOM 3462 C C . LEU A 1 442 ? 10.064 -40.369 17.014 1.00 46.41 442 LEU A C 1
ATOM 3464 O O . LEU A 1 442 ? 11.114 -40.327 17.656 1.00 46.41 442 LEU A O 1
ATOM 3468 N N . GLY A 1 443 ? 9.501 -41.522 16.638 1.00 46.62 443 GLY A N 1
ATOM 3469 C CA . GLY A 1 443 ? 10.071 -42.831 16.964 1.00 46.62 443 GLY A CA 1
ATOM 3470 C C . GLY A 1 443 ? 11.446 -43.072 16.332 1.00 46.62 443 GLY A C 1
ATOM 3471 O O . GLY A 1 443 ? 12.357 -43.542 17.008 1.00 46.62 443 GLY A O 1
ATOM 3472 N N . VAL A 1 444 ? 11.632 -42.702 15.060 1.00 52.53 444 VAL A N 1
ATOM 3473 C CA . VAL A 1 444 ? 12.908 -42.907 14.346 1.00 52.53 444 VAL A CA 1
ATOM 3474 C C . VAL A 1 444 ? 14.013 -41.993 14.889 1.00 52.53 444 VAL A C 1
ATOM 3476 O O . VAL A 1 444 ? 15.139 -42.449 15.103 1.00 52.53 444 VAL A O 1
ATOM 3479 N N . SER A 1 445 ? 13.692 -40.734 15.195 1.00 52.78 445 SER A N 1
ATOM 3480 C CA . SER A 1 445 ? 14.655 -39.769 15.744 1.00 52.78 445 SER A CA 1
ATOM 3481 C C . SER A 1 445 ? 15.133 -40.138 17.153 1.00 52.78 445 SER A C 1
ATOM 3483 O O . SER A 1 445 ? 16.323 -40.007 17.449 1.00 52.78 445 SER A O 1
ATOM 3485 N N . LEU A 1 446 ? 14.248 -40.665 18.011 1.00 51.56 446 LEU A N 1
ATOM 3486 C CA . LEU A 1 446 ? 14.638 -41.145 19.343 1.00 51.56 446 LEU A CA 1
ATOM 3487 C C . LEU A 1 446 ? 15.572 -42.361 19.268 1.00 51.56 446 LEU A C 1
ATOM 3489 O O . LEU A 1 446 ? 16.526 -42.459 20.039 1.00 51.56 446 LEU A O 1
ATOM 3493 N N . VAL A 1 447 ? 15.324 -43.272 18.323 1.00 60.28 447 V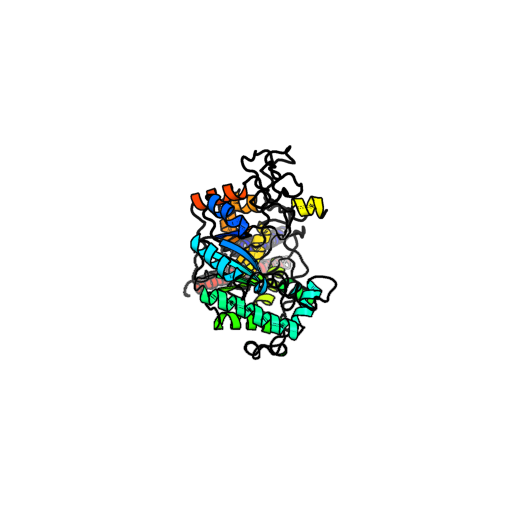AL A N 1
ATOM 3494 C CA . VAL A 1 447 ? 16.152 -44.470 18.120 1.00 60.28 447 VAL A CA 1
ATOM 3495 C C . VAL A 1 447 ? 17.551 -44.093 17.627 1.00 60.28 447 VAL A C 1
ATOM 3497 O O . VAL A 1 447 ? 18.540 -44.603 18.153 1.00 60.28 447 VAL A O 1
ATOM 3500 N N . LEU A 1 448 ? 17.662 -43.154 16.685 1.00 55.50 448 LEU A N 1
ATOM 3501 C CA . LEU A 1 448 ? 18.955 -42.656 16.200 1.00 55.50 448 LEU A CA 1
ATOM 3502 C C . LEU A 1 448 ? 19.763 -41.943 17.295 1.00 55.50 448 LEU A C 1
ATOM 3504 O O . LEU A 1 448 ? 20.960 -42.203 17.437 1.00 55.50 448 LEU A O 1
ATOM 3508 N N . ALA A 1 449 ? 19.114 -41.111 18.115 1.00 55.78 449 ALA A N 1
ATOM 3509 C CA . ALA A 1 449 ? 19.764 -40.460 19.253 1.00 55.78 449 ALA A CA 1
ATOM 3510 C C . ALA A 1 449 ? 20.280 -41.483 20.282 1.00 55.78 449 ALA A C 1
ATOM 3512 O O . ALA A 1 449 ? 21.398 -41.354 20.787 1.00 55.78 449 ALA A O 1
ATOM 3513 N N . LEU A 1 450 ? 19.506 -42.541 20.548 1.00 60.38 450 LEU A N 1
ATOM 3514 C CA . LEU A 1 450 ? 19.898 -43.613 21.461 1.00 60.38 450 LEU A CA 1
ATOM 3515 C C . LEU A 1 450 ? 21.090 -44.424 20.924 1.00 60.38 450 LEU A C 1
ATOM 3517 O O . LEU A 1 450 ? 22.012 -44.733 21.680 1.00 60.38 450 LEU A O 1
ATOM 3521 N N . ILE A 1 451 ? 21.110 -44.733 19.624 1.00 68.88 451 ILE A N 1
ATOM 3522 C CA . ILE A 1 451 ? 22.219 -45.452 18.975 1.00 68.88 451 ILE A CA 1
ATOM 3523 C C . ILE A 1 451 ? 23.518 -44.642 19.065 1.00 68.88 451 ILE A C 1
ATOM 3525 O O . ILE A 1 451 ? 24.563 -45.194 19.419 1.00 68.88 451 ILE A O 1
ATOM 3529 N N . LEU A 1 452 ? 23.457 -43.331 18.819 1.00 63.41 452 LEU A N 1
ATOM 3530 C CA . LEU A 1 452 ? 24.617 -42.439 18.917 1.00 63.41 452 LEU A CA 1
ATOM 3531 C C . LEU A 1 452 ? 25.137 -42.315 20.358 1.00 63.41 452 LEU A C 1
ATOM 3533 O O . LEU A 1 452 ? 26.346 -42.389 20.585 1.00 63.41 452 LEU A O 1
ATOM 3537 N N . LEU A 1 453 ? 24.242 -42.214 21.346 1.00 63.22 453 LEU A N 1
ATOM 3538 C CA . LEU A 1 453 ? 24.608 -42.209 22.768 1.00 63.22 453 LEU A CA 1
ATOM 3539 C C . LEU A 1 453 ? 25.277 -43.523 23.200 1.00 63.22 453 LEU A C 1
ATOM 3541 O O . LEU A 1 453 ? 26.267 -43.512 23.936 1.00 63.22 453 LEU A O 1
ATOM 3545 N N . LEU A 1 454 ? 24.773 -44.663 22.723 1.00 66.50 454 LEU A N 1
ATOM 3546 C CA . LEU A 1 454 ? 25.354 -45.977 23.006 1.00 66.50 454 LEU A CA 1
ATOM 3547 C C . LEU A 1 454 ? 26.729 -46.151 22.348 1.00 66.50 454 LEU A C 1
ATOM 3549 O O . LEU A 1 454 ? 27.638 -46.699 22.979 1.00 66.50 454 LEU A O 1
ATOM 3553 N N . ALA A 1 455 ? 26.907 -45.652 21.123 1.00 64.69 455 ALA A N 1
ATOM 3554 C CA . ALA A 1 455 ? 28.197 -45.645 20.442 1.00 64.69 455 ALA A CA 1
ATOM 3555 C C . ALA A 1 455 ? 29.228 -44.790 21.201 1.00 64.69 455 ALA A C 1
ATOM 3557 O O . ALA A 1 455 ? 30.319 -45.274 21.507 1.00 64.69 455 ALA A O 1
ATOM 3558 N N . ALA A 1 456 ? 28.855 -43.574 21.616 1.00 61.44 456 ALA A N 1
ATOM 3559 C CA . ALA A 1 456 ? 29.714 -42.694 22.411 1.00 61.44 456 ALA A CA 1
ATOM 3560 C C . ALA A 1 456 ? 30.108 -43.324 23.761 1.00 61.44 456 ALA A C 1
ATOM 3562 O O . ALA A 1 456 ? 31.264 -43.244 24.183 1.00 61.44 456 ALA A O 1
ATOM 3563 N N . ARG A 1 457 ? 29.172 -44.021 24.422 1.00 66.81 457 ARG A N 1
ATOM 3564 C CA . ARG A 1 457 ? 29.437 -44.723 25.687 1.00 66.81 457 ARG A CA 1
ATOM 3565 C C . ARG A 1 457 ? 30.413 -45.889 25.517 1.00 66.81 457 ARG A C 1
ATOM 3567 O O . ARG A 1 457 ? 31.291 -46.062 26.359 1.00 66.81 457 ARG A O 1
ATOM 3574 N N . ARG A 1 458 ? 30.301 -46.669 24.435 1.00 66.25 458 ARG A N 1
ATOM 3575 C CA . ARG A 1 458 ? 31.254 -47.755 24.132 1.00 66.25 458 ARG A CA 1
ATOM 3576 C C . ARG A 1 458 ? 32.661 -47.224 23.865 1.00 66.25 458 ARG A C 1
ATOM 3578 O O . ARG A 1 458 ? 33.620 -47.803 24.365 1.00 66.25 458 ARG A O 1
ATOM 3585 N N . VAL A 1 459 ? 32.779 -46.106 23.149 1.00 63.44 459 VAL A N 1
ATOM 3586 C CA . VAL A 1 459 ? 34.073 -45.452 22.899 1.00 63.44 459 VAL A CA 1
ATOM 3587 C C . VAL A 1 459 ? 34.696 -44.950 24.203 1.00 63.44 459 VAL A C 1
ATOM 3589 O O . VAL A 1 459 ? 35.875 -45.201 24.442 1.00 63.44 459 VAL A O 1
ATOM 3592 N N . LYS A 1 460 ? 33.911 -44.324 25.091 1.00 62.84 460 LYS A N 1
ATOM 3593 C CA . LYS A 1 460 ? 34.393 -43.888 26.411 1.00 62.84 460 LYS A CA 1
ATOM 3594 C C . LYS A 1 460 ? 34.954 -45.052 27.237 1.00 62.84 460 LYS A C 1
ATOM 3596 O O . LYS A 1 460 ? 36.060 -44.943 27.757 1.00 62.84 460 LYS A O 1
ATOM 3601 N N . MET A 1 461 ? 34.240 -46.179 27.297 1.00 66.06 461 MET A N 1
ATOM 3602 C CA . MET A 1 461 ? 34.707 -47.360 28.036 1.00 66.06 461 MET A CA 1
ATOM 3603 C C . MET A 1 461 ? 35.984 -47.969 27.440 1.00 66.06 461 MET A C 1
ATOM 3605 O O . MET A 1 461 ? 36.840 -48.427 28.189 1.00 66.06 461 MET A O 1
ATOM 3609 N N . ALA A 1 462 ? 36.150 -47.945 26.113 1.00 62.66 462 ALA A N 1
ATOM 3610 C CA . ALA A 1 462 ? 37.378 -48.417 25.469 1.00 62.66 462 ALA A CA 1
ATOM 3611 C C . ALA A 1 462 ? 38.586 -47.511 25.779 1.00 62.66 462 ALA A C 1
ATOM 3613 O O . ALA A 1 462 ? 39.687 -48.004 26.003 1.00 62.66 462 ALA A O 1
ATOM 3614 N N . VAL A 1 463 ? 38.380 -46.190 25.849 1.00 61.16 463 VAL A N 1
ATOM 3615 C CA . VAL A 1 463 ? 39.431 -45.228 26.226 1.00 61.16 463 VAL A CA 1
ATOM 3616 C C . VAL A 1 463 ? 39.829 -45.372 27.700 1.00 61.16 463 VAL A C 1
ATOM 3618 O O . VAL A 1 463 ? 41.015 -45.324 28.018 1.00 61.16 463 VAL A O 1
ATOM 3621 N N . GLU A 1 464 ? 38.862 -45.577 28.595 1.00 63.12 464 GLU A N 1
ATOM 3622 C CA . GLU A 1 464 ? 39.126 -45.794 30.025 1.00 63.12 464 GLU A CA 1
ATOM 3623 C C . GLU A 1 464 ? 39.791 -47.160 30.288 1.00 63.12 464 GLU A C 1
ATOM 3625 O O . GLU A 1 464 ? 40.679 -47.253 31.135 1.00 63.12 464 GLU A O 1
ATOM 3630 N N . GLY A 1 465 ? 39.433 -48.198 29.522 1.00 57.91 465 GLY A N 1
ATOM 3631 C CA . GLY A 1 465 ? 40.063 -49.521 29.584 1.00 57.91 465 GLY A CA 1
ATOM 3632 C C . GLY A 1 465 ? 41.525 -49.530 29.119 1.00 57.91 465 GLY A C 1
ATOM 3633 O O . GLY A 1 465 ? 42.379 -50.089 29.806 1.00 57.91 465 GLY A O 1
ATOM 3634 N N . ASP A 1 466 ? 41.840 -48.845 28.014 1.00 53.56 466 ASP A N 1
ATOM 3635 C CA . ASP A 1 466 ? 43.220 -48.711 27.516 1.00 53.56 466 ASP A CA 1
ATOM 3636 C C . ASP A 1 466 ? 44.112 -47.916 28.498 1.00 53.56 466 ASP A C 1
ATOM 3638 O O . ASP A 1 466 ? 45.295 -48.222 28.659 1.00 53.56 466 ASP A O 1
ATOM 3642 N N . ALA A 1 467 ? 43.551 -46.926 29.208 1.00 52.31 467 ALA A N 1
ATOM 3643 C CA . ALA A 1 467 ? 44.269 -46.134 30.215 1.00 52.31 467 ALA A CA 1
ATOM 3644 C C . ALA A 1 467 ? 44.567 -46.907 31.516 1.00 52.31 467 ALA A C 1
ATOM 3646 O O . ALA A 1 467 ? 45.503 -46.563 32.243 1.00 52.31 467 ALA A O 1
ATOM 3647 N N . LEU A 1 468 ? 43.778 -47.942 31.820 1.00 51.50 468 LEU A N 1
ATOM 3648 C CA . LEU A 1 468 ? 44.025 -48.857 32.937 1.00 51.50 468 LEU A CA 1
ATOM 3649 C C . LEU A 1 468 ? 45.079 -49.914 32.577 1.00 51.50 468 LEU A C 1
ATOM 3651 O O . LEU A 1 468 ? 45.913 -50.235 33.420 1.00 51.50 468 LEU A O 1
ATOM 3655 N N . ALA A 1 469 ? 45.109 -50.384 31.326 1.00 52.38 469 ALA A N 1
ATOM 3656 C CA . ALA A 1 469 ? 46.109 -51.342 30.848 1.00 52.38 469 ALA A CA 1
ATOM 3657 C C . ALA A 1 469 ? 47.518 -50.730 30.696 1.00 52.38 469 ALA A C 1
ATOM 3659 O O . ALA A 1 469 ? 48.512 -51.413 30.926 1.00 52.38 469 ALA A O 1
ATOM 3660 N N . SER A 1 470 ? 47.634 -49.433 30.379 1.00 50.81 470 SER A N 1
ATOM 3661 C CA . SER A 1 470 ? 48.937 -48.754 30.258 1.00 50.81 470 SER A CA 1
ATOM 3662 C C . SER A 1 470 ? 49.568 -48.338 31.596 1.00 50.81 470 SER A C 1
ATOM 3664 O O . SER A 1 470 ? 50.637 -47.734 31.600 1.00 50.81 470 SER A O 1
ATOM 3666 N N . LYS A 1 471 ? 48.896 -48.583 32.730 1.00 51.66 471 LYS A N 1
ATOM 3667 C CA . LYS A 1 471 ? 49.447 -48.374 34.084 1.00 51.66 471 LYS A CA 1
ATOM 3668 C C . LYS A 1 471 ? 49.986 -49.662 34.716 1.00 51.66 471 LYS A C 1
ATOM 3670 O O . LYS A 1 471 ? 50.521 -49.604 35.818 1.00 51.66 471 LYS A O 1
ATOM 3675 N N . SER A 1 472 ? 49.850 -50.801 34.035 1.00 52.88 472 SER A N 1
ATOM 3676 C CA . SER A 1 472 ? 50.317 -52.116 34.490 1.00 52.88 472 SER A CA 1
ATOM 3677 C C . SER A 1 472 ? 51.443 -52.706 33.628 1.00 52.88 472 SER A C 1
ATOM 3679 O O . SER A 1 472 ? 51.610 -53.923 33.612 1.00 52.88 472 SER A O 1
ATOM 3681 N N . SER A 1 473 ? 52.205 -51.869 32.914 1.00 42.88 473 SER A N 1
ATOM 3682 C CA . SER A 1 473 ? 53.431 -52.257 32.197 1.00 42.88 473 SER A CA 1
ATOM 3683 C C . SER A 1 473 ? 54.606 -51.388 32.607 1.00 42.88 473 SER A C 1
ATOM 3685 O O . SER A 1 473 ? 54.433 -50.150 32.497 1.00 42.88 473 SER A O 1
#

Radius of gyration: 26.8 Å; Cα contacts (8 Å, |Δi|>4): 931; chains: 1; bounding box: 79×72×64 Å

Solvent-accessible surface area (backbone atoms only — not comparable to full-atom values): 23924 Å² total; per-residue (Å²): 110,72,68,62,52,52,53,53,51,50,53,51,52,51,50,51,50,50,50,50,52,48,51,50,48,50,65,66,77,63,76,78,79,52,45,76,74,58,86,79,60,74,68,35,50,37,46,26,36,61,49,54,86,90,47,45,63,57,58,68,70,59,75,38,90,56,41,32,38,28,44,77,40,35,47,3,38,89,59,78,51,18,46,53,56,78,29,76,90,32,43,49,59,47,54,49,47,52,54,27,54,78,72,64,26,40,39,32,37,39,40,44,30,56,48,60,11,48,85,48,52,55,98,47,61,64,42,9,28,51,48,23,40,50,29,31,70,36,28,29,39,41,55,53,54,51,48,53,53,30,47,45,47,38,76,66,59,56,54,33,37,41,36,45,37,68,63,51,55,18,42,56,27,36,75,57,71,26,42,44,68,37,66,78,39,71,21,29,27,28,74,20,67,36,76,92,32,49,90,30,49,56,10,42,24,20,44,42,39,36,54,53,50,51,34,62,72,51,14,72,48,53,43,43,22,43,43,50,46,57,45,18,51,79,50,41,64,61,45,47,54,58,90,80,65,62,44,63,62,51,18,42,29,54,13,47,22,55,47,57,19,39,91,64,59,33,34,33,32,55,72,35,53,49,15,27,36,41,40,29,73,76,62,62,56,80,45,38,63,51,56,33,88,84,57,81,53,53,15,25,60,62,62,48,38,51,25,42,31,39,25,21,62,54,52,61,28,32,28,34,40,36,36,30,33,44,5,26,59,46,24,11,19,20,56,59,46,85,31,10,12,20,23,55,59,44,42,54,59,53,65,54,59,73,67,51,44,52,50,36,33,69,20,28,38,45,29,43,34,32,29,48,71,54,89,52,43,12,36,85,43,49,83,81,70,76,65,54,18,65,55,79,61,57,91,78,8,74,41,79,27,95,40,39,14,16,22,18,44,49,60,55,54,31,52,31,50,44,54,75,72,52,58,55,68,48,74,70,65,62,72,78,76,78,87,68,65,68,64,56,58,54,53,53,54,53,51,53,53,50,52,52,53,52,51,53,50,53,53,51,53,53,55,55,52,52,60,55,57,67,72,75,114

pLDDT: mean 89.41, std 16.94, range [35.28, 98.94]

Foldseek 3Di:
DVVVVVVVVVVVVVVVVVVVVVVVVVVVVPQDFDQDDPPQADLFAAEEEAADPVRVVVVLVLLFPHAAYEYEQEQAFPRCGGCCNVPPLNVVLLVVLVSCVVSNYAYEYAHAHQCNYPPNDDPDSLGSNLVLQADLQRVLRVLVSLLSSLLSQVVSVHAHEYEYHAPNLLSCCVVVLVAQPQQVRFGNFLVSVNPQLVPFDRTLLSVLVSSVSSCVPRHVSYQYEYEQECCSNVDHLQQDFDPPPPLLVSLLRSLSNVVSNDQGAAYEYENDLFALLCCVPVVVSVSSNAADLVPPTPPHLVSVLVSLLSNCVSNSYAYEYPEAEDAALAFQLQASFFQRPHHCPLCSCQVDDVVSVVSSLSSRYRYYYYDHNDHGHFDQALPVPPQRWHDPHDDNHHDTAPHSGSRSNSNSVSSRVCVVVPGGRHDHRPDPPDDDPVVVVVVVVVVVVVVVVVVVVVVVVVVVVVVVVVVVD

Sequence (473 aa):
MRQRYVEILTMVLMAVAVFALVRQAQTWNQRPGPFVIPRGLPDHLMLGLSNHPDELSWMVESNTSWDARYYYMTGGVNTGASWANWLPNGQFATDYMEQSRRNGYLTVFTYYQLVKSLPMVGANEAEQDFTNLNNRQTMAAYYADFVLLLDKANEFGDPMIVHVEPDLWGYMQQRINGGEDAASIPAAVSSSGYKEVRGYADNLTGFGKALIHLRDVHAPNVILAVHASPWSTNLDVTTDPSPSLDVDSIAGRTARFLSATGNWDLVFVDLADRDAGYHEVIGNDRGAHWWDMSNQRYPNFARFADYLSDLSRGTGKRIVLWQVPIGNTVMRASNNTEGHYQDNRVQYFLGGAPTQLEEYARAGVIGILFGRGVPGPSTYSDAMKDGVTNPLPIGDNDQMSDVPDDDGGYLRARAQNYYAAGALALPKPVLPPQAPQFLRVLGVSLVLALILLLAARRVKMAVEGDALASKSS

Nearest PDB structures (foldseek):
  6yn7-assembly1_C  TM=5.135E-01  e=9.731E-06  Alicyclobacillus herbarius
  6yn7-assembly1_D  TM=5.362E-01  e=1.521E-05  Alicyclobacillus herbarius
  7bob-assembly1_A  TM=5.922E-01  e=1.587E-04  Opitutaceae bacterium TAV5
  4grs-assembly1_B  TM=4.422E-01  e=2.448E-03  Thermotoga maritima MSB8
  1cec-assembly1_A  TM=3.572E-01  e=2.702E-02  Acetivibrio thermocellus

Mean predicted aligned error: 9.17 Å

Secondary structure (DSSP, 8-state):
-HHHHHHHHHHHHHHHHHHHHHHHHHHHTT-----PPPTTS-SB-EEEEE--GGGHHHHHHT-----EEEEEE-S-TTSS-SGGGTSGGGHHHHHHHHHHHHTTPEEEEEE--STTSTT--SSSHHHHHHHHHH-HHHHHHHHHHHHHHHHHHHHH-S-EEEEE-TTHHHHHHHHTTT-S-GGGSB--SGGG--GGGTTS-SBHHHHHHHHHHHHHHH-TTEEEEEE--TTTTSS-TTT---TT--HHHHHHHHHHHHHHT---SEEEE-S-SS-HHHHHHTS---STT--BTTSSSSSBHHHHHHHHHHHHHHHT-EEEEEEE----SSBTT--SSTT----SHHIIIIIS-HHHHHHHHHTTEEEEEE--SSSSS--SS-SS------PPP-TT--BPPSS--TTTTHHHHHHHHHHHT---BPPP--PPPPTTSHHHHHHHHHHHHHHHHHHHHHHHHHHHHHHHHTT--